Protein AF-A0A212DC08-F1 (afdb_monomer_lite)

Organism: Cervus elaphus hippelaphus (NCBI:txid46360)

pLDDT: mean 89.35, std 14.81, range [30.42, 98.88]

Structure (mmCIF, N/CA/C/O backbone):
data_AF-A0A212DC08-F1
#
_entry.id   AF-A0A212DC08-F1
#
loop_
_atom_site.group_PDB
_atom_site.id
_atom_site.type_symbol
_atom_site.label_atom_id
_atom_site.label_alt_id
_atom_site.label_comp_id
_atom_site.label_asym_id
_atom_site.label_entity_id
_atom_site.label_seq_id
_atom_site.pdbx_PDB_ins_code
_atom_site.Cartn_x
_atom_site.Cartn_y
_atom_site.Cartn_z
_atom_site.occupancy
_atom_site.B_iso_or_equiv
_atom_site.auth_seq_id
_atom_site.auth_comp_id
_atom_site.auth_asym_id
_atom_site.auth_atom_id
_atom_site.pdbx_PDB_model_num
ATOM 1 N N . THR A 1 1 ? 4.428 18.375 -21.853 1.00 58.41 1 THR A N 1
ATOM 2 C CA . THR A 1 1 ? 5.318 17.301 -21.360 1.00 58.41 1 THR A CA 1
ATOM 3 C C . THR A 1 1 ? 5.395 16.128 -22.325 1.00 58.41 1 THR A C 1
ATOM 5 O O . THR A 1 1 ? 6.503 15.810 -22.716 1.00 58.41 1 THR A O 1
ATOM 8 N N . SER A 1 2 ? 4.284 15.541 -22.799 1.00 58.53 2 SER A N 1
ATOM 9 C CA . SER A 1 2 ? 4.324 14.361 -23.699 1.00 58.53 2 SER A CA 1
ATOM 10 C C . SER A 1 2 ? 5.105 14.572 -25.007 1.00 58.53 2 SER A C 1
ATOM 12 O O . SER A 1 2 ? 5.965 13.763 -25.341 1.00 58.53 2 SER A O 1
ATOM 14 N N . TYR A 1 3 ? 4.903 15.709 -25.685 1.00 62.78 3 TYR A N 1
ATOM 15 C CA . TYR A 1 3 ? 5.686 16.077 -26.877 1.00 62.78 3 TYR A CA 1
ATOM 16 C C . TYR A 1 3 ? 7.192 16.219 -26.596 1.00 62.78 3 TYR A C 1
ATOM 18 O O . TYR A 1 3 ? 8.012 15.891 -27.440 1.00 62.78 3 TYR A O 1
ATOM 26 N N . SER A 1 4 ? 7.560 16.659 -25.388 1.00 79.31 4 SER A N 1
ATOM 27 C CA . SER A 1 4 ? 8.962 16.824 -24.987 1.00 79.31 4 SER A CA 1
ATOM 28 C C . SER A 1 4 ? 9.638 15.494 -24.647 1.00 79.31 4 SER A C 1
ATOM 30 O O . SER A 1 4 ? 10.835 15.373 -24.876 1.00 79.31 4 SER A O 1
ATOM 32 N N . ILE A 1 5 ? 8.898 14.506 -24.127 1.00 87.38 5 ILE A N 1
ATOM 33 C CA . ILE A 1 5 ? 9.441 13.165 -23.861 1.00 87.38 5 ILE A CA 1
ATOM 34 C C . ILE A 1 5 ? 9.648 12.413 -25.176 1.00 87.38 5 ILE A C 1
ATOM 36 O O . ILE A 1 5 ? 10.705 11.833 -25.373 1.00 87.38 5 ILE A O 1
ATOM 40 N N . SER A 1 6 ? 8.668 12.461 -26.083 1.00 90.44 6 SER A N 1
ATOM 41 C CA . SER A 1 6 ? 8.739 11.744 -27.366 1.00 90.44 6 SER A CA 1
ATOM 42 C C . SER A 1 6 ? 9.933 12.210 -28.203 1.00 90.44 6 SER A C 1
ATOM 44 O O . SER A 1 6 ? 10.743 11.389 -28.618 1.00 90.44 6 SER A O 1
ATOM 46 N N . PHE A 1 7 ? 10.099 13.530 -28.351 1.00 89.75 7 PHE A N 1
ATOM 47 C CA . PHE A 1 7 ? 11.230 14.120 -29.073 1.00 89.75 7 PHE A CA 1
ATOM 48 C C . PHE A 1 7 ? 12.578 13.752 -28.439 1.00 89.75 7 PHE A C 1
ATOM 50 O O . PHE A 1 7 ? 13.496 13.330 -29.129 1.00 89.75 7 PHE A O 1
ATOM 57 N N . PHE A 1 8 ? 12.672 13.817 -27.107 1.00 91.56 8 PHE A N 1
ATOM 58 C CA . PHE A 1 8 ? 13.875 13.392 -26.397 1.00 91.56 8 PHE A CA 1
ATOM 59 C C . PHE A 1 8 ? 14.239 11.926 -26.675 1.00 91.56 8 PHE A C 1
ATOM 61 O O . PHE A 1 8 ? 15.410 11.616 -26.881 1.00 91.56 8 PHE A O 1
ATOM 68 N N . LEU A 1 9 ? 13.257 11.019 -26.655 1.00 94.12 9 LEU A N 1
ATOM 69 C CA . LEU A 1 9 ? 13.509 9.603 -26.917 1.00 94.12 9 LEU A CA 1
ATOM 70 C C . LEU A 1 9 ? 13.992 9.396 -28.355 1.00 94.12 9 LEU A C 1
ATOM 72 O O . LEU A 1 9 ? 14.954 8.661 -28.554 1.00 94.12 9 LEU A O 1
ATOM 76 N N . GLN A 1 10 ? 13.384 10.079 -29.328 1.00 94.44 10 GLN A N 1
ATOM 77 C CA . GLN A 1 10 ? 13.811 10.026 -30.728 1.00 94.44 10 GLN A CA 1
ATOM 78 C C . GLN A 1 10 ? 15.253 10.518 -30.906 1.00 94.44 10 GLN A C 1
ATOM 80 O O . GLN A 1 10 ? 16.068 9.811 -31.499 1.00 94.44 10 GLN A O 1
ATOM 85 N N . ASP A 1 11 ? 15.590 11.677 -30.335 1.00 93.19 11 ASP A N 1
ATOM 86 C CA . ASP A 1 11 ? 16.947 12.226 -30.379 1.00 93.19 11 ASP A CA 1
ATOM 87 C C . ASP A 1 11 ? 17.952 11.281 -29.715 1.00 93.19 11 ASP A C 1
ATOM 89 O O . ASP A 1 11 ? 19.025 11.029 -30.256 1.00 93.19 11 ASP A O 1
ATOM 93 N N . PHE A 1 12 ? 17.608 10.708 -28.558 1.00 93.75 12 PHE A N 1
ATOM 94 C CA . PHE A 1 12 ? 18.501 9.794 -27.853 1.00 93.75 12 PHE A CA 1
ATOM 95 C C . PHE A 1 12 ? 18.703 8.478 -28.619 1.00 93.75 12 PHE A C 1
ATOM 97 O O . PHE A 1 12 ? 19.816 7.951 -28.628 1.00 93.75 12 PHE A O 1
ATOM 104 N N . ILE A 1 13 ? 17.664 7.947 -29.277 1.00 95.62 13 ILE A N 1
ATOM 105 C CA . ILE A 1 13 ? 17.777 6.768 -30.154 1.00 95.62 13 ILE A CA 1
ATOM 106 C C . ILE A 1 13 ? 18.799 7.036 -31.261 1.00 95.62 13 ILE A C 1
ATOM 108 O O . ILE A 1 13 ? 19.732 6.249 -31.445 1.00 95.62 13 ILE A O 1
ATOM 112 N N . LEU A 1 14 ? 18.689 8.188 -31.919 1.00 94.12 14 LEU A N 1
ATOM 113 C CA . LEU A 1 14 ? 19.603 8.569 -32.987 1.00 94.12 14 LEU A CA 1
ATOM 114 C C . LEU A 1 14 ? 21.028 8.826 -32.468 1.00 94.12 14 LEU A C 1
ATOM 116 O O . LEU A 1 14 ? 21.988 8.262 -32.987 1.00 94.12 14 LEU A O 1
ATOM 120 N N . GLU A 1 15 ? 21.184 9.648 -31.427 1.00 91.75 15 GLU A N 1
ATOM 121 C CA . GLU A 1 15 ? 22.494 10.066 -30.910 1.00 91.75 15 GLU A CA 1
ATOM 122 C C . GLU A 1 15 ? 23.274 8.921 -30.250 1.00 91.75 15 GLU A C 1
ATOM 124 O O . GLU A 1 15 ? 24.485 8.800 -30.440 1.00 91.75 15 GLU A O 1
ATOM 129 N N . HIS A 1 16 ? 22.606 8.111 -29.424 1.00 91.81 16 HIS A N 1
ATOM 130 C CA . HIS A 1 16 ? 23.270 7.121 -28.569 1.00 91.81 16 HIS A CA 1
ATOM 131 C C . HIS A 1 16 ? 23.320 5.736 -29.199 1.00 91.81 16 HIS A C 1
ATOM 133 O O . HIS A 1 16 ? 24.336 5.049 -29.083 1.00 91.81 16 HIS A O 1
ATOM 139 N N . TYR A 1 17 ? 22.232 5.320 -29.850 1.00 93.06 17 TYR A N 1
ATOM 140 C CA . TYR A 1 17 ? 22.131 3.994 -30.457 1.00 93.06 17 TYR A CA 1
ATOM 141 C C . TYR A 1 17 ? 22.467 4.005 -31.953 1.00 93.06 17 TYR A C 1
ATOM 143 O O . TYR A 1 17 ? 22.724 2.941 -32.509 1.00 93.06 17 TYR A O 1
ATOM 151 N N . SER A 1 18 ? 22.552 5.186 -32.588 1.00 92.94 18 SER A N 1
ATOM 152 C CA . SER A 1 18 ? 22.766 5.318 -34.040 1.00 92.94 18 SER A CA 1
ATOM 153 C C . SER A 1 18 ? 21.716 4.560 -34.860 1.00 92.94 18 SER A C 1
ATOM 155 O O . SER A 1 18 ? 22.017 4.050 -35.939 1.00 92.94 18 SER A O 1
ATOM 157 N N . GLU A 1 19 ? 20.495 4.464 -34.332 1.00 93.00 19 GLU A N 1
ATOM 158 C CA . GLU A 1 19 ? 19.359 3.838 -35.003 1.00 93.00 19 GLU A CA 1
ATOM 159 C C . GLU A 1 19 ? 18.374 4.904 -35.491 1.00 93.00 19 GLU A C 1
ATOM 161 O O . GLU A 1 19 ? 18.299 6.003 -34.938 1.00 93.00 19 GLU A O 1
ATOM 166 N N . ASP A 1 20 ? 17.621 4.581 -36.543 1.00 93.31 20 ASP A N 1
ATOM 167 C CA . ASP A 1 20 ? 16.572 5.459 -37.052 1.00 93.31 20 ASP A CA 1
ATOM 168 C C . ASP A 1 20 ? 15.400 5.499 -36.063 1.00 93.31 20 ASP A C 1
ATOM 170 O O . ASP A 1 20 ? 14.741 4.487 -35.809 1.00 93.31 20 ASP A O 1
ATOM 174 N N . SER A 1 21 ? 15.138 6.677 -35.498 1.00 93.94 21 SER A N 1
ATOM 175 C CA . SER A 1 21 ? 14.096 6.873 -34.496 1.00 93.94 21 SER A CA 1
ATOM 176 C C . SER A 1 21 ? 12.678 6.693 -35.044 1.00 93.94 21 SER A C 1
ATOM 178 O O . SER A 1 21 ? 11.781 6.388 -34.255 1.00 93.94 21 SER A O 1
ATOM 180 N N . TYR A 1 22 ? 12.469 6.784 -36.366 1.00 94.31 22 TYR A N 1
ATOM 181 C CA . TYR A 1 22 ? 11.173 6.497 -36.995 1.00 94.31 22 TYR A CA 1
ATOM 182 C C . TYR A 1 22 ? 10.746 5.030 -36.827 1.00 94.31 22 TYR A C 1
ATOM 184 O O . TYR A 1 22 ? 9.557 4.727 -36.804 1.00 94.31 22 TYR A O 1
ATOM 192 N N . LEU A 1 23 ? 11.700 4.109 -36.642 1.00 95.06 23 LEU A N 1
ATOM 193 C CA . LEU A 1 23 ? 11.418 2.684 -36.420 1.00 95.06 23 LEU A CA 1
ATOM 194 C C . LEU A 1 23 ? 10.866 2.376 -35.019 1.00 95.06 23 LEU A C 1
ATOM 196 O O . LEU A 1 23 ? 10.524 1.225 -34.745 1.00 95.06 23 LEU A O 1
ATOM 200 N N . TYR A 1 24 ? 10.814 3.391 -34.151 1.00 97.00 24 TYR A N 1
ATOM 201 C CA . TYR A 1 24 ? 10.422 3.296 -32.747 1.00 97.00 24 TYR A CA 1
ATOM 202 C C . TYR A 1 24 ? 9.203 4.167 -32.402 1.00 97.00 24 TYR A C 1
ATOM 204 O O . TYR A 1 24 ? 8.906 4.374 -31.223 1.00 97.00 24 TYR A O 1
ATOM 212 N N . GLU A 1 25 ? 8.514 4.737 -33.399 1.00 96.00 25 GLU A N 1
ATOM 213 C CA . GLU A 1 25 ? 7.355 5.608 -33.158 1.00 96.00 25 GLU A CA 1
ATOM 214 C C . GLU A 1 25 ? 6.220 4.878 -32.436 1.00 96.00 25 GLU A C 1
ATOM 216 O O . GLU A 1 25 ? 5.631 5.451 -31.517 1.00 96.00 25 GLU A O 1
ATOM 221 N N . ASP A 1 26 ? 5.973 3.614 -32.788 1.00 97.00 26 ASP A N 1
ATOM 222 C CA . ASP A 1 26 ? 4.956 2.778 -32.145 1.00 97.00 26 ASP A CA 1
ATOM 223 C C . ASP A 1 26 ? 5.304 2.529 -30.666 1.00 97.00 26 ASP A C 1
ATOM 225 O O . ASP A 1 26 ? 4.478 2.755 -29.787 1.00 97.00 26 ASP A O 1
ATOM 229 N N . GLU A 1 27 ? 6.552 2.166 -30.352 1.00 97.75 27 GLU A N 1
ATOM 230 C CA . GLU A 1 27 ? 7.017 1.953 -28.974 1.00 97.75 27 GLU A CA 1
ATOM 231 C C . GLU A 1 27 ? 6.948 3.230 -28.120 1.00 97.75 27 GLU A C 1
ATOM 233 O O . GLU A 1 27 ? 6.648 3.188 -26.920 1.00 97.75 27 GLU A O 1
ATOM 238 N N . ILE A 1 28 ? 7.248 4.384 -28.723 1.00 97.06 28 ILE A N 1
ATOM 239 C CA . ILE A 1 28 ? 7.126 5.686 -28.061 1.00 97.06 28 ILE A CA 1
ATOM 240 C C . ILE A 1 28 ? 5.650 6.011 -27.818 1.00 97.06 28 ILE A C 1
ATOM 242 O O . ILE A 1 28 ? 5.310 6.467 -26.720 1.00 97.06 28 ILE A O 1
ATOM 246 N N . ALA A 1 29 ? 4.780 5.766 -28.800 1.00 96.94 29 ALA A N 1
ATOM 247 C CA . ALA A 1 29 ? 3.340 5.948 -28.664 1.00 96.94 29 ALA A CA 1
ATOM 248 C C . ALA A 1 29 ? 2.774 5.054 -27.551 1.00 96.94 29 ALA A C 1
ATOM 250 O O . ALA A 1 29 ? 2.117 5.573 -26.649 1.00 96.94 29 ALA A O 1
ATOM 251 N N . ASP A 1 30 ? 3.140 3.770 -27.517 1.00 97.81 30 ASP A N 1
ATOM 252 C CA . ASP A 1 30 ? 2.743 2.815 -26.477 1.00 97.81 30 ASP A CA 1
ATOM 253 C C . ASP A 1 30 ? 3.162 3.285 -25.072 1.00 97.81 30 ASP A C 1
ATOM 255 O O . ASP A 1 30 ? 2.374 3.233 -24.120 1.00 97.81 30 ASP A O 1
ATOM 259 N N . LEU A 1 31 ? 4.385 3.814 -24.916 1.00 97.69 31 LEU A N 1
ATOM 260 C CA . LEU A 1 31 ? 4.832 4.402 -23.648 1.00 97.69 31 LEU A CA 1
ATOM 261 C C . LEU A 1 31 ? 3.990 5.625 -23.253 1.00 97.69 31 LEU A C 1
ATOM 263 O O . LEU A 1 31 ? 3.653 5.791 -22.074 1.00 97.69 31 LEU A O 1
ATOM 267 N N . MET A 1 32 ? 3.685 6.506 -24.209 1.00 96.06 32 MET A N 1
ATOM 268 C CA . MET A 1 32 ? 2.898 7.716 -23.955 1.00 96.06 32 MET A CA 1
ATOM 269 C C . MET A 1 32 ? 1.444 7.386 -23.610 1.00 96.06 32 MET A C 1
ATOM 271 O O . MET A 1 32 ? 0.892 7.999 -22.690 1.00 96.06 32 MET A O 1
ATOM 275 N N . ASP A 1 33 ? 0.859 6.390 -24.268 1.00 97.38 33 ASP A N 1
ATOM 276 C CA . ASP A 1 33 ? -0.489 5.898 -24.002 1.00 97.38 33 ASP A CA 1
ATOM 277 C C . ASP A 1 33 ? -0.571 5.222 -22.634 1.00 97.38 33 ASP A C 1
ATOM 279 O O . ASP A 1 33 ? -1.460 5.546 -21.840 1.00 97.38 33 ASP A O 1
ATOM 283 N N . LEU A 1 34 ? 0.409 4.380 -22.285 1.00 98.06 34 LEU A N 1
ATOM 284 C CA . LEU A 1 34 ? 0.516 3.782 -20.953 1.00 98.06 34 LEU A CA 1
ATOM 285 C C . LEU A 1 34 ? 0.613 4.861 -19.866 1.00 98.06 34 LEU A C 1
ATOM 287 O O . LEU A 1 34 ? -0.113 4.827 -18.867 1.00 98.06 34 LEU A O 1
ATOM 291 N N . ARG A 1 35 ? 1.461 5.875 -20.077 1.00 96.88 35 ARG A N 1
ATOM 292 C CA . ARG A 1 35 ? 1.579 7.023 -19.170 1.00 96.88 35 ARG A CA 1
ATOM 293 C C . ARG A 1 35 ? 0.262 7.792 -19.044 1.00 96.88 35 ARG A C 1
ATOM 295 O O . ARG A 1 35 ? -0.095 8.227 -17.946 1.00 96.88 35 ARG A O 1
ATOM 302 N N . GLN A 1 36 ? -0.457 7.993 -20.145 1.00 96.56 36 GLN A N 1
ATOM 303 C CA . GLN A 1 36 ? -1.728 8.711 -20.152 1.00 96.56 36 GLN A CA 1
ATOM 304 C C . GLN A 1 36 ? -2.829 7.916 -19.434 1.00 96.56 36 GLN A C 1
ATOM 306 O O . GLN A 1 36 ? -3.576 8.500 -18.646 1.00 96.56 36 GLN A O 1
ATOM 311 N N . ALA A 1 37 ? -2.886 6.597 -19.626 1.00 97.56 37 ALA A N 1
ATOM 312 C CA . ALA A 1 37 ? -3.821 5.705 -18.945 1.00 97.56 37 ALA A CA 1
ATOM 313 C C . ALA A 1 37 ? -3.628 5.715 -17.415 1.00 97.56 37 ALA A C 1
ATOM 315 O O . ALA A 1 37 ? -4.606 5.741 -16.663 1.00 97.56 37 ALA A O 1
ATOM 316 N N . CYS A 1 38 ? -2.379 5.809 -16.941 1.00 97.50 38 CYS A N 1
ATOM 317 C CA . CYS A 1 38 ? -2.039 5.926 -15.516 1.00 97.50 38 CYS A CA 1
ATOM 318 C C . CYS A 1 38 ? -2.615 7.172 -14.821 1.00 97.50 38 CYS A C 1
ATOM 320 O O . CYS A 1 38 ? -2.620 7.238 -13.592 1.00 97.50 38 CYS A O 1
ATOM 322 N N . ARG A 1 39 ? -3.120 8.165 -15.566 1.00 95.06 39 ARG A N 1
ATOM 323 C CA . ARG A 1 39 ? -3.773 9.350 -14.984 1.00 95.06 39 ARG A CA 1
ATOM 324 C C . ARG A 1 39 ? -5.191 9.068 -14.495 1.00 95.06 39 ARG A C 1
ATOM 326 O O . ARG A 1 39 ? -5.690 9.794 -13.639 1.00 95.06 39 ARG A O 1
ATOM 333 N N . THR A 1 40 ? -5.841 8.043 -15.042 1.00 95.44 40 THR A N 1
ATOM 334 C CA . THR A 1 40 ? -7.214 7.650 -14.698 1.00 95.44 40 THR A CA 1
ATOM 335 C C . THR A 1 40 ? -7.335 6.124 -14.610 1.00 95.44 40 THR A C 1
ATOM 337 O O . THR A 1 40 ? -8.104 5.530 -15.371 1.00 95.44 40 THR A O 1
ATOM 340 N N . PRO A 1 41 ? -6.586 5.463 -13.705 1.00 97.12 41 PRO A N 1
ATOM 341 C CA . PRO A 1 41 ? -6.649 4.016 -13.561 1.00 97.12 41 PRO A CA 1
ATOM 342 C C . PRO A 1 41 ? -8.025 3.593 -13.036 1.00 97.12 41 PRO A C 1
ATOM 344 O O . PRO A 1 41 ? -8.671 4.301 -12.254 1.00 97.12 41 PRO A O 1
ATOM 347 N N . SER A 1 42 ? -8.475 2.403 -13.428 1.00 97.06 42 SER A N 1
ATOM 348 C CA . SER A 1 42 ? -9.679 1.814 -12.852 1.00 97.06 42 SER A CA 1
ATOM 349 C C . SER A 1 42 ? -9.470 1.512 -11.365 1.00 97.06 42 SER A C 1
ATOM 351 O O . SER A 1 42 ? -8.418 1.055 -10.932 1.00 97.06 42 SER A O 1
ATOM 353 N N . ARG A 1 43 ? -10.500 1.741 -10.547 1.00 96.25 43 ARG A N 1
ATOM 354 C CA . ARG A 1 43 ? -10.467 1.512 -9.090 1.00 96.25 43 ARG A CA 1
ATOM 355 C C . ARG A 1 43 ? -10.646 0.032 -8.730 1.00 96.25 43 ARG A C 1
ATOM 357 O O . ARG A 1 43 ? -11.617 -0.317 -8.058 1.00 96.25 43 ARG A O 1
ATOM 364 N N . ASN A 1 44 ? -9.779 -0.825 -9.264 1.00 96.31 44 ASN A N 1
ATOM 365 C CA . ASN A 1 44 ? -9.766 -2.282 -9.112 1.00 96.31 44 ASN A CA 1
ATOM 366 C C . ASN A 1 44 ? -8.349 -2.843 -9.381 1.00 96.31 44 ASN A C 1
ATOM 368 O O . ASN A 1 44 ? -7.421 -2.083 -9.654 1.00 96.31 44 ASN A O 1
ATOM 372 N N . GLY A 1 45 ? -8.191 -4.172 -9.330 1.00 96.12 45 GLY A N 1
ATOM 373 C CA . GLY A 1 45 ? -6.906 -4.843 -9.574 1.00 96.12 45 GLY A CA 1
ATOM 374 C C . GLY A 1 45 ? -6.266 -4.510 -10.928 1.00 96.12 45 GLY A C 1
ATOM 375 O O . GLY A 1 45 ? -5.068 -4.263 -10.977 1.00 96.12 45 GLY A O 1
ATOM 376 N N . ALA A 1 46 ? -7.057 -4.372 -11.998 1.00 97.12 46 ALA A N 1
ATOM 377 C CA . ALA A 1 46 ? -6.534 -4.004 -13.318 1.00 97.12 46 ALA A CA 1
ATOM 378 C C . ALA A 1 46 ? -5.872 -2.612 -13.328 1.00 97.12 46 ALA A C 1
ATOM 380 O O . ALA A 1 46 ? -4.864 -2.406 -13.996 1.00 97.12 46 ALA A O 1
ATOM 381 N N . GLY A 1 47 ? -6.390 -1.656 -12.548 1.00 98.00 47 GLY A N 1
ATOM 382 C CA . GLY A 1 47 ? -5.752 -0.345 -12.415 1.00 98.00 47 GLY A CA 1
ATOM 383 C C . GLY A 1 47 ? -4.450 -0.397 -11.618 1.00 98.00 47 GLY A C 1
ATOM 384 O O . GLY A 1 47 ? -3.525 0.358 -11.906 1.00 98.00 47 GLY A O 1
ATOM 385 N N . VAL A 1 48 ? -4.348 -1.308 -10.646 1.00 98.19 48 VAL A N 1
ATOM 386 C CA . VAL A 1 48 ? -3.094 -1.562 -9.923 1.00 98.19 48 VAL A CA 1
ATOM 387 C C . VAL A 1 48 ? -2.055 -2.164 -10.867 1.00 98.19 48 VAL A C 1
ATOM 389 O O . VAL A 1 48 ? -0.923 -1.687 -10.899 1.00 98.19 48 VAL A O 1
ATOM 392 N N . GLU A 1 49 ? -2.438 -3.168 -11.658 1.00 97.69 49 GLU A N 1
ATOM 393 C CA . GLU A 1 49 ? -1.566 -3.789 -12.660 1.00 97.69 49 GLU A CA 1
ATOM 394 C C . GLU A 1 49 ? -1.106 -2.784 -13.719 1.00 97.69 49 GLU A C 1
ATOM 396 O O . GLU A 1 49 ? 0.074 -2.771 -14.059 1.00 97.69 49 GLU A O 1
ATOM 401 N N . LEU A 1 50 ? -1.986 -1.887 -14.178 1.00 98.31 50 LEU A N 1
ATOM 402 C CA . LEU A 1 50 ? -1.641 -0.791 -15.089 1.00 98.31 50 LEU A CA 1
ATOM 403 C C . LEU A 1 50 ? -0.537 0.108 -14.506 1.00 98.31 50 LEU A C 1
ATOM 405 O O . LEU A 1 50 ? 0.484 0.345 -15.153 1.00 98.31 50 LEU A O 1
ATOM 409 N N . LEU A 1 51 ? -0.713 0.575 -13.265 1.00 98.56 51 LEU A N 1
ATOM 410 C CA . LEU A 1 51 ? 0.271 1.429 -12.594 1.00 98.56 51 LEU A CA 1
ATOM 411 C C . LEU A 1 51 ? 1.595 0.692 -12.336 1.00 98.56 51 LEU A C 1
ATOM 413 O O . LEU A 1 51 ? 2.665 1.268 -12.533 1.00 98.56 51 LEU A O 1
ATOM 417 N N . MET A 1 52 ? 1.545 -0.581 -11.924 1.00 98.38 52 MET A N 1
ATOM 418 C CA . MET A 1 52 ? 2.747 -1.406 -11.758 1.00 98.38 52 MET A CA 1
ATOM 419 C C . MET A 1 52 ? 3.463 -1.636 -13.089 1.00 98.38 52 MET A C 1
ATOM 421 O O . MET A 1 52 ? 4.690 -1.569 -13.131 1.00 98.38 52 MET A O 1
ATOM 425 N N . SER A 1 53 ? 2.712 -1.845 -14.172 1.00 98.31 53 SER A N 1
ATOM 426 C CA . SER A 1 53 ? 3.270 -2.028 -15.512 1.00 98.31 53 SER A CA 1
ATOM 427 C C . SER A 1 53 ? 4.045 -0.794 -15.950 1.00 98.31 53 SER A C 1
ATOM 429 O O . SER A 1 53 ? 5.191 -0.897 -16.384 1.00 98.31 53 SER A O 1
ATOM 431 N N . TYR A 1 54 ? 3.468 0.391 -15.739 1.00 98.50 54 TYR A N 1
ATOM 432 C CA . TYR A 1 54 ? 4.153 1.646 -16.016 1.00 98.50 54 TYR A CA 1
ATOM 433 C C . TYR A 1 54 ? 5.380 1.855 -15.121 1.00 98.50 54 TYR A C 1
ATOM 435 O O . TYR A 1 54 ? 6.437 2.216 -15.626 1.00 98.50 54 TYR A O 1
ATOM 443 N N . PHE A 1 55 ? 5.297 1.564 -13.817 1.00 98.31 55 PHE A N 1
ATOM 444 C CA . PHE A 1 55 ? 6.453 1.648 -12.915 1.00 98.31 55 PHE A CA 1
ATOM 445 C C . PHE A 1 55 ? 7.627 0.765 -13.376 1.00 98.31 55 PHE A C 1
ATOM 447 O O . PHE A 1 55 ? 8.775 1.214 -13.373 1.00 98.31 55 PHE A O 1
ATOM 454 N N . ILE A 1 56 ? 7.347 -0.469 -13.808 1.00 97.88 56 ILE A N 1
ATOM 455 C CA . ILE A 1 56 ? 8.362 -1.384 -14.350 1.00 97.88 56 ILE A CA 1
ATOM 456 C C . ILE A 1 56 ? 8.911 -0.845 -15.678 1.00 97.88 56 ILE A C 1
ATOM 458 O O . ILE A 1 56 ? 10.129 -0.810 -15.858 1.00 97.88 56 ILE A O 1
ATOM 462 N N . GLN A 1 57 ? 8.047 -0.338 -16.564 1.00 97.88 57 GLN A N 1
ATOM 463 C CA . GLN A 1 57 ? 8.474 0.261 -17.830 1.00 97.88 57 GLN A CA 1
ATOM 464 C C . GLN A 1 57 ? 9.382 1.481 -17.616 1.00 97.88 57 GLN A C 1
ATOM 466 O O . GLN A 1 57 ? 10.382 1.632 -18.314 1.00 97.88 57 GLN A O 1
ATOM 471 N N . LEU A 1 58 ? 9.125 2.303 -16.592 1.00 96.75 58 LEU A N 1
ATOM 472 C CA . LEU A 1 58 ? 10.030 3.384 -16.187 1.00 96.75 58 LEU A CA 1
ATOM 473 C C . LEU A 1 58 ? 11.413 2.868 -15.750 1.00 96.75 58 LEU A C 1
ATOM 475 O O . LEU A 1 58 ? 12.399 3.593 -15.866 1.00 96.75 58 LEU A O 1
ATOM 479 N N . GLY A 1 59 ? 11.512 1.637 -15.242 1.00 95.56 59 GLY A N 1
ATOM 480 C CA . GLY A 1 59 ? 12.782 0.955 -14.968 1.00 95.56 59 GLY A CA 1
ATOM 481 C C . GLY A 1 59 ? 13.601 0.697 -16.233 1.00 95.56 59 GLY A C 1
ATOM 482 O O . GLY A 1 59 ? 14.796 1.010 -16.271 1.00 95.56 59 GLY A O 1
ATOM 483 N N . PHE A 1 60 ? 12.948 0.196 -17.283 1.00 97.06 60 PHE A N 1
ATOM 484 C CA . PHE A 1 60 ? 13.575 0.010 -18.592 1.00 97.06 60 PHE A CA 1
ATOM 485 C C . PHE A 1 60 ? 13.957 1.348 -19.227 1.00 97.06 60 PHE A C 1
ATOM 487 O O . PHE A 1 60 ? 15.101 1.519 -19.645 1.00 97.06 60 PHE A O 1
ATOM 494 N N . VAL A 1 61 ? 13.045 2.325 -19.218 1.00 95.75 61 VAL A N 1
ATOM 495 C CA . VAL A 1 61 ? 13.287 3.664 -19.775 1.00 95.75 61 VAL A CA 1
ATOM 496 C C . VAL A 1 61 ? 14.462 4.352 -19.076 1.00 95.75 61 VAL A C 1
ATOM 498 O O . VAL A 1 61 ? 15.336 4.893 -19.748 1.00 95.75 61 VAL A O 1
ATOM 501 N N . GLU A 1 62 ? 14.545 4.293 -17.744 1.00 94.19 62 GLU A N 1
ATOM 502 C CA . GLU A 1 62 ? 15.691 4.838 -17.004 1.00 94.19 62 GLU A CA 1
ATOM 503 C C . GLU A 1 62 ? 17.006 4.204 -17.467 1.00 94.19 62 GLU A C 1
ATOM 505 O O . GLU A 1 62 ? 17.942 4.904 -17.844 1.00 94.19 62 GLU A O 1
ATOM 510 N N . SER A 1 63 ? 17.048 2.874 -17.529 1.00 94.81 63 SER A N 1
ATOM 511 C CA . SER A 1 63 ? 18.251 2.140 -17.921 1.00 94.81 63 SER A CA 1
ATOM 512 C C . SER A 1 63 ? 18.660 2.402 -19.378 1.00 94.81 63 SER A C 1
ATOM 514 O O . SER A 1 63 ? 19.849 2.372 -19.698 1.00 94.81 63 SER A O 1
ATOM 516 N N . ARG A 1 64 ? 17.699 2.669 -20.271 1.00 95.06 64 ARG A N 1
ATOM 517 C CA . ARG A 1 64 ? 17.946 2.886 -21.705 1.00 95.06 64 ARG A CA 1
ATOM 518 C C . ARG A 1 64 ? 18.245 4.323 -22.089 1.00 95.06 64 ARG A C 1
ATOM 520 O O . ARG A 1 64 ? 19.011 4.521 -23.026 1.00 95.06 64 ARG A O 1
ATOM 527 N N . PHE A 1 65 ? 17.676 5.302 -21.396 1.00 93.81 65 PHE A N 1
ATOM 528 C CA . PHE A 1 65 ? 17.696 6.693 -21.856 1.00 93.81 65 PHE A CA 1
ATOM 529 C C . PHE A 1 65 ? 18.282 7.680 -20.838 1.00 93.81 65 PHE A C 1
ATOM 531 O O . PHE A 1 65 ? 18.566 8.819 -21.195 1.00 93.81 65 PHE A O 1
ATOM 538 N N . PHE A 1 66 ? 18.501 7.276 -19.580 1.00 91.62 66 PHE A N 1
ATOM 539 C CA . PHE A 1 66 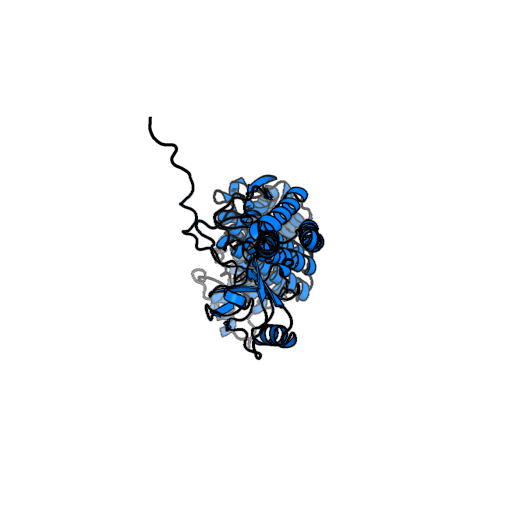? 18.950 8.177 -18.511 1.00 91.62 66 PHE A CA 1
ATOM 540 C C . PHE A 1 66 ? 20.342 7.779 -17.977 1.00 91.62 66 PHE A C 1
ATOM 542 O O . PHE A 1 66 ? 20.450 7.118 -16.945 1.00 91.62 66 PHE A O 1
ATOM 549 N N . PRO A 1 67 ? 21.435 8.188 -18.649 1.00 88.12 67 PRO A N 1
ATOM 550 C CA . PRO A 1 67 ? 22.789 8.011 -18.153 1.00 88.12 67 PRO A CA 1
ATOM 551 C C . PRO A 1 67 ? 23.041 8.909 -16.929 1.00 88.12 67 PRO A C 1
ATOM 553 O O . PRO A 1 67 ? 22.612 10.064 -16.905 1.00 88.12 67 PRO A O 1
ATOM 556 N N . PRO A 1 68 ? 23.841 8.460 -15.949 1.00 80.19 68 PRO A N 1
ATOM 557 C CA . PRO A 1 68 ? 24.120 9.217 -14.727 1.00 80.19 68 PRO A CA 1
ATOM 558 C C . PRO A 1 68 ? 24.927 10.502 -14.968 1.00 80.19 68 PRO A C 1
ATOM 560 O O . PRO A 1 68 ? 24.999 11.361 -14.095 1.00 80.19 68 PRO A O 1
ATOM 563 N N . THR A 1 69 ? 25.554 10.640 -16.139 1.00 80.06 69 THR A N 1
ATOM 564 C CA . THR A 1 69 ? 26.491 11.727 -16.459 1.00 80.06 69 THR A CA 1
ATOM 565 C C . THR A 1 69 ? 25.881 12.870 -17.271 1.00 80.06 69 THR A C 1
ATOM 567 O O . THR A 1 69 ? 26.561 13.875 -17.478 1.00 80.06 69 THR A O 1
ATOM 570 N N . ARG A 1 70 ? 24.629 12.756 -17.742 1.00 80.12 70 ARG A N 1
ATOM 571 C CA . ARG A 1 70 ? 23.972 13.781 -18.575 1.00 80.12 70 ARG A CA 1
ATOM 572 C C . ARG A 1 70 ? 22.561 14.059 -18.064 1.00 80.12 70 ARG A C 1
ATOM 574 O O . ARG A 1 70 ? 21.758 13.148 -17.902 1.00 80.12 70 ARG A O 1
ATOM 581 N N . GLN A 1 71 ? 22.259 15.336 -17.845 1.00 75.06 71 GLN A N 1
ATOM 582 C CA . GLN A 1 71 ? 20.896 15.796 -17.592 1.00 75.06 71 GLN A CA 1
ATOM 583 C C . GLN A 1 71 ? 20.168 15.969 -18.925 1.00 75.06 71 GLN A C 1
ATOM 585 O O . GLN A 1 71 ? 20.698 16.583 -19.849 1.00 75.06 71 GLN A O 1
ATOM 590 N N . MET A 1 72 ? 18.958 15.423 -19.015 1.00 75.56 72 MET A N 1
ATOM 591 C CA . MET A 1 72 ? 18.232 15.273 -20.282 1.00 75.56 72 MET A CA 1
ATOM 592 C C . MET A 1 72 ? 17.210 16.371 -20.570 1.00 75.56 72 MET A C 1
ATOM 594 O O . MET A 1 72 ? 16.576 16.366 -21.616 1.00 75.56 72 MET A O 1
ATOM 598 N N . GLY A 1 73 ? 17.032 17.324 -19.652 1.00 76.50 73 GLY A N 1
ATOM 599 C CA . GLY A 1 73 ? 16.164 18.486 -19.867 1.00 76.50 73 GLY A CA 1
ATOM 600 C C . GLY A 1 73 ? 14.655 18.200 -19.870 1.00 76.50 73 GLY A C 1
ATOM 601 O O . GLY A 1 73 ? 13.876 19.147 -19.949 1.00 76.50 73 GLY A O 1
ATOM 602 N N . ILE A 1 74 ? 14.212 16.945 -19.725 1.00 86.19 74 ILE A N 1
ATOM 603 C CA . ILE A 1 74 ? 12.797 16.617 -19.490 1.00 86.19 74 ILE A CA 1
ATOM 604 C C . ILE A 1 74 ? 12.431 17.003 -18.067 1.00 86.19 74 ILE A C 1
ATOM 606 O O . ILE A 1 74 ? 13.137 16.632 -17.142 1.00 86.19 74 ILE A O 1
ATOM 610 N N . LEU A 1 75 ? 11.297 17.678 -17.880 1.00 89.31 75 LEU A N 1
ATOM 611 C CA . LEU A 1 75 ? 10.752 17.987 -16.563 1.00 89.31 75 LEU A CA 1
ATOM 612 C C . LEU A 1 75 ? 9.506 17.140 -16.275 1.00 89.31 75 LEU A C 1
ATOM 614 O O . LEU A 1 75 ? 8.498 17.251 -16.976 1.00 89.31 75 LEU A O 1
ATOM 618 N N . PHE A 1 76 ? 9.555 16.328 -15.221 1.00 91.69 76 PHE A N 1
ATOM 619 C CA . PHE A 1 76 ? 8.397 15.617 -14.683 1.00 91.69 76 PHE A CA 1
ATOM 620 C C . PHE A 1 76 ? 7.773 16.460 -13.581 1.00 91.69 76 PHE A C 1
ATOM 622 O O . PHE A 1 76 ? 8.455 16.781 -12.612 1.00 91.69 76 PHE A O 1
ATOM 629 N N . THR A 1 77 ? 6.496 16.818 -13.727 1.00 93.50 77 THR A N 1
ATOM 630 C CA . THR A 1 77 ? 5.761 17.652 -12.766 1.00 93.50 77 THR A CA 1
ATOM 631 C C . THR A 1 77 ? 4.621 16.861 -12.139 1.00 93.50 77 THR A C 1
ATOM 633 O O . THR A 1 77 ? 3.756 16.352 -12.854 1.00 93.50 77 THR A O 1
ATOM 636 N N . TRP A 1 78 ? 4.608 16.815 -10.811 1.00 95.81 78 TRP A N 1
ATOM 637 C CA . TRP A 1 78 ? 3.563 16.217 -9.982 1.00 95.81 78 TRP A CA 1
ATOM 638 C C . TRP A 1 78 ? 3.055 17.235 -8.966 1.00 95.81 78 TRP A C 1
ATOM 640 O O . TRP A 1 78 ? 3.709 18.244 -8.716 1.00 95.81 78 TRP A O 1
ATOM 650 N N . TYR A 1 79 ? 1.873 16.995 -8.413 1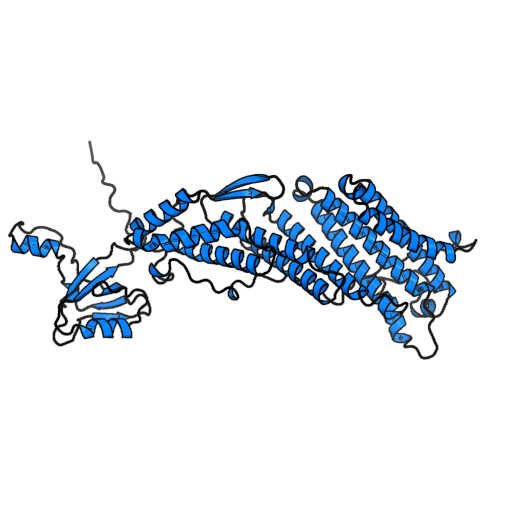.00 95.75 79 TYR A N 1
ATOM 651 C CA . TYR A 1 79 ? 1.257 17.878 -7.428 1.00 95.75 79 TYR A CA 1
ATOM 652 C C . TYR A 1 79 ? 1.156 17.134 -6.111 1.00 95.75 79 TYR A C 1
ATOM 654 O O . TYR A 1 79 ? 0.640 16.017 -6.083 1.00 95.75 79 TYR A O 1
ATOM 662 N N . ASP A 1 80 ? 1.628 17.770 -5.047 1.00 94.88 80 ASP A N 1
ATOM 663 C CA . ASP A 1 80 ? 1.490 17.254 -3.695 1.00 94.88 80 ASP A CA 1
ATOM 664 C C . ASP A 1 80 ? -0.000 17.080 -3.353 1.00 94.88 80 ASP A C 1
ATOM 666 O O . ASP A 1 80 ? -0.806 18.005 -3.486 1.00 94.88 80 ASP A O 1
ATOM 670 N N . SER A 1 81 ? -0.377 15.874 -2.939 1.00 93.94 81 SER A N 1
ATOM 671 C CA . SER A 1 81 ? -1.772 15.477 -2.719 1.00 93.94 81 SER A CA 1
ATOM 672 C C . SER A 1 81 ? -2.439 16.147 -1.512 1.00 93.94 81 SER A C 1
ATOM 674 O O . SER A 1 81 ? -3.669 16.120 -1.407 1.00 93.94 81 SER A O 1
ATOM 676 N N . LEU A 1 82 ? -1.661 16.756 -0.611 1.00 91.19 82 LEU A N 1
ATOM 677 C CA . LEU A 1 82 ? -2.152 17.400 0.610 1.00 91.19 82 LEU A CA 1
ATOM 678 C C . LEU A 1 82 ? -2.193 18.925 0.478 1.00 91.19 82 LEU A C 1
ATOM 680 O O . LEU A 1 82 ? -3.158 19.561 0.900 1.00 91.19 82 LEU A O 1
ATOM 684 N N . THR A 1 83 ? -1.158 19.506 -0.123 1.00 90.06 83 THR A N 1
ATOM 685 C CA . THR A 1 83 ? -0.941 20.956 -0.222 1.00 90.06 83 THR A CA 1
ATOM 686 C C . THR A 1 83 ? -1.279 21.520 -1.602 1.00 90.06 83 THR A C 1
ATOM 688 O O . THR A 1 83 ? -1.509 22.721 -1.736 1.00 90.06 83 THR A O 1
ATOM 691 N N . GLY A 1 84 ? -1.317 20.679 -2.641 1.00 92.06 84 GLY A N 1
ATOM 692 C CA . GLY A 1 84 ? -1.519 21.088 -4.033 1.00 92.06 84 GLY A CA 1
ATOM 693 C C . GLY A 1 84 ? -0.307 21.773 -4.673 1.00 92.06 84 GLY A C 1
ATOM 694 O O . GLY A 1 84 ? -0.405 22.244 -5.807 1.00 92.06 84 GLY A O 1
ATOM 695 N N . VAL A 1 85 ? 0.830 21.849 -3.973 1.00 93.44 85 VAL A N 1
ATOM 696 C CA . VAL A 1 85 ? 2.047 22.495 -4.478 1.00 93.44 85 VAL A CA 1
ATOM 697 C C . VAL A 1 85 ? 2.649 21.659 -5.616 1.00 93.44 85 VAL A C 1
ATOM 699 O O . VAL A 1 85 ? 2.826 20.449 -5.456 1.00 93.44 85 VAL A O 1
ATOM 702 N N . PRO A 1 86 ? 2.976 22.267 -6.773 1.00 95.25 86 PRO A N 1
ATOM 703 C CA . PRO A 1 86 ? 3.638 21.558 -7.855 1.00 95.25 86 PRO A CA 1
ATOM 704 C C . PRO A 1 86 ? 5.113 21.320 -7.529 1.00 95.25 86 PRO A C 1
ATOM 706 O O . PRO A 1 86 ? 5.843 22.221 -7.117 1.00 95.25 86 PRO A O 1
ATOM 709 N N . VAL A 1 87 ? 5.566 20.109 -7.809 1.00 93.75 87 VAL A N 1
ATOM 710 C CA . VAL A 1 87 ? 6.937 19.651 -7.629 1.00 93.75 87 VAL A CA 1
ATOM 711 C C . VAL A 1 87 ? 7.435 19.146 -8.969 1.00 93.75 87 VAL A C 1
ATOM 713 O O . VAL A 1 87 ? 6.734 18.410 -9.661 1.00 93.75 87 VAL A O 1
ATOM 716 N N . SER A 1 88 ? 8.634 19.571 -9.366 1.00 92.56 88 SER A N 1
ATOM 717 C CA . SER A 1 88 ? 9.196 19.204 -10.662 1.00 92.56 88 SER A CA 1
ATOM 718 C C . SER A 1 88 ? 10.643 18.739 -10.558 1.00 92.56 88 SER A C 1
ATOM 720 O O . SER A 1 88 ? 11.454 19.390 -9.903 1.00 92.56 88 SER A O 1
ATOM 722 N N . GLN A 1 89 ? 10.974 17.629 -11.218 1.00 89.69 89 GLN A N 1
ATOM 723 C CA . GLN A 1 89 ? 12.336 17.091 -11.286 1.00 89.69 89 GLN A CA 1
ATOM 724 C C . GLN A 1 89 ? 12.705 16.693 -12.713 1.00 89.69 89 GLN A C 1
ATOM 726 O O . GLN A 1 89 ? 11.843 16.335 -13.512 1.00 89.69 89 GLN A O 1
ATOM 731 N N . GLN A 1 90 ? 14.004 16.754 -13.020 1.00 86.19 90 GLN A N 1
ATOM 732 C CA . GLN A 1 90 ? 14.522 16.387 -14.340 1.00 86.19 90 GLN A CA 1
ATOM 733 C C . GLN A 1 90 ? 14.867 14.899 -14.500 1.00 86.19 90 GLN A C 1
ATOM 735 O O . GLN A 1 90 ? 15.216 14.444 -15.587 1.00 86.19 90 GLN A O 1
ATOM 740 N N . ASN A 1 91 ? 14.806 14.139 -13.407 1.00 84.38 91 ASN A N 1
ATOM 741 C CA . ASN A 1 91 ? 15.051 12.703 -13.397 1.00 84.38 91 ASN A CA 1
ATOM 742 C C . ASN A 1 91 ? 13.732 11.933 -13.229 1.00 84.38 91 ASN A C 1
ATOM 744 O O . ASN A 1 91 ? 12.702 12.494 -12.853 1.00 84.38 91 ASN A O 1
ATOM 748 N N . LEU A 1 92 ? 13.784 10.628 -13.486 1.00 90.81 92 LEU A N 1
ATOM 749 C CA . LEU A 1 92 ? 12.630 9.738 -13.368 1.00 90.81 92 LEU A CA 1
ATOM 750 C C . LEU A 1 92 ? 12.250 9.391 -11.924 1.00 90.81 92 LEU A C 1
ATOM 752 O O . LEU A 1 92 ? 11.222 8.746 -11.720 1.00 90.81 92 LEU A O 1
ATOM 756 N N . LEU A 1 93 ? 13.031 9.806 -10.921 1.00 91.62 93 LEU A N 1
ATOM 757 C CA . LEU A 1 93 ? 12.780 9.423 -9.531 1.00 91.62 93 LEU A CA 1
ATOM 758 C C . LEU A 1 93 ? 11.435 9.967 -9.046 1.00 91.62 93 LEU A C 1
ATOM 760 O O . LEU A 1 93 ? 10.672 9.213 -8.449 1.00 91.62 93 LEU A O 1
ATOM 764 N N . LEU A 1 94 ? 11.103 11.226 -9.361 1.00 93.25 94 LEU A N 1
ATOM 765 C CA . LEU A 1 94 ? 9.800 11.800 -9.008 1.00 93.25 94 LEU A CA 1
ATOM 766 C C . LEU A 1 94 ? 8.638 11.080 -9.699 1.00 93.25 94 LEU A C 1
ATOM 768 O O . LEU A 1 94 ? 7.610 10.848 -9.068 1.00 93.25 94 LEU A O 1
ATOM 772 N N . GLU A 1 95 ? 8.793 10.718 -10.975 1.00 95.25 95 GLU A N 1
ATOM 773 C CA . GLU A 1 95 ? 7.760 9.991 -11.721 1.00 95.25 95 GLU A CA 1
ATOM 774 C C . GLU A 1 95 ? 7.528 8.609 -11.092 1.00 95.25 95 GLU A C 1
ATOM 776 O O . GLU A 1 95 ? 6.396 8.261 -10.763 1.00 95.25 95 GLU A O 1
ATOM 781 N N . LYS A 1 96 ? 8.601 7.851 -10.831 1.00 96.62 96 LYS A N 1
ATOM 782 C CA . LYS A 1 96 ? 8.537 6.533 -10.181 1.00 96.62 96 LYS A CA 1
ATOM 783 C C . LYS A 1 96 ? 7.926 6.604 -8.781 1.00 96.62 96 LYS A C 1
ATOM 785 O O . LYS A 1 96 ? 7.033 5.816 -8.465 1.00 96.62 96 LYS A O 1
ATOM 790 N N . ALA A 1 97 ? 8.376 7.556 -7.965 1.00 97.38 97 ALA A N 1
ATOM 791 C CA . ALA A 1 97 ? 7.876 7.773 -6.612 1.00 97.38 97 ALA A CA 1
ATOM 792 C C . ALA A 1 97 ? 6.372 8.092 -6.606 1.00 97.38 97 ALA A C 1
ATOM 794 O O . ALA A 1 97 ? 5.603 7.466 -5.876 1.00 97.38 97 ALA A O 1
ATOM 795 N N . SER A 1 98 ? 5.936 8.991 -7.491 1.00 97.25 98 SER A N 1
ATOM 796 C CA . SER A 1 98 ? 4.527 9.383 -7.618 1.00 97.25 98 SER A CA 1
ATOM 797 C C . SER A 1 98 ? 3.632 8.230 -8.076 1.00 97.25 98 SER A C 1
ATOM 799 O O . SER A 1 98 ? 2.508 8.086 -7.595 1.00 97.25 98 SER A O 1
ATOM 801 N N . ILE A 1 99 ? 4.120 7.358 -8.966 1.00 98.12 99 ILE A N 1
ATOM 802 C CA . ILE A 1 99 ? 3.376 6.159 -9.373 1.00 98.12 99 ILE A CA 1
ATOM 803 C C . ILE A 1 99 ? 3.219 5.178 -8.207 1.00 98.12 99 ILE A C 1
ATOM 805 O O . ILE A 1 99 ? 2.118 4.671 -8.003 1.00 98.12 99 ILE A O 1
ATOM 809 N N . LEU A 1 100 ? 4.256 4.956 -7.391 1.00 98.25 100 LEU A N 1
ATOM 810 C CA . LEU A 1 100 ? 4.130 4.139 -6.175 1.00 98.25 100 LEU A CA 1
ATOM 811 C C . LEU A 1 100 ? 3.138 4.742 -5.179 1.00 98.25 100 LEU A C 1
ATOM 813 O O . LEU A 1 100 ? 2.294 4.019 -4.646 1.00 98.25 100 LEU A O 1
ATOM 817 N N . PHE A 1 101 ? 3.191 6.058 -4.963 1.00 98.31 101 PHE A N 1
ATOM 818 C CA . PHE A 1 101 ? 2.223 6.749 -4.113 1.00 98.31 101 PHE A CA 1
ATOM 819 C C . PHE A 1 101 ? 0.788 6.516 -4.612 1.00 98.31 101 PHE A C 1
ATOM 821 O O . PHE A 1 101 ? -0.091 6.138 -3.836 1.00 98.31 101 PHE A O 1
ATOM 828 N N . ASN A 1 102 ? 0.567 6.630 -5.925 1.00 98.44 102 ASN A N 1
ATOM 829 C CA . ASN A 1 102 ? -0.734 6.386 -6.548 1.00 98.44 102 ASN A CA 1
ATOM 830 C C . ASN A 1 102 ? -1.179 4.919 -6.481 1.00 98.44 102 ASN A C 1
ATOM 832 O O . ASN A 1 102 ? -2.371 4.670 -6.317 1.00 98.44 102 ASN A O 1
ATOM 836 N N . ILE A 1 103 ? -0.263 3.947 -6.549 1.00 98.75 103 ILE A N 1
ATOM 837 C CA . ILE A 1 103 ? -0.584 2.531 -6.299 1.00 98.75 103 ILE A CA 1
ATOM 838 C C . ILE A 1 103 ? -1.095 2.365 -4.862 1.00 98.75 103 ILE A C 1
ATOM 840 O O . ILE A 1 103 ? -2.141 1.750 -4.649 1.00 98.75 103 ILE A O 1
ATOM 844 N N . GLY A 1 104 ? -0.400 2.952 -3.881 1.00 98.56 104 GLY A N 1
ATOM 845 C CA . GLY A 1 104 ? -0.842 2.972 -2.486 1.00 98.56 104 GLY A CA 1
ATOM 846 C C . GLY A 1 104 ? -2.237 3.585 -2.339 1.00 98.56 104 GLY A C 1
ATOM 847 O O . GLY A 1 104 ? -3.131 2.960 -1.769 1.00 98.56 104 GLY A O 1
ATOM 848 N N . ALA A 1 105 ? -2.458 4.761 -2.934 1.00 98.25 105 ALA A N 1
ATOM 849 C CA . ALA A 1 105 ? -3.748 5.452 -2.943 1.00 98.25 105 ALA A CA 1
ATOM 850 C C . ALA A 1 105 ? -4.863 4.673 -3.668 1.00 98.25 105 ALA A C 1
ATOM 852 O O . ALA A 1 105 ? -6.039 4.802 -3.326 1.00 98.25 105 ALA A O 1
ATOM 853 N N . LEU A 1 106 ? -4.534 3.865 -4.676 1.00 98.56 106 LEU A N 1
ATOM 854 C CA . LEU A 1 106 ? -5.507 3.028 -5.371 1.00 98.56 106 LEU A CA 1
ATOM 855 C C . LEU A 1 106 ? -5.951 1.851 -4.499 1.00 98.56 106 LEU A C 1
ATOM 857 O O . LEU A 1 106 ? -7.144 1.556 -4.435 1.00 98.56 106 LEU A O 1
ATOM 861 N N . TYR A 1 107 ? -5.023 1.229 -3.769 1.00 98.75 107 TYR A N 1
ATOM 862 C CA . TYR A 1 107 ? -5.364 0.191 -2.798 1.00 98.75 107 TYR A CA 1
ATOM 863 C C . TYR A 1 107 ? -6.283 0.713 -1.684 1.00 98.75 107 TYR A C 1
ATOM 865 O O . TYR A 1 107 ? -7.233 0.019 -1.319 1.00 98.75 107 TYR A O 1
ATOM 873 N N . THR A 1 108 ? -6.098 1.949 -1.200 1.00 98.31 108 THR A N 1
ATOM 874 C CA . THR A 1 108 ? -7.031 2.535 -0.212 1.00 98.31 108 THR A CA 1
ATOM 875 C C . THR A 1 108 ? -8.444 2.698 -0.786 1.00 98.31 108 THR A C 1
ATOM 877 O O . THR A 1 108 ? -9.439 2.404 -0.119 1.00 98.31 108 THR A O 1
ATOM 880 N N . GLN A 1 109 ? -8.557 3.096 -2.057 1.00 98.19 109 GLN A N 1
ATOM 881 C CA . GLN A 1 109 ? -9.839 3.200 -2.763 1.00 98.19 109 GLN A CA 1
ATOM 882 C C . GLN A 1 109 ? -10.501 1.838 -2.996 1.00 98.19 109 GLN A C 1
ATOM 884 O O . GLN A 1 109 ? -11.726 1.750 -2.999 1.00 98.19 109 GLN A O 1
ATOM 889 N N . ILE A 1 110 ? -9.719 0.777 -3.204 1.00 98.31 110 ILE A N 1
ATOM 890 C CA . ILE A 1 110 ? -10.240 -0.592 -3.304 1.00 98.31 110 ILE A CA 1
ATOM 891 C C . ILE A 1 110 ? -10.790 -1.030 -1.941 1.00 98.31 110 ILE A C 1
ATOM 893 O O . ILE A 1 110 ? -11.963 -1.392 -1.858 1.00 98.31 110 ILE A O 1
ATOM 897 N N . GLY A 1 111 ? -9.997 -0.911 -0.870 1.00 97.88 111 GLY A N 1
ATOM 898 C CA . GLY A 1 111 ? -10.395 -1.351 0.473 1.00 97.88 111 GLY A CA 1
ATOM 899 C C . GLY A 1 111 ? -11.631 -0.630 1.018 1.00 97.88 111 GLY A C 1
ATOM 900 O O . GLY A 1 111 ? -12.500 -1.259 1.621 1.00 97.88 111 GLY A O 1
ATOM 901 N N . THR A 1 112 ? -11.768 0.670 0.738 1.00 96.75 112 THR A N 1
ATOM 902 C CA . THR A 1 112 ? -12.939 1.476 1.142 1.00 96.75 112 THR A CA 1
ATOM 903 C C . THR A 1 112 ? -14.225 1.155 0.375 1.00 96.75 112 THR A C 1
ATOM 905 O O . THR A 1 112 ? -15.305 1.525 0.832 1.00 96.75 112 THR A O 1
ATOM 908 N N . ARG A 1 113 ? -14.149 0.472 -0.775 1.00 96.44 113 ARG A N 1
ATOM 909 C CA . ARG A 1 113 ? -15.322 0.086 -1.583 1.00 96.44 113 ARG A CA 1
ATOM 910 C C . ARG A 1 113 ? -15.829 -1.326 -1.297 1.00 96.44 113 ARG A C 1
ATOM 912 O O . ARG A 1 113 ? -16.894 -1.690 -1.793 1.00 96.44 113 ARG A O 1
ATOM 919 N N . CYS A 1 114 ? -15.072 -2.127 -0.555 1.00 96.38 114 CYS A N 1
ATOM 920 C CA . CYS A 1 114 ? -15.451 -3.491 -0.209 1.00 96.38 114 CYS A CA 1
ATOM 921 C C . CYS A 1 114 ? -16.698 -3.524 0.693 1.00 96.38 114 CYS A C 1
ATOM 923 O O . CYS A 1 114 ? -16.913 -2.643 1.527 1.00 96.38 114 CYS A O 1
ATOM 925 N N . ASN A 1 115 ? -17.517 -4.572 0.551 1.00 96.31 115 ASN A N 1
ATOM 926 C CA . ASN A 1 115 ? -18.683 -4.770 1.410 1.00 96.31 115 ASN A CA 1
ATOM 927 C C . ASN A 1 115 ? -18.280 -5.381 2.762 1.00 96.31 115 ASN A C 1
ATOM 929 O O . ASN A 1 115 ? -18.185 -6.602 2.900 1.00 96.31 115 ASN A O 1
ATOM 933 N N . ARG A 1 116 ? -18.113 -4.528 3.775 1.00 96.25 116 ARG A N 1
ATOM 934 C CA . ARG A 1 116 ? -17.708 -4.914 5.138 1.00 96.25 116 ARG A CA 1
ATOM 935 C C . ARG A 1 116 ? -18.772 -5.709 5.917 1.00 96.25 116 ARG A C 1
ATOM 937 O O . ARG A 1 116 ? -18.491 -6.189 7.004 1.00 96.25 116 ARG A O 1
ATOM 944 N N . GLN A 1 117 ? -19.968 -5.911 5.355 1.00 96.00 117 GLN A N 1
ATOM 945 C CA . GLN A 1 117 ? -21.005 -6.800 5.910 1.00 96.00 117 GLN A CA 1
ATOM 946 C C . GLN A 1 117 ? -20.816 -8.273 5.506 1.00 96.00 117 GLN A C 1
ATOM 948 O O . GLN A 1 117 ? -21.682 -9.106 5.759 1.00 96.00 117 GLN A O 1
ATOM 953 N N . THR A 1 118 ? -19.719 -8.603 4.825 1.00 97.56 118 THR A N 1
ATOM 954 C CA . THR A 1 118 ? -19.412 -9.964 4.376 1.00 97.56 118 THR A CA 1
ATOM 955 C C . THR A 1 118 ? -17.986 -10.327 4.752 1.00 97.56 118 THR A C 1
ATOM 957 O O . THR A 1 118 ? -17.105 -9.467 4.740 1.00 97.56 118 THR A O 1
ATOM 960 N N . GLU A 1 119 ? -17.738 -11.607 5.031 1.00 97.00 119 GLU A N 1
ATOM 961 C CA . GLU A 1 119 ? -16.398 -12.085 5.383 1.00 97.00 119 GLU A CA 1
ATOM 962 C C . GLU A 1 119 ? -15.396 -11.828 4.249 1.00 97.00 119 GLU A C 1
ATOM 964 O O . GLU A 1 119 ? -14.351 -11.225 4.478 1.00 97.00 119 GLU A O 1
ATOM 969 N N . ALA A 1 120 ? -15.760 -12.177 3.011 1.00 97.88 120 ALA A N 1
ATOM 970 C CA . ALA A 1 120 ? -14.925 -11.943 1.832 1.00 97.88 120 ALA A CA 1
ATOM 971 C C . ALA A 1 120 ? -14.624 -10.451 1.602 1.00 97.88 120 ALA A C 1
ATOM 973 O O . ALA A 1 120 ? -13.522 -10.082 1.188 1.00 97.88 120 ALA A O 1
ATOM 974 N N . GLY A 1 121 ? -15.596 -9.574 1.878 1.00 98.12 121 GLY A N 1
ATOM 975 C CA . GLY A 1 121 ? -15.398 -8.134 1.781 1.00 98.12 121 GLY A CA 1
ATOM 976 C C . GLY A 1 121 ? -14.422 -7.612 2.832 1.00 98.12 121 GLY A C 1
ATOM 977 O O . GLY A 1 121 ? -13.529 -6.854 2.474 1.00 98.12 121 GLY A O 1
ATOM 978 N N . LEU A 1 122 ? -14.524 -8.066 4.085 1.00 97.69 122 LEU A N 1
ATOM 979 C CA . LEU A 1 122 ? -13.572 -7.712 5.144 1.00 97.69 122 LEU A CA 1
ATOM 980 C C . LEU A 1 122 ? -12.164 -8.239 4.863 1.00 97.69 122 LEU A C 1
ATOM 982 O O . LEU A 1 122 ? -11.192 -7.514 5.057 1.00 97.69 122 LEU A O 1
ATOM 986 N N . GLU A 1 123 ? -12.034 -9.464 4.355 1.00 97.62 123 GLU A N 1
ATOM 987 C CA . GLU A 1 123 ? -10.738 -10.010 3.937 1.00 97.62 123 GLU A CA 1
ATOM 988 C C . GLU A 1 123 ? -10.104 -9.183 2.822 1.00 97.62 123 GLU A C 1
ATOM 990 O O . GLU A 1 123 ? -8.918 -8.861 2.892 1.00 97.62 123 GLU A O 1
ATOM 995 N N . SER A 1 124 ? -10.911 -8.779 1.839 1.00 98.06 124 SER A N 1
ATOM 996 C CA . SER A 1 124 ? -10.470 -7.901 0.754 1.00 98.06 124 SER A CA 1
ATOM 997 C C . SER A 1 124 ? -10.082 -6.509 1.266 1.00 98.06 124 SER A C 1
ATOM 999 O O . SER A 1 124 ? -9.088 -5.948 0.808 1.00 98.06 124 SER A O 1
ATOM 1001 N N . THR A 1 125 ? -10.820 -5.951 2.236 1.00 98.38 125 THR A N 1
ATOM 1002 C CA . THR A 1 125 ? -10.483 -4.675 2.889 1.00 98.38 125 THR A CA 1
ATOM 1003 C C . THR A 1 125 ? -9.132 -4.756 3.597 1.00 98.38 125 THR A C 1
ATOM 1005 O O . THR A 1 125 ? -8.288 -3.879 3.407 1.00 98.38 125 THR A O 1
ATOM 1008 N N . VAL A 1 126 ? -8.915 -5.811 4.391 1.00 98.44 126 VAL A N 1
ATOM 1009 C CA . VAL A 1 126 ? -7.659 -6.034 5.121 1.00 98.44 126 VAL A CA 1
ATOM 1010 C C . VAL A 1 126 ? -6.493 -6.182 4.142 1.00 98.44 126 VAL A C 1
ATOM 1012 O O . VAL A 1 126 ? -5.523 -5.437 4.259 1.00 98.44 126 VAL A O 1
ATOM 1015 N N . ASP A 1 127 ? -6.606 -7.058 3.136 1.00 98.38 127 ASP A N 1
ATOM 1016 C CA . ASP A 1 127 ? -5.557 -7.265 2.126 1.00 98.38 127 ASP A CA 1
ATOM 1017 C C . ASP A 1 127 ? -5.215 -5.961 1.383 1.00 98.38 127 ASP A C 1
ATOM 1019 O O . ASP A 1 127 ? -4.041 -5.601 1.264 1.00 98.38 127 ASP A O 1
ATOM 1023 N N . ALA A 1 128 ? -6.224 -5.190 0.965 1.00 98.69 128 ALA A N 1
ATOM 1024 C CA . ALA A 1 128 ? -6.013 -3.924 0.273 1.00 98.69 128 ALA A CA 1
ATOM 1025 C C . ALA A 1 128 ? -5.261 -2.903 1.143 1.00 98.69 128 ALA A C 1
ATOM 1027 O O . ALA A 1 128 ? -4.287 -2.303 0.684 1.00 98.69 128 ALA A O 1
ATOM 1028 N N . PHE A 1 129 ? -5.646 -2.721 2.408 1.00 98.81 129 PHE A N 1
ATOM 1029 C CA . PHE A 1 129 ? -4.945 -1.796 3.303 1.00 98.81 129 PHE A CA 1
ATOM 1030 C C . PHE A 1 129 ? -3.528 -2.272 3.659 1.00 98.81 129 PHE A C 1
ATOM 1032 O O . PHE A 1 129 ? -2.609 -1.451 3.696 1.00 98.81 129 PHE A O 1
ATOM 1039 N N . GLN A 1 130 ? -3.303 -3.577 3.840 1.00 98.81 130 GLN A N 1
ATOM 1040 C CA . GLN A 1 130 ? -1.960 -4.127 4.062 1.00 98.81 130 GLN A CA 1
ATOM 1041 C C . GLN A 1 130 ? -1.037 -3.916 2.849 1.00 98.81 130 GLN A C 1
ATOM 1043 O O . GLN A 1 130 ? 0.140 -3.580 3.015 1.00 98.81 130 GLN A O 1
ATOM 1048 N N . ARG A 1 131 ? -1.566 -4.047 1.624 1.00 98.69 131 ARG A N 1
ATOM 1049 C CA . ARG A 1 131 ? -0.834 -3.741 0.381 1.00 98.69 131 ARG A CA 1
ATOM 1050 C C . ARG A 1 131 ? -0.585 -2.248 0.201 1.00 98.69 131 ARG A C 1
ATOM 1052 O O . ARG A 1 131 ? 0.518 -1.868 -0.189 1.00 98.69 131 ARG A O 1
ATOM 1059 N N . ALA A 1 132 ? -1.558 -1.394 0.528 1.00 98.81 132 ALA A N 1
ATOM 1060 C CA . ALA A 1 132 ? -1.365 0.056 0.540 1.00 98.81 132 ALA A CA 1
ATOM 1061 C C . ALA A 1 132 ? -0.211 0.441 1.478 1.00 98.81 132 ALA A C 1
ATOM 1063 O O . ALA A 1 132 ? 0.705 1.159 1.078 1.00 98.81 132 ALA A O 1
ATOM 1064 N N . ALA A 1 133 ? -0.215 -0.102 2.700 1.00 98.81 133 ALA A N 1
ATOM 1065 C CA . ALA A 1 133 ? 0.847 0.098 3.678 1.00 98.81 133 ALA A CA 1
ATOM 1066 C C . ALA A 1 133 ? 2.211 -0.379 3.150 1.00 98.81 133 ALA A C 1
ATOM 1068 O O . ALA A 1 133 ? 3.201 0.341 3.265 1.00 98.81 133 ALA A O 1
ATOM 1069 N N . GLY A 1 134 ? 2.275 -1.560 2.529 1.00 98.69 134 GLY A N 1
ATOM 1070 C CA . GLY A 1 134 ? 3.527 -2.097 1.997 1.00 98.69 134 GLY A CA 1
ATOM 1071 C C . GLY A 1 134 ? 4.100 -1.299 0.826 1.00 98.69 134 GLY A C 1
ATOM 1072 O O . GLY A 1 134 ? 5.306 -1.071 0.787 1.00 98.69 134 GLY A O 1
ATOM 1073 N N . VAL A 1 135 ? 3.262 -0.809 -0.093 1.00 98.62 135 VAL A N 1
ATOM 1074 C CA . VAL A 1 135 ? 3.711 0.044 -1.209 1.00 98.62 135 VAL A CA 1
ATOM 1075 C C . VAL A 1 135 ? 4.223 1.394 -0.703 1.00 98.62 135 VAL A C 1
ATOM 1077 O O . VAL A 1 135 ? 5.282 1.845 -1.134 1.00 98.62 135 VAL A O 1
ATOM 1080 N N . LEU A 1 136 ? 3.515 2.025 0.239 1.00 98.56 136 LEU A N 1
ATOM 1081 C CA . LEU A 1 136 ? 3.946 3.293 0.837 1.00 98.56 136 LEU A CA 1
ATOM 1082 C C . LEU A 1 136 ? 5.228 3.128 1.668 1.00 98.56 136 LEU A C 1
ATOM 1084 O O . LEU A 1 136 ? 6.085 4.011 1.659 1.00 98.56 136 LEU A O 1
ATOM 1088 N N . ASN A 1 137 ? 5.398 1.989 2.347 1.00 98.38 137 ASN A N 1
ATOM 1089 C CA . ASN A 1 137 ? 6.641 1.687 3.051 1.00 98.38 137 ASN A CA 1
ATOM 1090 C C . ASN A 1 137 ? 7.807 1.451 2.078 1.00 98.38 137 ASN A C 1
ATOM 1092 O O . ASN A 1 137 ? 8.889 1.987 2.293 1.00 98.38 137 ASN A O 1
ATOM 1096 N N . TYR A 1 138 ? 7.575 0.726 0.980 1.00 98.25 138 TYR A N 1
ATOM 1097 C CA . TYR A 1 138 ? 8.571 0.544 -0.079 1.00 98.25 138 TYR A CA 1
ATOM 1098 C C . TYR A 1 138 ? 8.996 1.884 -0.699 1.00 98.25 138 TYR A C 1
ATOM 1100 O O . TYR A 1 138 ? 10.188 2.128 -0.883 1.00 98.25 138 TYR A O 1
ATOM 1108 N N . LEU A 1 139 ? 8.039 2.783 -0.959 1.00 98.06 139 LEU A N 1
ATOM 1109 C CA . LEU A 1 139 ? 8.308 4.150 -1.412 1.00 98.06 139 LEU A CA 1
ATOM 1110 C C . LEU A 1 139 ? 9.216 4.899 -0.424 1.00 98.06 139 LEU A C 1
ATOM 1112 O O . LEU A 1 139 ? 10.236 5.449 -0.835 1.00 98.06 139 LEU A O 1
ATOM 1116 N N . LYS A 1 140 ? 8.880 4.859 0.871 1.00 96.81 140 LYS A N 1
ATOM 1117 C CA . LYS A 1 140 ? 9.639 5.506 1.954 1.00 96.81 140 LYS A CA 1
ATOM 1118 C C . LYS A 1 140 ? 11.094 5.034 2.022 1.00 96.81 140 LYS A C 1
ATOM 1120 O O . LYS A 1 140 ? 11.987 5.838 2.267 1.00 96.81 140 LYS A O 1
ATOM 1125 N N . GLU A 1 141 ? 11.323 3.735 1.847 1.00 96.50 141 GLU A N 1
ATOM 1126 C CA . GLU A 1 141 ? 12.655 3.123 1.940 1.00 96.50 141 GLU A CA 1
ATOM 1127 C C . GLU A 1 141 ? 13.482 3.307 0.663 1.00 96.50 141 GLU A C 1
ATOM 1129 O O . GLU A 1 141 ? 14.701 3.431 0.736 1.00 96.50 141 GLU A O 1
ATOM 1134 N N . THR A 1 142 ? 12.827 3.357 -0.500 1.00 95.50 142 THR A N 1
ATOM 1135 C CA . THR A 1 142 ? 13.508 3.410 -1.802 1.00 95.50 142 THR A CA 1
ATOM 1136 C C . THR A 1 142 ? 13.810 4.844 -2.249 1.00 95.50 142 THR A C 1
ATOM 1138 O O . THR A 1 142 ? 14.855 5.095 -2.846 1.00 95.50 142 THR A O 1
ATOM 1141 N N . PHE A 1 143 ? 12.922 5.803 -1.964 1.00 92.88 143 PHE A N 1
ATOM 1142 C CA . PHE A 1 143 ? 13.018 7.184 -2.452 1.00 92.88 143 PHE A CA 1
ATOM 1143 C C . PHE A 1 143 ? 13.164 8.171 -1.284 1.00 92.88 143 PHE A C 1
ATOM 1145 O O . PHE A 1 143 ? 12.243 8.901 -0.934 1.00 92.88 143 PHE A O 1
ATOM 1152 N N . THR A 1 144 ? 14.349 8.218 -0.675 1.00 87.06 144 THR A N 1
ATOM 1153 C CA . THR A 1 144 ? 14.604 8.966 0.575 1.00 87.06 144 THR A CA 1
ATOM 1154 C C . THR A 1 144 ? 14.673 10.491 0.427 1.00 87.06 144 THR A C 1
ATOM 1156 O O . THR A 1 144 ? 14.646 11.206 1.428 1.00 87.06 144 THR A O 1
ATOM 1159 N N . HIS A 1 145 ? 14.777 11.008 -0.799 1.00 84.19 145 HIS A N 1
ATOM 1160 C CA . HIS A 1 145 ? 14.982 12.434 -1.088 1.00 84.19 145 HIS A CA 1
ATOM 1161 C C . HIS A 1 145 ? 13.916 13.006 -2.032 1.00 84.19 145 HIS A C 1
ATOM 1163 O O . HIS A 1 145 ? 14.216 13.827 -2.902 1.00 84.19 145 HIS A O 1
ATOM 1169 N N . THR A 1 146 ? 12.663 12.566 -1.895 1.00 83.88 146 THR A N 1
ATOM 1170 C CA . THR A 1 146 ? 11.550 13.146 -2.655 1.00 83.88 146 THR A CA 1
ATOM 1171 C C . THR A 1 146 ? 11.278 14.583 -2.194 1.00 83.88 146 THR A C 1
ATOM 1173 O O . THR A 1 146 ? 11.068 14.801 -1.002 1.00 83.88 146 THR A O 1
ATOM 1176 N N . PRO A 1 147 ? 11.227 15.568 -3.106 1.00 84.31 147 PRO A N 1
ATOM 1177 C CA . PRO A 1 147 ? 10.995 16.971 -2.747 1.00 84.31 147 PRO A CA 1
ATOM 1178 C C . PRO A 1 147 ? 9.529 17.314 -2.426 1.00 84.31 147 PRO A C 1
ATOM 1180 O O . PRO A 1 147 ? 9.243 18.463 -2.104 1.00 84.31 147 PRO A O 1
ATOM 1183 N N . SER A 1 148 ? 8.609 16.348 -2.535 1.00 91.06 148 SER A N 1
ATOM 1184 C CA . SER A 1 148 ? 7.187 16.507 -2.197 1.00 91.06 148 SER A CA 1
ATOM 1185 C C . SER A 1 148 ? 6.920 16.114 -0.746 1.00 91.06 148 SER A C 1
ATOM 1187 O O . SER A 1 148 ? 7.519 15.162 -0.237 1.00 91.06 148 SER A O 1
ATOM 1189 N N . TYR A 1 149 ? 6.028 16.839 -0.078 1.00 91.62 149 TYR A N 1
ATOM 1190 C CA . TYR A 1 149 ? 5.789 16.686 1.352 1.00 91.62 149 TYR A CA 1
ATOM 1191 C C . TYR A 1 149 ? 4.934 15.449 1.669 1.00 91.62 149 TYR A C 1
ATOM 1193 O O . TYR A 1 149 ? 5.216 14.732 2.635 1.00 91.62 149 TYR A O 1
ATOM 1201 N N . ASP A 1 150 ? 3.940 15.151 0.836 1.00 94.56 150 ASP A N 1
ATOM 1202 C CA . ASP A 1 150 ? 3.115 13.942 0.905 1.00 94.56 150 ASP A CA 1
ATOM 1203 C C . ASP A 1 150 ? 3.930 12.638 0.841 1.00 94.56 150 ASP A C 1
ATOM 1205 O O . ASP A 1 150 ? 3.558 11.637 1.457 1.00 94.56 150 ASP A O 1
ATOM 1209 N N . MET A 1 151 ? 5.087 12.679 0.179 1.00 95.75 151 MET A N 1
ATOM 1210 C CA . MET A 1 151 ? 6.063 11.590 0.098 1.00 95.75 151 MET A CA 1
ATOM 1211 C C . MET A 1 151 ? 7.211 11.706 1.114 1.00 95.75 151 MET A C 1
ATOM 1213 O O . MET A 1 151 ? 8.138 10.899 1.095 1.00 95.75 151 MET A O 1
ATOM 1217 N N . SER A 1 152 ? 7.171 12.669 2.040 1.00 94.44 152 SER A N 1
ATOM 1218 C CA . SER A 1 152 ? 8.185 12.770 3.094 1.00 94.44 152 SER A CA 1
ATOM 1219 C C . SER A 1 152 ? 8.179 11.529 4.004 1.00 94.44 152 SER A C 1
ATOM 1221 O O . SER A 1 152 ? 7.113 10.959 4.269 1.00 94.44 152 SER A O 1
ATOM 1223 N N . PRO A 1 153 ? 9.329 11.114 4.575 1.00 95.38 153 PRO A N 1
ATOM 1224 C CA . PRO A 1 153 ? 9.380 9.936 5.444 1.00 95.38 153 PRO A CA 1
ATOM 1225 C C . PRO A 1 153 ? 8.437 10.005 6.654 1.00 95.38 153 PRO A C 1
ATOM 1227 O O . PRO A 1 153 ? 7.871 8.987 7.063 1.00 95.38 153 PRO A O 1
ATOM 1230 N N . ALA A 1 154 ? 8.242 11.206 7.208 1.00 95.19 154 ALA A N 1
ATOM 1231 C CA . ALA A 1 154 ? 7.321 11.448 8.314 1.00 95.19 154 ALA A CA 1
ATOM 1232 C C . ALA A 1 154 ? 5.860 11.238 7.883 1.00 95.19 154 ALA A C 1
ATOM 1234 O O . ALA A 1 154 ? 5.135 10.484 8.536 1.00 95.19 154 ALA A O 1
ATOM 1235 N N . MET A 1 155 ? 5.448 11.829 6.754 1.00 96.44 155 MET A N 1
ATOM 1236 C CA . MET A 1 155 ? 4.089 11.667 6.237 1.00 96.44 155 MET A CA 1
ATOM 1237 C C . MET A 1 155 ? 3.810 10.219 5.823 1.00 96.44 155 MET A C 1
ATOM 1239 O O . MET A 1 155 ? 2.815 9.639 6.257 1.00 96.44 155 MET A O 1
ATOM 1243 N N . LEU A 1 156 ? 4.716 9.583 5.074 1.00 97.44 156 LEU A N 1
ATOM 1244 C CA . LEU A 1 156 ? 4.571 8.179 4.675 1.00 97.44 156 LEU A CA 1
ATOM 1245 C C . LEU A 1 156 ? 4.461 7.248 5.887 1.00 97.44 156 LEU A C 1
ATOM 1247 O O . LEU A 1 156 ? 3.654 6.324 5.872 1.00 97.44 156 LEU A O 1
ATOM 1251 N N . THR A 1 157 ? 5.197 7.509 6.971 1.00 97.56 157 THR A N 1
ATOM 1252 C CA . THR A 1 157 ? 5.064 6.737 8.219 1.00 97.56 157 THR A CA 1
ATOM 1253 C C . THR A 1 157 ? 3.661 6.856 8.818 1.00 97.56 157 THR A C 1
ATOM 1255 O O . THR A 1 157 ? 3.101 5.859 9.279 1.00 97.56 157 THR A O 1
ATOM 1258 N N . VAL A 1 158 ? 3.065 8.050 8.790 1.00 98.31 158 VAL A N 1
ATOM 1259 C CA . VAL A 1 158 ? 1.695 8.271 9.269 1.00 98.31 158 VAL A CA 1
ATOM 1260 C C . VAL A 1 158 ? 0.665 7.615 8.354 1.00 98.31 158 VAL A C 1
ATOM 1262 O O . VAL A 1 158 ? -0.251 6.967 8.858 1.00 98.31 158 VAL A O 1
ATOM 1265 N N . LEU A 1 159 ? 0.832 7.697 7.033 1.00 98.31 159 LEU A N 1
ATOM 1266 C CA . LEU A 1 159 ? -0.051 7.021 6.079 1.00 98.31 159 LEU A CA 1
ATOM 1267 C C . LEU A 1 159 ? 0.023 5.493 6.222 1.00 98.31 159 LEU A C 1
ATOM 1269 O O . LEU A 1 159 ? -1.015 4.840 6.273 1.00 98.31 159 LEU A O 1
ATOM 1273 N N . VAL A 1 160 ? 1.220 4.919 6.390 1.00 98.75 160 VAL A N 1
ATOM 1274 C CA . VAL A 1 160 ? 1.407 3.483 6.671 1.00 98.75 160 VAL A CA 1
ATOM 1275 C C . VAL A 1 160 ? 0.689 3.084 7.962 1.00 98.75 160 VAL A C 1
ATOM 1277 O O . VAL A 1 160 ? -0.102 2.142 7.956 1.00 98.75 160 VAL A O 1
ATOM 1280 N N . LYS A 1 161 ? 0.890 3.828 9.060 1.00 98.56 161 LYS A N 1
ATOM 1281 C CA . LYS A 1 161 ? 0.182 3.583 10.330 1.00 98.56 161 LYS A CA 1
ATOM 1282 C C . LYS A 1 161 ? -1.336 3.698 10.171 1.00 98.56 161 LYS A C 1
ATOM 1284 O O . LYS A 1 161 ? -2.064 2.902 10.757 1.00 98.56 161 LYS A O 1
ATOM 1289 N N . MET A 1 162 ? -1.816 4.650 9.369 1.00 98.62 162 MET A N 1
ATOM 1290 C CA . MET A 1 162 ? -3.242 4.815 9.088 1.00 98.62 162 MET A CA 1
ATOM 1291 C C . MET A 1 162 ? -3.819 3.585 8.387 1.00 98.62 162 MET A C 1
ATOM 1293 O O . MET A 1 162 ? -4.883 3.113 8.784 1.00 98.62 162 MET A O 1
ATOM 1297 N N . MET A 1 163 ? -3.122 3.056 7.378 1.00 98.75 163 MET A N 1
ATOM 1298 C CA . MET A 1 163 ? -3.567 1.864 6.654 1.00 98.75 163 MET A CA 1
ATOM 1299 C C . MET A 1 163 ? -3.626 0.641 7.573 1.00 98.75 163 MET A C 1
ATOM 1301 O O . MET A 1 163 ? -4.631 -0.066 7.592 1.00 98.75 163 MET A O 1
ATOM 1305 N N . LEU A 1 164 ? -2.598 0.429 8.402 1.00 98.69 164 LEU A N 1
ATOM 1306 C CA . LEU A 1 164 ? -2.575 -0.684 9.356 1.00 98.69 164 LEU A CA 1
ATOM 1307 C C . LEU A 1 164 ? -3.666 -0.553 10.433 1.00 98.69 164 LEU A C 1
ATOM 1309 O O . LEU A 1 164 ? -4.295 -1.549 10.781 1.00 98.69 164 LEU A O 1
ATOM 1313 N N . ALA A 1 165 ? -3.960 0.662 10.910 1.00 98.62 165 ALA A N 1
ATOM 1314 C CA . ALA A 1 165 ? -5.058 0.893 11.851 1.00 98.62 165 ALA A CA 1
ATOM 1315 C C . ALA A 1 165 ? -6.433 0.556 11.239 1.00 98.62 165 ALA A C 1
ATOM 1317 O O . ALA A 1 165 ? -7.247 -0.094 11.889 1.00 98.62 165 ALA A O 1
ATOM 1318 N N . GLN A 1 166 ? -6.680 0.935 9.977 1.00 98.44 166 GLN A N 1
ATOM 1319 C CA . GLN A 1 166 ? -7.926 0.598 9.265 1.00 98.44 166 GLN A CA 1
ATOM 1320 C C . GLN A 1 166 ? -8.049 -0.905 8.959 1.00 98.44 166 GLN A C 1
ATOM 1322 O O . GLN A 1 166 ? -9.146 -1.471 8.992 1.00 98.44 166 GLN A O 1
ATOM 1327 N N . ALA A 1 167 ? -6.932 -1.582 8.693 1.00 98.56 167 ALA A N 1
ATOM 1328 C CA . ALA A 1 167 ? -6.917 -3.034 8.571 1.00 98.56 167 ALA A CA 1
ATOM 1329 C C . ALA A 1 167 ? -7.197 -3.724 9.919 1.00 98.56 167 ALA A C 1
ATOM 1331 O O . ALA A 1 167 ? -8.018 -4.636 9.954 1.00 98.56 167 ALA A O 1
ATOM 1332 N N . GLN A 1 168 ? -6.620 -3.257 11.034 1.00 98.62 168 GLN A N 1
ATOM 1333 C CA . GLN A 1 168 ? -6.921 -3.802 12.368 1.00 98.62 168 GLN A CA 1
ATOM 1334 C C . GLN A 1 168 ? -8.390 -3.587 12.757 1.00 98.62 168 GLN A C 1
ATOM 1336 O O . GLN A 1 168 ? -9.022 -4.489 13.300 1.00 98.62 168 GLN A O 1
ATOM 1341 N N . GLU A 1 169 ? -8.963 -2.427 12.427 1.00 98.38 169 GLU A N 1
ATOM 1342 C CA . GLU A 1 169 ? -10.399 -2.169 12.580 1.00 98.38 169 GLU A CA 1
ATOM 1343 C C . GLU A 1 169 ? -11.249 -3.189 11.806 1.00 98.38 169 GLU A C 1
ATOM 1345 O O . GLU A 1 169 ? -12.234 -3.714 12.318 1.00 98.38 169 GLU A O 1
ATOM 1350 N N . SER A 1 170 ? -10.842 -3.524 10.582 1.00 98.12 170 SER A N 1
ATOM 1351 C CA . SER A 1 170 ? -11.540 -4.512 9.751 1.00 98.12 170 SER A CA 1
ATOM 1352 C C . SER A 1 170 ? -11.380 -5.945 10.278 1.00 98.12 170 SER A C 1
ATOM 1354 O O . SER A 1 170 ? -12.300 -6.752 10.154 1.00 98.12 170 SER A O 1
ATOM 1356 N N . THR A 1 171 ? -10.254 -6.265 10.924 1.00 97.62 171 THR A N 1
ATOM 1357 C CA . THR A 1 171 ? -10.074 -7.525 11.665 1.00 97.62 171 THR A CA 1
ATOM 1358 C C . THR A 1 171 ? -11.046 -7.618 12.843 1.00 97.62 171 THR A C 1
ATOM 1360 O O . THR A 1 171 ? -11.709 -8.642 13.001 1.00 97.62 171 THR A O 1
ATOM 1363 N N . PHE A 1 172 ? -11.202 -6.544 13.623 1.00 97.88 172 PHE A N 1
ATOM 1364 C CA . PHE A 1 172 ? -12.190 -6.480 14.705 1.00 97.88 172 PHE A CA 1
ATOM 1365 C C . PHE A 1 172 ? -13.625 -6.669 14.186 1.00 97.88 172 PHE A C 1
ATOM 1367 O O . PHE A 1 172 ? -14.394 -7.459 14.738 1.00 97.88 172 PHE A O 1
ATOM 1374 N N . GLU A 1 173 ? -13.985 -6.004 13.087 1.00 97.19 173 GLU A N 1
ATOM 1375 C CA . GLU A 1 173 ? -15.300 -6.178 12.461 1.00 97.19 173 GLU A CA 1
ATOM 1376 C C . GLU A 1 173 ? -15.538 -7.622 12.012 1.00 97.19 173 GLU A C 1
ATOM 1378 O O . GLU A 1 173 ? -16.648 -8.131 12.169 1.00 97.19 173 GLU A O 1
ATOM 1383 N N . LYS A 1 174 ? -14.498 -8.318 11.531 1.00 95.94 174 LYS A N 1
ATOM 1384 C CA . LYS A 1 174 ? -14.590 -9.738 11.160 1.00 95.94 174 LYS A CA 1
ATOM 1385 C C . LYS A 1 174 ? -14.935 -10.613 12.363 1.00 95.94 174 LYS A C 1
ATOM 1387 O O . LYS A 1 174 ? -15.745 -11.525 12.225 1.00 95.94 174 LYS A O 1
ATOM 1392 N N . VAL A 1 175 ? -14.381 -10.315 13.540 1.00 95.31 175 VAL A N 1
ATOM 1393 C CA . VAL A 1 175 ? -14.736 -11.007 14.793 1.00 95.31 175 VAL A CA 1
ATOM 1394 C C . VAL A 1 175 ? -16.197 -10.751 15.176 1.00 95.31 175 VAL A C 1
ATOM 1396 O O . VAL A 1 175 ? -16.868 -11.653 15.670 1.00 95.31 175 VAL A O 1
ATOM 1399 N N . CYS A 1 176 ? -16.712 -9.549 14.912 1.00 95.69 176 CYS A N 1
ATOM 1400 C CA . CYS A 1 176 ? -18.091 -9.172 15.236 1.00 95.69 176 CYS A CA 1
ATOM 1401 C C . CYS A 1 176 ? -19.130 -9.661 14.213 1.00 95.69 176 CYS A C 1
ATOM 1403 O O . CYS A 1 176 ? -20.319 -9.708 14.531 1.00 95.69 176 CYS A O 1
ATOM 1405 N N . LEU A 1 177 ? -18.701 -10.012 12.996 1.00 95.62 177 LEU A N 1
ATOM 1406 C CA . LEU A 1 177 ? -19.575 -10.305 11.860 1.00 95.62 177 LEU A CA 1
ATOM 1407 C C . LEU A 1 177 ? -20.603 -11.428 12.110 1.00 95.62 177 LEU A C 1
ATOM 1409 O O . LEU A 1 177 ? -21.758 -11.237 11.725 1.00 95.62 177 LEU A O 1
ATOM 1413 N N . PRO A 1 178 ? -20.266 -12.562 12.762 1.00 93.62 178 PRO A N 1
ATOM 1414 C CA . PRO A 1 178 ? -21.236 -13.629 13.034 1.00 93.62 178 PRO A CA 1
ATOM 1415 C C . PRO A 1 178 ? -22.360 -13.232 14.009 1.00 93.62 178 PRO A C 1
ATOM 1417 O O . PRO A 1 178 ? -23.298 -14.004 14.207 1.00 93.62 178 PRO A O 1
ATOM 1420 N N . GLY A 1 179 ? -22.272 -12.047 14.619 1.00 91.81 179 GLY A N 1
ATOM 1421 C CA . GLY A 1 179 ? -23.117 -11.613 15.721 1.00 91.81 179 GLY A CA 1
ATOM 1422 C C . GLY A 1 179 ? -22.471 -11.928 17.069 1.00 91.81 179 GLY A C 1
ATOM 1423 O O . GLY A 1 179 ? -21.928 -13.009 17.290 1.00 91.81 179 GLY A O 1
ATOM 1424 N N . LEU A 1 180 ? -22.525 -10.962 17.985 1.00 89.88 180 LEU A N 1
ATOM 1425 C CA . LEU A 1 180 ? -21.939 -11.102 19.314 1.00 89.88 180 LEU A CA 1
ATOM 1426 C C . LEU A 1 180 ? -22.921 -11.809 20.246 1.00 89.88 180 LEU A C 1
ATOM 1428 O O . LEU A 1 180 ? -23.880 -11.206 20.730 1.00 89.88 180 LEU A O 1
ATOM 1432 N N . GLN A 1 181 ? -22.678 -13.096 20.484 1.00 89.56 181 GLN A N 1
ATOM 1433 C CA . GLN A 1 181 ? -23.376 -13.845 21.522 1.00 89.56 181 GLN A CA 1
ATOM 1434 C C . GLN A 1 181 ? -22.824 -13.481 22.903 1.00 89.56 181 GLN A C 1
ATOM 1436 O O . GLN A 1 181 ? -21.664 -13.087 23.041 1.00 89.56 181 GLN A O 1
ATOM 1441 N N . ASN A 1 182 ? -23.655 -13.617 23.936 1.00 87.88 182 ASN A N 1
ATOM 1442 C CA . ASN A 1 182 ? -23.271 -13.330 25.319 1.00 87.88 182 ASN A CA 1
ATOM 1443 C C . ASN A 1 182 ? -22.469 -14.495 25.926 1.00 87.88 182 ASN A C 1
ATOM 1445 O O . ASN A 1 182 ? -22.873 -15.115 26.907 1.00 87.88 182 ASN A O 1
ATOM 1449 N N . GLU A 1 183 ? -21.366 -14.845 25.268 1.00 91.88 183 GLU A N 1
ATOM 1450 C CA . GLU A 1 183 ? -20.486 -15.950 25.630 1.00 91.88 183 GLU A CA 1
ATOM 1451 C C . GLU A 1 183 ? -19.164 -15.418 26.184 1.00 91.88 183 GLU A C 1
ATOM 1453 O O . GLU A 1 183 ? -18.562 -14.502 25.620 1.00 91.88 183 GLU A O 1
ATOM 1458 N N . PHE A 1 184 ? -18.688 -16.025 27.276 1.00 93.06 184 PHE A N 1
ATOM 1459 C CA . PHE A 1 184 ? -17.533 -15.541 28.035 1.00 93.06 184 PHE A CA 1
ATOM 1460 C C . PHE A 1 184 ? -16.287 -15.340 27.154 1.00 93.06 184 PHE A C 1
ATOM 1462 O O . PHE A 1 184 ? -15.738 -14.242 27.082 1.00 93.06 184 PHE A O 1
ATOM 1469 N N . PHE A 1 185 ? -15.863 -16.377 26.426 1.00 94.12 185 PHE A N 1
ATOM 1470 C CA . PHE A 1 185 ? -14.636 -16.325 25.624 1.00 94.12 185 PHE A CA 1
ATOM 1471 C C . PHE A 1 185 ? -14.738 -15.376 24.429 1.00 94.12 185 PHE A C 1
ATOM 1473 O O . PHE A 1 185 ? -13.769 -14.686 24.110 1.00 94.12 185 PHE A O 1
ATOM 1480 N N . LEU A 1 186 ? -15.914 -15.292 23.798 1.00 94.56 186 LEU A N 1
ATOM 1481 C CA . LEU A 1 186 ? -16.152 -14.350 22.708 1.00 94.56 186 LEU A CA 1
ATOM 1482 C C . LEU A 1 186 ? -16.063 -12.903 23.205 1.00 94.56 186 LEU A C 1
ATOM 1484 O O . LEU A 1 186 ? -15.449 -12.069 22.543 1.00 94.56 186 LEU A O 1
ATOM 1488 N N . LEU A 1 187 ? -16.627 -12.614 24.381 1.00 96.38 187 LEU A N 1
ATOM 1489 C CA . LEU A 1 187 ? -16.590 -11.280 24.974 1.00 96.38 187 LEU A CA 1
ATOM 1490 C C . LEU A 1 187 ? -15.185 -10.873 25.434 1.00 96.38 187 LEU A C 1
ATOM 1492 O O . LEU A 1 187 ? -14.795 -9.726 25.226 1.00 96.38 187 LEU A O 1
ATOM 1496 N N . VAL A 1 188 ? -14.395 -11.806 25.981 1.00 96.31 188 VAL A N 1
ATOM 1497 C CA . VAL A 1 188 ? -12.962 -11.574 26.253 1.00 96.31 188 VAL A CA 1
ATOM 1498 C C . VAL A 1 188 ? -12.237 -11.214 24.956 1.00 96.31 188 VAL A C 1
ATOM 1500 O O . VAL A 1 188 ? -11.560 -10.190 24.887 1.00 96.31 188 VAL A O 1
ATOM 1503 N N . LYS A 1 189 ? -12.422 -12.020 23.904 1.00 96.38 189 LYS A N 1
ATOM 1504 C CA . LYS A 1 189 ? -11.780 -11.810 22.603 1.00 96.38 189 LYS A CA 1
ATOM 1505 C C . LYS A 1 189 ? -12.142 -10.457 21.992 1.00 96.38 189 LYS A C 1
ATOM 1507 O O . LYS A 1 189 ? -11.252 -9.690 21.639 1.00 96.38 189 LYS A O 1
ATOM 1512 N N . VAL A 1 190 ? -13.431 -10.134 21.885 1.00 97.50 190 VAL A N 1
ATOM 1513 C CA . VAL A 1 190 ? -13.880 -8.877 21.265 1.00 97.50 190 VAL A CA 1
ATOM 1514 C C . VAL A 1 190 ? -13.474 -7.652 22.094 1.00 97.50 190 VAL A C 1
ATOM 1516 O O . VAL A 1 190 ? -13.170 -6.611 21.514 1.00 97.50 190 VAL A O 1
ATOM 1519 N N . ALA A 1 191 ? -13.390 -7.765 23.427 1.00 98.12 191 ALA A N 1
ATOM 1520 C CA . ALA A 1 191 ? -12.876 -6.696 24.281 1.00 98.12 191 ALA A CA 1
ATOM 1521 C C . ALA A 1 191 ? -11.389 -6.418 24.015 1.00 98.12 191 ALA A C 1
ATOM 1523 O O . ALA A 1 191 ? -10.996 -5.260 23.870 1.00 98.12 191 ALA A O 1
ATOM 1524 N N . GLN A 1 192 ? -10.568 -7.466 23.902 1.00 98.12 192 GLN A N 1
ATOM 1525 C CA . GLN A 1 192 ? -9.139 -7.322 23.617 1.00 98.12 192 GLN A CA 1
ATOM 1526 C C . GLN A 1 192 ? -8.865 -6.820 22.190 1.00 98.12 192 GLN A C 1
ATOM 1528 O O . GLN A 1 192 ? -7.982 -5.979 21.999 1.00 98.12 192 GLN A O 1
ATOM 1533 N N . GLU A 1 193 ? -9.647 -7.273 21.207 1.00 98.12 193 GLU A N 1
ATOM 1534 C CA . GLU A 1 193 ? -9.579 -6.784 19.825 1.00 98.12 193 GLU A CA 1
ATOM 1535 C C . GLU A 1 193 ? -9.991 -5.305 19.745 1.00 98.12 193 GLU A C 1
ATOM 1537 O O . GLU A 1 193 ? -9.293 -4.500 19.128 1.00 98.12 193 GLU A O 1
ATOM 1542 N N . ALA A 1 194 ? -11.067 -4.902 20.435 1.00 98.56 194 ALA A N 1
ATOM 1543 C CA . ALA A 1 194 ? -11.464 -3.495 20.539 1.00 98.56 194 ALA A CA 1
ATOM 1544 C C . ALA A 1 194 ? -10.365 -2.649 21.202 1.00 98.56 194 ALA A C 1
ATOM 1546 O O . ALA A 1 194 ? -10.006 -1.589 20.686 1.00 98.56 194 ALA A O 1
ATOM 1547 N N . ALA A 1 195 ? -9.763 -3.142 22.292 1.00 98.50 195 ALA A N 1
ATOM 1548 C CA . ALA A 1 195 ? -8.632 -2.481 22.939 1.00 98.50 195 ALA A CA 1
ATOM 1549 C C . ALA A 1 195 ? -7.447 -2.332 21.972 1.00 98.50 195 ALA A C 1
ATOM 1551 O O . ALA A 1 195 ? -6.798 -1.283 21.947 1.00 98.50 195 ALA A O 1
ATOM 1552 N N . LYS A 1 196 ? -7.200 -3.334 21.114 1.00 98.44 196 LYS A N 1
ATOM 1553 C CA . LYS A 1 196 ? -6.162 -3.257 20.082 1.00 98.44 196 LYS A CA 1
ATOM 1554 C C . LYS A 1 196 ? -6.455 -2.189 19.034 1.00 98.44 196 LYS A C 1
ATOM 1556 O O . LYS A 1 196 ? -5.549 -1.429 18.692 1.00 98.44 196 LYS A O 1
ATOM 1561 N N . VAL A 1 197 ? -7.696 -2.086 18.558 1.00 98.75 197 VAL A N 1
ATOM 1562 C CA . VAL A 1 197 ? -8.106 -1.030 17.616 1.00 98.75 197 VAL A CA 1
ATOM 1563 C C . VAL A 1 197 ? -7.952 0.359 18.251 1.00 98.75 197 VAL A C 1
ATOM 1565 O O . VAL A 1 197 ? -7.387 1.263 17.632 1.00 98.75 197 VAL A O 1
ATOM 1568 N N . GLY A 1 198 ? -8.381 0.527 19.506 1.00 98.62 198 GLY A N 1
ATOM 1569 C CA . GLY A 1 198 ? -8.204 1.775 20.255 1.00 98.62 198 GLY A CA 1
ATOM 1570 C C . GLY A 1 198 ? -6.731 2.171 20.398 1.00 98.62 198 GLY A C 1
ATOM 1571 O O . GLY A 1 198 ? -6.359 3.316 20.131 1.00 98.62 198 GLY A O 1
ATOM 1572 N N . GLU A 1 199 ? -5.866 1.207 20.732 1.00 98.31 199 GLU A N 1
ATOM 1573 C CA . GLU A 1 199 ? -4.420 1.403 20.857 1.00 98.31 199 GLU A CA 1
ATOM 1574 C C . GLU A 1 199 ? -3.783 1.897 19.549 1.00 98.31 199 GLU A C 1
ATOM 1576 O O . GLU A 1 199 ? -3.067 2.904 19.557 1.00 98.31 199 GLU A O 1
ATOM 1581 N N . VAL A 1 200 ? -4.045 1.228 18.419 1.00 98.50 200 VAL A N 1
ATOM 1582 C CA . VAL A 1 200 ? -3.428 1.603 17.134 1.00 98.50 200 VAL A CA 1
ATOM 1583 C C . VAL A 1 200 ? -3.921 2.964 16.639 1.00 98.50 200 VAL A C 1
ATOM 1585 O O . VAL A 1 200 ? -3.127 3.734 16.094 1.00 98.50 200 VAL A O 1
ATOM 1588 N N . TYR A 1 201 ? -5.186 3.325 16.888 1.00 98.88 201 TYR A N 1
ATOM 1589 C CA . TYR A 1 201 ? -5.700 4.660 16.569 1.00 98.88 201 TYR A CA 1
ATOM 1590 C C . TYR A 1 201 ? -5.142 5.750 17.481 1.00 98.88 201 TYR A C 1
ATOM 1592 O O . TYR A 1 201 ? -4.839 6.844 17.002 1.00 98.88 201 TYR A O 1
ATOM 1600 N N . ARG A 1 202 ? -4.924 5.460 18.766 1.00 98.62 202 ARG A N 1
ATOM 1601 C CA . ARG A 1 202 ? -4.245 6.379 19.687 1.00 98.62 202 ARG A CA 1
ATOM 1602 C C . ARG A 1 202 ? -2.807 6.639 19.241 1.00 98.62 202 ARG A C 1
ATOM 1604 O O . ARG A 1 202 ? -2.390 7.791 19.163 1.00 98.62 202 ARG A O 1
ATOM 1611 N N . GLN A 1 203 ? -2.068 5.591 18.876 1.00 98.44 203 GLN A N 1
ATOM 1612 C CA . GLN A 1 203 ? -0.716 5.726 18.321 1.00 98.44 203 GLN A CA 1
ATOM 1613 C C . GLN A 1 203 ? -0.709 6.520 17.006 1.00 98.44 203 GLN A C 1
ATOM 1615 O O . GLN A 1 203 ? 0.179 7.349 16.793 1.00 98.44 203 GLN A O 1
ATOM 1620 N N . LEU A 1 204 ? -1.697 6.291 16.134 1.00 98.62 204 LEU A N 1
ATOM 1621 C CA . LEU A 1 204 ? -1.871 7.052 14.899 1.00 98.62 204 LEU A CA 1
ATOM 1622 C C . LEU A 1 204 ? -2.115 8.536 15.186 1.00 98.62 204 LEU A C 1
ATOM 1624 O O . LEU A 1 204 ? -1.427 9.382 14.622 1.00 98.62 204 LEU A O 1
ATOM 1628 N N . HIS A 1 205 ? -3.048 8.853 16.085 1.00 98.56 205 HIS A N 1
ATOM 1629 C CA . HIS A 1 205 ? -3.352 10.224 16.485 1.00 98.56 205 HIS A CA 1
ATOM 1630 C C . HIS A 1 205 ? -2.119 10.938 17.055 1.00 98.56 205 HIS A C 1
ATOM 1632 O O . HIS A 1 205 ? -1.837 12.075 16.676 1.00 98.56 205 HIS A O 1
ATOM 1638 N N . THR A 1 206 ? -1.335 10.266 17.904 1.00 98.19 206 THR A N 1
ATOM 1639 C CA . THR A 1 206 ? -0.069 10.812 18.413 1.00 98.19 206 THR A CA 1
ATOM 1640 C C . THR A 1 206 ? 0.894 11.139 17.277 1.00 98.19 206 THR A C 1
ATOM 1642 O O . THR A 1 206 ? 1.467 12.226 17.277 1.00 98.19 206 THR A O 1
ATOM 1645 N N . ALA A 1 207 ? 1.048 10.241 16.297 1.00 97.94 207 ALA A N 1
ATOM 1646 C CA . ALA A 1 207 ? 1.939 10.443 15.156 1.00 97.94 207 ALA A CA 1
ATOM 1647 C C . ALA A 1 207 ? 1.474 11.583 14.231 1.00 97.94 207 ALA A C 1
ATOM 1649 O O . ALA A 1 207 ? 2.298 12.353 13.748 1.00 97.94 207 ALA A O 1
ATOM 1650 N N . MET A 1 208 ? 0.162 11.737 14.031 1.00 97.94 208 MET A N 1
ATOM 1651 C CA . MET A 1 208 ? -0.423 12.840 13.256 1.00 97.94 208 MET A CA 1
ATOM 1652 C C . MET A 1 208 ? -0.209 14.213 13.900 1.00 97.94 208 MET A C 1
ATOM 1654 O O . MET A 1 208 ? -0.186 15.214 13.195 1.00 97.94 208 MET A O 1
ATOM 1658 N N . ASN A 1 209 ? -0.061 14.264 15.226 1.00 96.25 209 ASN A N 1
ATOM 1659 C CA . ASN A 1 209 ? 0.157 15.499 15.980 1.00 96.25 209 ASN A CA 1
ATOM 1660 C C . ASN A 1 209 ? 1.639 15.836 16.209 1.00 96.25 209 ASN A C 1
ATOM 1662 O O . ASN A 1 209 ? 1.930 16.781 16.941 1.00 96.25 209 ASN A O 1
ATOM 1666 N N . GLN A 1 210 ? 2.570 15.086 15.615 1.00 95.69 210 GLN A N 1
ATOM 1667 C CA . GLN A 1 210 ? 3.989 15.444 15.628 1.00 95.69 210 GLN A CA 1
ATOM 1668 C C . GLN A 1 210 ? 4.322 16.390 14.474 1.00 95.69 210 GLN A C 1
ATOM 1670 O O . GLN A 1 210 ? 3.780 16.259 13.376 1.00 95.69 210 GLN A O 1
ATOM 1675 N N . GLU A 1 211 ? 5.261 17.307 14.695 1.00 92.50 211 GLU A N 1
ATOM 1676 C CA . GLU A 1 211 ? 5.844 18.098 13.609 1.00 92.50 211 GLU A CA 1
ATOM 1677 C C . GLU A 1 211 ? 6.765 17.222 12.734 1.00 92.50 211 GLU A C 1
ATOM 1679 O O . GLU A 1 211 ? 7.451 16.342 13.262 1.00 92.50 211 GLU A O 1
ATOM 1684 N N . PRO A 1 212 ? 6.801 17.414 11.401 1.00 91.75 212 PRO A N 1
ATOM 1685 C CA . PRO A 1 212 ? 6.075 18.426 10.627 1.00 91.75 212 PRO A CA 1
ATOM 1686 C C . PRO A 1 212 ? 4.683 17.964 10.146 1.00 91.75 212 PRO A C 1
ATOM 1688 O O . PRO A 1 212 ? 4.069 18.645 9.326 1.00 91.75 212 PRO A O 1
ATOM 1691 N N . VAL A 1 213 ? 4.202 16.778 10.555 1.00 95.06 213 VAL A N 1
ATOM 1692 C CA . VAL A 1 213 ? 2.947 16.157 10.065 1.00 95.06 213 VAL A CA 1
ATOM 1693 C C . VAL A 1 213 ? 1.721 17.004 10.391 1.00 95.06 213 VAL A C 1
ATOM 1695 O O . VAL A 1 213 ? 0.857 17.209 9.535 1.00 95.06 213 VAL A O 1
ATOM 1698 N N . LYS A 1 214 ? 1.669 17.512 11.620 1.00 93.62 214 LYS A N 1
ATOM 1699 C CA . LYS A 1 214 ? 0.531 18.246 12.173 1.00 93.62 214 LYS A CA 1
ATOM 1700 C C . LYS A 1 214 ? 0.098 19.446 11.328 1.00 93.62 214 LYS A C 1
ATOM 1702 O O . LYS A 1 214 ? -1.099 19.696 11.216 1.00 93.62 214 LYS A O 1
ATOM 1707 N N . GLU A 1 215 ? 1.046 20.169 10.735 1.00 90.12 215 GLU A N 1
ATOM 1708 C CA . GLU A 1 215 ? 0.773 21.388 9.962 1.00 90.12 215 GLU A CA 1
ATOM 1709 C C . GLU A 1 215 ? 0.056 21.128 8.631 1.00 90.12 215 GLU A C 1
ATOM 1711 O O . GLU A 1 215 ? -0.690 21.982 8.156 1.00 90.12 215 GLU A O 1
ATOM 1716 N N . ASN A 1 216 ? 0.257 19.953 8.033 1.00 89.94 216 ASN A N 1
ATOM 1717 C CA . ASN A 1 216 ? -0.159 19.683 6.654 1.00 89.94 216 ASN A CA 1
ATOM 1718 C C . ASN A 1 216 ? -1.185 18.551 6.542 1.00 89.94 216 ASN A C 1
ATOM 1720 O O . ASN A 1 216 ? -1.876 18.439 5.528 1.00 89.94 216 ASN A O 1
ATOM 1724 N N . ILE A 1 217 ? -1.307 17.694 7.561 1.00 93.75 217 ILE A N 1
ATOM 1725 C CA . ILE A 1 217 ? -2.343 16.666 7.559 1.00 93.75 217 ILE A CA 1
ATOM 1726 C C . ILE A 1 217 ? -3.728 17.305 7.749 1.00 93.75 217 ILE A C 1
ATOM 1728 O O . ILE A 1 217 ? -3.897 18.187 8.595 1.00 93.75 217 ILE A O 1
ATOM 1732 N N . PRO A 1 218 ? -4.770 16.862 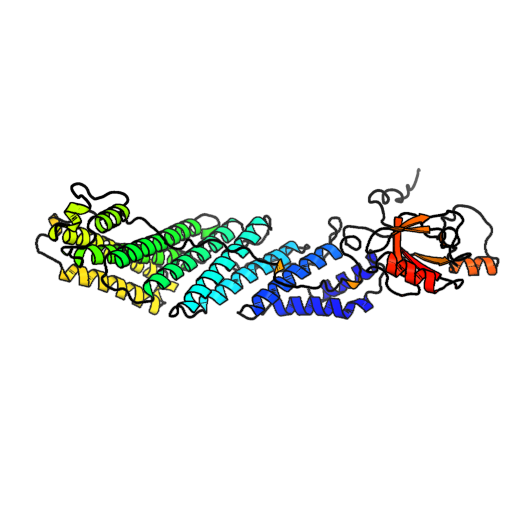7.019 1.00 94.69 218 PRO A N 1
ATOM 1733 C CA . PRO A 1 218 ? -6.116 17.362 7.248 1.00 94.69 218 PRO A CA 1
ATOM 1734 C C . PRO A 1 218 ? -6.538 17.163 8.708 1.00 94.69 218 PRO A C 1
ATOM 1736 O O . PRO A 1 218 ? -6.681 16.031 9.166 1.00 94.69 218 PRO A O 1
ATOM 1739 N N . TYR A 1 219 ? -6.819 18.257 9.423 1.00 93.81 219 TYR A N 1
ATOM 1740 C CA . TYR A 1 219 ? -7.201 18.219 10.844 1.00 93.81 219 TYR A CA 1
ATOM 1741 C C . TYR A 1 219 ? -8.338 17.222 11.142 1.00 93.81 219 TYR A C 1
ATOM 1743 O O . TYR A 1 219 ? -8.309 16.519 12.146 1.00 93.81 219 TYR A O 1
ATOM 1751 N N . SER A 1 220 ? -9.307 17.076 10.229 1.00 96.44 220 SER A N 1
ATOM 1752 C CA . SER A 1 220 ? -10.395 16.100 10.378 1.00 96.44 220 SER A CA 1
ATOM 1753 C C . SER A 1 220 ? -9.937 14.643 10.440 1.00 96.44 220 SER A C 1
ATOM 1755 O O . SER A 1 220 ? -10.638 13.828 11.030 1.00 96.44 220 SER A O 1
ATOM 1757 N N . TRP A 1 221 ? -8.799 14.295 9.833 1.00 97.19 221 TRP A N 1
ATOM 1758 C CA . TRP A 1 221 ? -8.237 12.945 9.915 1.00 97.19 221 TRP A CA 1
ATOM 1759 C C . TRP A 1 221 ? -7.658 12.678 11.302 1.00 97.19 221 TRP A C 1
ATOM 1761 O O . TRP A 1 221 ? -7.950 11.633 11.880 1.00 97.19 221 TRP A O 1
ATOM 1771 N N . ALA A 1 222 ? -6.920 13.642 11.863 1.00 97.62 222 ALA A N 1
ATOM 1772 C CA . ALA A 1 222 ? -6.421 13.563 13.233 1.00 97.62 222 ALA A CA 1
ATOM 1773 C C . ALA A 1 222 ? -7.579 13.486 14.239 1.00 97.62 222 ALA A C 1
ATOM 1775 O O . ALA A 1 222 ? -7.612 12.571 15.060 1.00 97.62 222 ALA A O 1
ATOM 1776 N N . SER A 1 223 ? -8.589 14.357 14.111 1.00 98.06 223 SER A N 1
ATOM 1777 C CA . SER A 1 223 ? -9.790 14.289 14.953 1.00 98.06 223 SER A CA 1
ATOM 1778 C C . SER A 1 223 ? -10.487 12.932 14.850 1.00 98.06 223 SER A C 1
ATOM 1780 O O . SER A 1 223 ? -10.865 12.370 15.870 1.00 98.06 223 SER A O 1
ATOM 1782 N N . LEU A 1 224 ? -10.636 12.367 13.645 1.00 98.44 224 LEU A N 1
ATOM 1783 C CA . LEU A 1 224 ? -11.297 11.071 13.477 1.00 98.44 224 LEU A CA 1
ATOM 1784 C C . LEU A 1 224 ? -10.485 9.926 14.094 1.00 98.44 224 LEU A C 1
ATOM 1786 O O . LEU A 1 224 ? -11.074 9.021 14.676 1.00 98.44 224 LEU A O 1
ATOM 1790 N N . ALA A 1 225 ? -9.152 9.966 14.004 1.00 98.62 225 ALA A N 1
ATOM 1791 C CA . ALA A 1 225 ? -8.296 8.999 14.687 1.00 98.62 225 ALA A CA 1
ATOM 1792 C C . ALA A 1 225 ? -8.472 9.073 16.214 1.00 98.62 225 ALA A C 1
ATOM 1794 O O . ALA A 1 225 ? -8.584 8.033 16.856 1.00 98.62 225 ALA A O 1
ATOM 1795 N N . CYS A 1 226 ? -8.577 10.281 16.782 1.00 98.56 226 CYS A N 1
ATOM 1796 C CA . CYS A 1 226 ? -8.858 10.484 18.207 1.00 98.56 226 CYS A CA 1
ATOM 1797 C C . CYS A 1 226 ? -10.244 9.948 18.611 1.00 98.56 226 CYS A C 1
ATOM 1799 O O . CYS A 1 226 ? -10.364 9.165 19.552 1.00 98.56 226 CYS A O 1
ATOM 1801 N N . VAL A 1 227 ? -11.284 10.292 17.840 1.00 98.81 227 VAL A N 1
ATOM 1802 C CA . VAL A 1 227 ? -12.657 9.786 18.020 1.00 98.81 227 VAL A CA 1
ATOM 1803 C C . VAL A 1 227 ? -12.670 8.258 18.012 1.00 98.81 227 VAL A C 1
ATOM 1805 O O . VAL A 1 227 ? -13.210 7.643 18.926 1.00 98.81 227 VAL A O 1
ATOM 1808 N N . LYS A 1 228 ? -12.035 7.626 17.017 1.00 98.75 228 LYS A N 1
ATOM 1809 C CA . LYS A 1 228 ? -11.955 6.163 16.941 1.00 98.75 228 LYS A CA 1
ATOM 1810 C C . LYS A 1 228 ? -11.185 5.566 18.116 1.00 98.75 228 LYS A C 1
ATOM 1812 O O . LYS A 1 228 ? -11.642 4.569 18.663 1.00 98.75 228 LYS A O 1
ATOM 1817 N N . ALA A 1 229 ? -10.074 6.171 18.535 1.00 98.81 229 ALA A N 1
ATOM 1818 C CA . ALA A 1 229 ? -9.316 5.700 19.692 1.00 98.81 229 ALA A CA 1
ATOM 1819 C C . ALA A 1 229 ? -10.209 5.601 20.941 1.00 98.81 229 ALA A C 1
ATOM 1821 O O . ALA A 1 229 ? -10.320 4.527 21.529 1.00 98.81 229 ALA A O 1
ATOM 1822 N N . HIS A 1 230 ? -10.917 6.684 21.276 1.00 98.75 230 HIS A N 1
ATOM 1823 C CA . HIS A 1 230 ? -11.837 6.709 22.413 1.00 98.75 230 HIS A CA 1
ATOM 1824 C C . HIS A 1 230 ? -13.046 5.788 22.229 1.00 98.75 230 HIS A C 1
ATOM 1826 O O . HIS A 1 230 ? -13.429 5.088 23.162 1.00 98.75 230 HIS A O 1
ATOM 1832 N N . HIS A 1 231 ? -13.633 5.733 21.033 1.00 98.81 231 HIS A N 1
ATOM 1833 C CA . HIS A 1 231 ? -14.773 4.860 20.764 1.00 98.81 231 HIS A CA 1
ATOM 1834 C C . HIS A 1 231 ? -14.434 3.377 20.966 1.00 98.81 231 HIS A C 1
ATOM 1836 O O . HIS A 1 231 ? -15.190 2.659 21.615 1.00 98.81 231 HIS A O 1
ATOM 1842 N N . TYR A 1 232 ? -13.299 2.910 20.441 1.00 98.81 232 TYR A N 1
ATOM 1843 C CA . TYR A 1 232 ? -12.897 1.510 20.574 1.00 98.81 232 TYR A CA 1
ATOM 1844 C C . TYR A 1 232 ? -12.402 1.167 21.987 1.00 98.81 232 TYR A C 1
ATOM 1846 O O . TYR A 1 232 ? -12.666 0.067 22.468 1.00 98.81 232 TYR A O 1
ATOM 1854 N N . GLU A 1 233 ? -11.782 2.114 22.697 1.00 98.56 233 GLU A N 1
ATOM 1855 C CA . GLU A 1 233 ? -11.469 1.970 24.127 1.00 98.56 233 GLU A CA 1
ATOM 1856 C C . GLU A 1 233 ? -12.747 1.851 24.977 1.00 98.56 233 GLU A C 1
ATOM 1858 O O . GLU A 1 233 ? -12.850 0.986 25.850 1.00 98.56 233 GLU A O 1
ATOM 1863 N N . ALA A 1 234 ? -13.778 2.634 24.651 1.00 98.75 234 ALA A N 1
ATOM 1864 C CA . ALA A 1 234 ? -15.092 2.508 25.267 1.00 98.75 234 ALA A CA 1
ATOM 1865 C C . ALA A 1 234 ? -15.752 1.152 24.972 1.00 98.75 234 ALA A C 1
ATOM 1867 O O . ALA A 1 234 ? -16.303 0.530 25.880 1.00 98.75 234 ALA A O 1
ATOM 1868 N N . LEU A 1 235 ? -15.674 0.664 23.727 1.00 98.62 235 LEU A N 1
ATOM 1869 C CA . LEU A 1 235 ? -16.192 -0.656 23.356 1.00 98.62 235 LEU A CA 1
ATOM 1870 C C . LEU A 1 235 ? -15.483 -1.783 24.108 1.00 98.62 235 LEU A C 1
ATOM 1872 O O . LEU A 1 235 ? -16.155 -2.698 24.580 1.00 98.62 235 LEU A O 1
ATOM 1876 N N . ALA A 1 236 ? -14.160 -1.705 24.269 1.00 98.56 236 ALA A N 1
ATOM 1877 C CA . ALA A 1 236 ? -13.405 -2.676 25.054 1.00 98.56 236 ALA A CA 1
ATOM 1878 C C . ALA A 1 236 ? -13.958 -2.770 26.482 1.00 98.56 236 ALA A C 1
ATOM 1880 O O . ALA A 1 236 ? -14.314 -3.852 26.949 1.00 98.56 236 ALA A O 1
ATOM 1881 N N . HIS A 1 237 ? -14.125 -1.623 27.147 1.00 98.44 237 HIS A N 1
ATOM 1882 C CA . HIS A 1 237 ? -14.719 -1.569 28.480 1.00 98.44 237 HIS A CA 1
ATOM 1883 C C . HIS A 1 237 ? -16.181 -2.023 28.510 1.00 98.44 237 HIS A C 1
ATOM 1885 O O . HIS A 1 237 ? -16.571 -2.733 29.433 1.00 98.44 237 HIS A O 1
ATOM 1891 N N . TYR A 1 238 ? -16.982 -1.690 27.499 1.00 98.38 238 TYR A N 1
ATOM 1892 C CA . TYR A 1 238 ? -18.371 -2.137 27.398 1.00 98.38 238 TYR A CA 1
ATOM 1893 C C . TYR A 1 238 ? -18.492 -3.667 27.284 1.00 98.38 238 TYR A C 1
ATOM 1895 O O . TYR A 1 238 ? -19.344 -4.274 27.942 1.00 98.38 238 TYR A O 1
ATOM 1903 N N . PHE A 1 239 ? -17.645 -4.306 26.473 1.00 98.12 239 PHE A N 1
ATOM 1904 C CA . PHE A 1 239 ? -17.641 -5.762 26.327 1.00 98.12 239 PHE A CA 1
ATOM 1905 C C . PHE A 1 239 ? -17.132 -6.457 27.587 1.00 98.12 239 PHE A C 1
ATOM 1907 O O . PHE A 1 239 ? -17.763 -7.412 28.033 1.00 98.12 239 PHE A O 1
ATOM 1914 N N . THR A 1 240 ? -16.084 -5.930 28.223 1.00 97.75 240 THR A N 1
ATOM 1915 C CA . THR A 1 240 ? -15.611 -6.415 29.528 1.00 97.75 240 THR A CA 1
ATOM 1916 C C . THR A 1 240 ? -16.671 -6.257 30.618 1.00 97.75 240 THR A C 1
ATOM 1918 O O . THR A 1 240 ? -16.869 -7.156 31.431 1.00 97.75 240 THR A O 1
ATOM 1921 N N . ALA A 1 241 ? -17.411 -5.150 30.631 1.00 97.06 241 ALA A N 1
ATOM 1922 C CA . ALA A 1 241 ? -18.520 -4.989 31.557 1.00 97.06 241 ALA A CA 1
ATOM 1923 C C . ALA A 1 241 ? -19.628 -6.013 31.296 1.00 97.06 241 ALA A C 1
ATOM 1925 O O . ALA A 1 241 ? -20.113 -6.651 32.224 1.00 97.06 241 ALA A O 1
ATOM 1926 N N . THR A 1 242 ? -20.011 -6.194 30.032 1.00 96.25 242 THR A N 1
ATOM 1927 C CA . THR A 1 242 ? -21.034 -7.168 29.628 1.00 96.25 242 THR A CA 1
ATOM 1928 C C . THR A 1 242 ? -20.642 -8.586 30.020 1.00 96.25 242 THR A C 1
ATOM 1930 O O . THR A 1 242 ? -21.455 -9.287 30.613 1.00 96.25 242 THR A O 1
ATOM 1933 N N . LEU A 1 243 ? -19.380 -8.949 29.782 1.00 95.44 243 LEU A N 1
ATOM 1934 C CA . LEU A 1 243 ? -18.770 -10.185 30.252 1.00 95.44 243 LEU A CA 1
ATOM 1935 C C . LEU A 1 243 ? -18.969 -10.358 31.757 1.00 95.44 243 LEU A C 1
ATOM 1937 O O . LEU A 1 243 ? -19.510 -11.364 32.184 1.00 95.44 243 LEU A O 1
ATOM 1941 N N . LEU A 1 244 ? -18.550 -9.389 32.568 1.00 94.94 244 LEU A N 1
ATOM 1942 C CA . LEU A 1 244 ? -18.579 -9.520 34.025 1.00 94.94 244 LEU A CA 1
ATOM 1943 C C . LEU A 1 244 ? -20.004 -9.558 34.594 1.00 94.94 244 LEU A C 1
ATOM 1945 O O . LEU A 1 244 ? -20.293 -10.361 35.481 1.00 94.94 244 LEU A O 1
ATOM 1949 N N . ILE A 1 245 ? -20.888 -8.699 34.088 1.00 94.44 245 ILE A N 1
ATOM 1950 C CA . ILE A 1 245 ? -22.250 -8.528 34.606 1.00 94.44 245 ILE A CA 1
ATOM 1951 C C . ILE A 1 245 ? -23.124 -9.728 34.253 1.00 94.44 245 ILE A C 1
ATOM 1953 O O . ILE A 1 245 ? -23.848 -10.232 35.113 1.00 94.44 245 ILE A O 1
ATOM 1957 N N . ASP A 1 246 ? -23.077 -10.169 32.996 1.00 92.75 246 ASP A N 1
ATOM 1958 C CA . ASP A 1 246 ? -24.038 -11.144 32.486 1.00 92.75 246 ASP A CA 1
ATOM 1959 C C . ASP A 1 246 ? -23.545 -12.587 32.677 1.00 92.75 246 ASP A C 1
ATOM 1961 O O . ASP A 1 246 ? -24.350 -13.523 32.697 1.00 92.75 246 ASP A O 1
ATOM 1965 N N . HIS A 1 247 ? -22.232 -12.790 32.838 1.00 91.50 247 HIS A N 1
ATOM 1966 C CA . HIS A 1 247 ? -21.666 -14.121 33.008 1.00 91.50 247 HIS A CA 1
ATOM 1967 C C . HIS A 1 247 ? -22.005 -14.741 34.371 1.00 91.50 247 HIS A C 1
ATOM 1969 O O . HIS A 1 247 ? -21.918 -14.122 35.440 1.00 91.50 247 HIS A O 1
ATOM 1975 N N . GLN A 1 248 ? -22.320 -16.033 34.330 1.00 86.81 248 GLN A N 1
ATOM 1976 C CA . GLN A 1 248 ? -22.514 -16.886 35.493 1.00 86.81 248 GLN A CA 1
ATOM 1977 C C . GLN A 1 248 ? -21.705 -18.163 35.293 1.00 86.81 248 GLN A C 1
ATOM 1979 O O . GLN A 1 248 ? -21.980 -18.905 34.352 1.00 86.81 248 GLN A O 1
ATOM 1984 N N . LEU A 1 249 ? -20.751 -18.417 36.191 1.00 84.94 249 LEU A N 1
ATOM 1985 C CA . LEU A 1 249 ? -19.952 -19.637 36.179 1.00 84.94 249 LEU A CA 1
ATOM 1986 C C . LEU A 1 249 ? -20.849 -20.830 36.534 1.00 84.94 249 LEU A C 1
ATOM 1988 O O . LEU A 1 249 ? -21.349 -20.919 37.661 1.00 84.94 249 LEU A O 1
ATOM 1992 N N . LYS A 1 250 ? -21.092 -21.727 35.574 1.00 84.62 250 LYS A N 1
ATOM 1993 C CA . LYS A 1 250 ? -21.959 -22.895 35.792 1.00 84.62 250 LYS A CA 1
ATOM 1994 C C . LYS A 1 250 ? -21.152 -24.101 36.286 1.00 84.62 250 LYS A C 1
ATOM 1996 O O . LYS A 1 250 ? -19.992 -24.262 35.909 1.00 84.62 250 LYS A O 1
ATOM 2001 N N . PRO A 1 251 ? -21.758 -25.003 37.084 1.00 80.25 251 PRO A N 1
ATOM 2002 C CA . PRO A 1 251 ? -21.102 -26.247 37.478 1.00 80.25 251 PRO A CA 1
ATOM 2003 C C . PRO A 1 251 ? -20.687 -27.076 36.253 1.00 80.25 251 PRO A C 1
ATOM 2005 O O . PRO A 1 251 ? -21.526 -27.390 35.410 1.00 80.25 251 PRO A O 1
ATOM 2008 N N . GLY A 1 252 ? -19.408 -27.455 36.177 1.00 78.81 252 GLY A N 1
ATOM 2009 C CA . GLY A 1 252 ? -18.852 -28.262 35.083 1.00 78.81 252 GLY A CA 1
ATOM 2010 C C . GLY A 1 252 ? -18.263 -27.468 33.911 1.00 78.81 252 GLY A C 1
ATOM 2011 O O . GLY A 1 252 ? -17.776 -28.086 32.968 1.00 78.81 252 GLY A O 1
ATOM 2012 N N . GLU A 1 253 ? -18.284 -26.132 33.958 1.00 85.31 253 GLU A N 1
ATOM 2013 C CA . GLU A 1 253 ? -17.510 -25.297 33.032 1.00 85.31 253 GLU A CA 1
ATOM 2014 C C . GLU A 1 253 ? -16.018 -25.281 33.406 1.00 85.31 253 GLU A C 1
ATOM 2016 O O . GLU A 1 253 ? -15.644 -25.545 34.550 1.00 85.31 253 GLU A O 1
ATOM 2021 N N . ASP A 1 254 ? -15.165 -24.980 32.424 1.00 88.75 254 ASP A N 1
ATOM 2022 C CA . ASP A 1 254 ? -13.707 -24.919 32.580 1.00 88.75 254 ASP A CA 1
ATOM 2023 C C . ASP A 1 254 ? -13.290 -23.669 33.380 1.00 88.75 254 ASP A C 1
ATOM 2025 O O . ASP A 1 254 ? -12.933 -22.625 32.826 1.00 88.75 254 ASP A O 1
ATOM 2029 N N . GLU A 1 255 ? -13.420 -23.775 34.704 1.00 91.69 255 GLU A N 1
ATOM 2030 C CA . GLU A 1 255 ? -13.095 -22.735 35.685 1.00 91.69 255 GLU A CA 1
ATOM 2031 C C . GLU A 1 255 ? -11.651 -22.243 35.528 1.00 91.69 255 GLU A C 1
ATOM 2033 O O . GLU A 1 255 ? -11.424 -21.033 35.477 1.00 91.69 255 GLU A O 1
ATOM 2038 N N . ASP A 1 256 ? -10.701 -23.165 35.363 1.00 91.81 256 ASP A N 1
ATOM 2039 C CA . ASP A 1 256 ? -9.277 -22.855 35.223 1.00 91.81 256 ASP A CA 1
ATOM 2040 C C . ASP A 1 256 ? -9.015 -22.009 33.965 1.00 91.81 256 ASP A C 1
ATOM 2042 O O . ASP A 1 256 ? -8.239 -21.045 33.987 1.00 91.81 256 ASP A O 1
ATOM 2046 N N . HIS A 1 257 ? -9.678 -22.329 32.848 1.00 93.56 257 HIS A N 1
ATOM 2047 C CA . HIS A 1 257 ? -9.531 -21.563 31.613 1.00 93.56 257 HIS A CA 1
ATOM 2048 C C . HIS A 1 257 ? -10.176 -20.179 31.708 1.00 93.56 257 HIS A C 1
ATOM 2050 O O . HIS A 1 257 ? -9.585 -19.196 31.254 1.00 93.56 257 HIS A O 1
ATOM 2056 N N . GLN A 1 258 ? -11.360 -20.070 32.315 1.00 93.94 258 GLN A N 1
ATOM 2057 C CA . GLN A 1 258 ? -12.009 -18.773 32.519 1.00 93.94 258 GLN A CA 1
ATOM 2058 C C . GLN A 1 258 ? -11.204 -17.881 33.471 1.00 93.94 258 GLN A C 1
ATOM 2060 O O . GLN A 1 258 ? -11.015 -16.696 33.179 1.00 93.94 258 GLN A O 1
ATOM 2065 N N . GLU A 1 259 ? -10.665 -18.446 34.556 1.00 93.88 259 GLU A N 1
ATOM 2066 C CA . GLU A 1 259 ? -9.768 -17.755 35.487 1.00 93.88 259 GLU A CA 1
ATOM 2067 C C . GLU A 1 259 ? -8.547 -17.205 34.755 1.00 93.88 259 GLU A C 1
ATOM 2069 O O . GLU A 1 259 ? -8.218 -16.018 34.865 1.00 93.88 259 GLU A O 1
ATOM 2074 N N . LYS A 1 260 ? -7.910 -18.053 33.944 1.00 93.50 260 LYS A N 1
ATOM 2075 C CA . LYS A 1 260 ? -6.763 -17.662 33.133 1.00 93.50 260 LYS A CA 1
ATOM 2076 C C . LYS A 1 260 ? -7.121 -16.538 32.163 1.00 93.50 260 LYS A C 1
ATOM 2078 O O . LYS A 1 260 ? -6.391 -15.551 32.108 1.00 93.50 260 LYS A O 1
ATOM 2083 N N . CYS A 1 261 ? -8.232 -16.643 31.436 1.00 93.94 261 CYS A N 1
ATOM 2084 C CA . CYS A 1 261 ? -8.687 -15.601 30.515 1.00 93.94 261 CYS A CA 1
ATOM 2085 C C . CYS A 1 261 ? -8.938 -14.268 31.224 1.00 93.94 261 CYS A C 1
ATOM 2087 O O . CYS A 1 261 ? -8.479 -13.240 30.732 1.00 93.94 261 CYS A O 1
ATOM 2089 N N . LEU A 1 262 ? -9.603 -14.276 32.385 1.00 93.69 262 LEU A N 1
ATOM 2090 C CA . LEU A 1 262 ? -9.832 -13.054 33.157 1.00 93.69 262 LEU A CA 1
ATOM 2091 C C . LEU A 1 262 ? -8.512 -12.456 33.660 1.00 93.69 262 LEU A C 1
ATOM 2093 O O . LEU A 1 262 ? -8.312 -11.250 33.555 1.00 93.69 262 LEU A O 1
ATOM 2097 N N . SER A 1 263 ? -7.578 -13.286 34.137 1.00 91.94 263 SER A N 1
ATOM 2098 C CA . SER A 1 263 ? -6.257 -12.809 34.570 1.00 91.94 263 SER A CA 1
ATOM 2099 C C . SER A 1 263 ? -5.453 -12.170 33.431 1.00 91.94 263 SER A C 1
ATOM 2101 O O . SER A 1 263 ? -4.720 -11.216 33.659 1.00 91.94 263 SER A O 1
ATOM 2103 N N . GLN A 1 264 ? -5.613 -12.667 32.200 1.00 93.31 264 GLN A N 1
ATOM 2104 C CA . GLN A 1 264 ? -4.934 -12.165 31.002 1.00 93.31 264 GLN A CA 1
ATOM 2105 C C . GLN A 1 264 ? -5.668 -11.000 30.327 1.00 93.31 264 GLN A C 1
ATOM 2107 O O . GLN A 1 264 ? -5.150 -10.427 29.367 1.00 93.31 264 GLN A O 1
ATOM 2112 N N . LEU A 1 265 ? -6.873 -10.658 30.790 1.00 94.81 265 LEU A N 1
ATOM 2113 C CA . LEU A 1 265 ? -7.617 -9.507 30.292 1.00 94.81 265 LEU A CA 1
ATOM 2114 C C . LEU A 1 265 ? -7.002 -8.191 30.779 1.00 94.81 265 LEU A C 1
ATOM 2116 O O . LEU A 1 265 ? -7.085 -7.188 30.074 1.00 94.81 265 LEU A O 1
ATOM 2120 N N . TYR A 1 266 ? -6.361 -8.207 31.948 1.00 93.62 266 TYR A N 1
ATOM 2121 C CA . TYR A 1 266 ? -5.798 -7.031 32.606 1.00 93.62 266 TYR A CA 1
ATOM 2122 C C . TYR A 1 266 ? -4.295 -7.175 32.832 1.00 93.62 266 TYR A C 1
ATOM 2124 O O . TYR A 1 266 ? -3.777 -8.279 32.978 1.00 93.62 266 TYR A O 1
ATOM 2132 N N . SER A 1 267 ? -3.584 -6.047 32.911 1.00 85.25 267 SER A N 1
ATOM 2133 C CA . SER A 1 267 ? -2.165 -6.037 33.307 1.00 85.25 267 SER A CA 1
ATOM 2134 C C . SER A 1 267 ? -1.971 -6.425 34.773 1.00 85.25 267 SER A C 1
ATOM 2136 O O . SER A 1 267 ? -0.969 -7.041 35.128 1.00 85.25 267 SER A O 1
ATOM 2138 N N . HIS A 1 268 ? -2.943 -6.077 35.612 1.00 87.06 268 HIS A N 1
ATOM 2139 C CA . HIS A 1 268 ? -3.033 -6.449 37.014 1.00 87.06 268 HIS A CA 1
ATOM 2140 C C . HIS A 1 268 ? -4.507 -6.485 37.431 1.00 87.06 268 HIS A C 1
ATOM 2142 O O . HIS A 1 268 ? -5.326 -5.724 36.915 1.00 87.06 268 HIS A O 1
ATOM 2148 N N . MET A 1 269 ? -4.847 -7.375 38.365 1.00 88.75 269 MET A N 1
ATOM 2149 C CA . MET A 1 269 ? -6.165 -7.353 38.998 1.00 88.75 269 MET A CA 1
ATOM 2150 C C . MET A 1 269 ? -6.263 -6.162 39.961 1.00 88.75 269 MET A C 1
ATOM 2152 O O . MET A 1 269 ? -5.252 -5.814 40.579 1.00 88.75 269 MET A O 1
ATOM 2156 N N . PRO A 1 270 ? -7.454 -5.563 40.135 1.00 88.44 270 PRO A N 1
ATOM 2157 C CA . PRO A 1 270 ? -7.667 -4.535 41.148 1.00 88.44 270 PRO A CA 1
ATOM 2158 C C . PRO A 1 270 ? -7.303 -5.033 42.548 1.00 88.44 270 PRO A C 1
ATOM 2160 O O . PRO A 1 270 ? -7.455 -6.219 42.858 1.00 88.44 270 PRO A O 1
ATOM 2163 N N . GLU A 1 271 ? -6.842 -4.122 43.404 1.00 85.69 271 GLU A N 1
ATOM 2164 C CA . GLU A 1 271 ? -6.449 -4.459 44.772 1.00 85.69 271 GLU A CA 1
ATOM 2165 C C . GLU A 1 271 ? -7.579 -5.181 45.523 1.00 85.69 271 GLU A C 1
ATOM 2167 O O . GLU A 1 271 ? -8.745 -4.792 45.475 1.00 85.69 271 GLU A O 1
ATOM 2172 N N . GLY A 1 272 ? -7.229 -6.270 46.211 1.00 85.31 272 GLY A N 1
ATOM 2173 C CA . GLY A 1 272 ? -8.187 -7.084 46.962 1.00 85.31 272 GLY A CA 1
ATOM 2174 C C . GLY A 1 272 ? -9.038 -8.044 46.120 1.00 85.31 272 GLY A C 1
ATOM 2175 O O . GLY A 1 272 ? -9.797 -8.821 46.699 1.00 85.31 272 GLY A O 1
ATOM 2176 N N . LEU A 1 273 ? -8.896 -8.053 44.788 1.00 89.94 273 LEU A N 1
ATOM 2177 C CA . LEU A 1 273 ? -9.568 -9.006 43.905 1.00 89.94 273 LEU A CA 1
ATOM 2178 C C . LEU A 1 273 ? -8.594 -10.059 43.363 1.00 89.94 273 LEU A C 1
ATOM 2180 O O . LEU A 1 273 ? -7.491 -9.751 42.916 1.00 89.94 273 LEU A O 1
ATOM 2184 N N . THR A 1 274 ? -9.034 -11.319 43.340 1.00 92.44 274 THR A N 1
ATOM 2185 C CA . THR A 1 274 ? -8.383 -12.383 42.559 1.00 92.44 274 THR A CA 1
ATOM 2186 C C . THR A 1 274 ? -9.287 -12.790 41.396 1.00 92.44 274 THR A C 1
ATOM 2188 O O . THR A 1 274 ? -10.513 -12.652 41.517 1.00 92.44 274 THR A O 1
ATOM 2191 N N . PRO A 1 275 ? -8.739 -13.283 40.268 1.00 91.69 275 PRO A N 1
ATOM 2192 C CA . PRO A 1 275 ? -9.553 -13.648 39.112 1.00 91.69 275 PRO A CA 1
ATOM 2193 C C . PRO A 1 275 ? -10.615 -14.690 39.481 1.00 91.69 275 PRO A C 1
ATOM 2195 O O . PRO A 1 275 ? -11.796 -14.474 39.221 1.00 91.69 275 PRO A O 1
ATOM 2198 N N . LEU A 1 276 ? -10.233 -15.750 40.203 1.00 91.69 276 LEU A N 1
ATOM 2199 C CA . LEU A 1 276 ? -11.162 -16.803 40.610 1.00 91.69 276 LEU A CA 1
ATOM 2200 C C . LEU A 1 276 ? -12.242 -16.330 41.585 1.00 91.69 276 LEU A C 1
ATOM 2202 O O . LEU A 1 276 ? -13.416 -16.666 41.425 1.00 91.69 276 LEU A O 1
ATOM 2206 N N . ALA A 1 277 ? -11.859 -15.554 42.606 1.00 91.69 277 ALA A N 1
ATOM 2207 C CA . ALA A 1 277 ? -12.821 -15.039 43.579 1.00 91.69 277 ALA A CA 1
ATOM 2208 C C . ALA A 1 277 ? -13.836 -14.121 42.894 1.00 91.69 277 ALA A C 1
ATOM 2210 O O . ALA A 1 277 ? -15.037 -14.260 43.125 1.00 91.69 277 ALA A O 1
ATOM 2211 N N . THR A 1 278 ? -13.356 -13.273 41.978 1.00 92.38 278 THR A N 1
ATOM 2212 C CA . THR A 1 278 ? -14.203 -12.418 41.146 1.00 92.38 278 THR A CA 1
ATOM 2213 C C . THR A 1 278 ? -15.139 -13.282 40.306 1.00 92.38 278 THR A C 1
ATOM 2215 O O . THR A 1 278 ? -16.349 -13.126 40.404 1.00 92.38 278 THR A O 1
ATOM 2218 N N . LEU A 1 279 ? -14.633 -14.277 39.568 1.00 91.31 279 LEU A N 1
ATOM 2219 C CA . LEU A 1 279 ? -15.462 -15.170 38.747 1.00 91.31 279 LEU A CA 1
ATOM 2220 C C . LEU A 1 279 ? -16.538 -15.926 39.527 1.00 91.31 279 LEU A C 1
ATOM 2222 O O . LEU A 1 279 ? -17.607 -16.174 38.980 1.00 91.31 279 LEU A O 1
ATOM 2226 N N . LYS A 1 280 ? -16.305 -16.259 40.799 1.00 90.88 280 LYS A N 1
ATOM 2227 C CA . LYS A 1 280 ? -17.294 -16.943 41.647 1.00 90.88 280 LYS A CA 1
ATOM 2228 C C . LYS A 1 280 ? -18.291 -15.980 42.289 1.00 90.88 280 LYS A C 1
ATOM 2230 O O . LYS A 1 280 ? -19.470 -16.309 42.413 1.00 90.88 280 LYS A O 1
ATOM 2235 N N . ASN A 1 281 ? -17.858 -14.780 42.662 1.00 91.94 281 ASN A N 1
ATOM 2236 C CA . ASN A 1 281 ? -18.670 -13.829 43.411 1.00 91.94 281 ASN A CA 1
ATOM 2237 C C . ASN A 1 281 ? -19.444 -12.874 42.486 1.00 91.94 281 ASN A C 1
ATOM 2239 O O . ASN A 1 281 ? -18.884 -11.935 41.925 1.00 91.94 281 ASN A O 1
ATOM 2243 N N . VAL A 1 282 ? -20.762 -13.089 42.381 1.00 91.38 282 VAL A N 1
ATOM 2244 C CA . VAL A 1 282 ? -21.669 -12.285 41.538 1.00 91.38 282 VAL A CA 1
ATOM 2245 C C . VAL A 1 282 ? -21.568 -10.791 41.851 1.00 91.38 282 VAL A C 1
ATOM 2247 O O . VAL A 1 282 ? -21.451 -9.988 40.931 1.00 91.38 282 VAL A O 1
ATOM 2250 N N . HIS A 1 283 ? -21.547 -10.422 43.133 1.00 89.31 283 HIS A N 1
ATOM 2251 C CA . HIS A 1 283 ? -21.466 -9.024 43.550 1.00 89.31 283 HIS A CA 1
ATOM 2252 C C . HIS A 1 283 ? -20.130 -8.389 43.135 1.00 89.31 283 HIS A C 1
ATOM 2254 O O . HIS A 1 283 ? -20.116 -7.283 42.605 1.00 89.31 283 HIS A O 1
ATOM 2260 N N . GLN A 1 284 ? -19.004 -9.096 43.303 1.00 90.31 284 GLN A N 1
ATOM 2261 C CA . GLN A 1 284 ? -17.694 -8.592 42.861 1.00 90.31 284 GLN A CA 1
ATOM 2262 C C . GLN A 1 284 ? -17.625 -8.420 41.340 1.00 90.31 284 GLN A C 1
ATOM 2264 O O . GLN A 1 284 ? -17.114 -7.399 40.879 1.00 90.31 284 GLN A O 1
ATOM 2269 N N . ARG A 1 285 ? -18.165 -9.367 40.553 1.00 91.62 285 ARG A N 1
ATOM 2270 C CA . ARG A 1 285 ? -18.216 -9.203 39.089 1.00 91.62 285 ARG A CA 1
ATOM 2271 C C . ARG A 1 285 ? -19.069 -8.018 38.684 1.00 91.62 285 ARG A C 1
ATOM 2273 O O . ARG A 1 285 ? -18.642 -7.229 37.851 1.00 91.62 285 ARG A O 1
ATOM 2280 N N . GLN A 1 286 ? -20.262 -7.894 39.261 1.00 91.81 286 GLN A N 1
ATOM 2281 C CA . GLN A 1 286 ? -21.175 -6.808 38.930 1.00 91.81 286 GLN A CA 1
ATOM 2282 C C . GLN A 1 286 ? -20.576 -5.455 39.299 1.00 91.81 286 GLN A C 1
ATOM 2284 O O . GLN A 1 286 ? -20.626 -4.549 38.475 1.00 91.81 286 GLN A O 1
ATOM 2289 N N . LEU A 1 287 ? -19.942 -5.329 40.467 1.00 91.25 287 LEU A N 1
ATOM 2290 C CA . LEU A 1 287 ? -19.275 -4.096 40.880 1.00 91.25 287 LEU A CA 1
ATOM 2291 C C . LEU A 1 287 ? -18.139 -3.716 39.918 1.00 91.25 287 LEU A C 1
ATOM 2293 O O . LEU A 1 287 ? -18.125 -2.601 39.404 1.00 91.25 287 LEU A O 1
ATOM 2297 N N . LEU A 1 288 ? -17.253 -4.662 39.583 1.00 92.62 288 LEU A N 1
ATOM 2298 C CA . LEU A 1 288 ? -16.184 -4.432 38.603 1.00 92.62 288 LEU A CA 1
ATOM 2299 C C . LEU A 1 288 ? -16.743 -4.112 37.203 1.00 92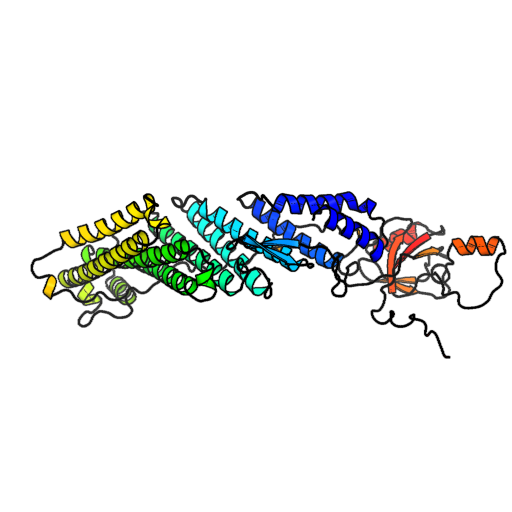.62 288 LEU A C 1
ATOM 2301 O O . LEU A 1 288 ? -16.220 -3.263 36.481 1.00 92.62 288 LEU A O 1
ATOM 2305 N N . GLY A 1 289 ? -17.841 -4.763 36.821 1.00 94.75 289 GLY A N 1
ATOM 2306 C CA . GLY A 1 289 ? -18.559 -4.497 35.582 1.00 94.75 289 GLY A CA 1
ATOM 2307 C C . GLY A 1 289 ? -19.174 -3.095 35.540 1.00 94.75 289 GLY A C 1
ATOM 2308 O O . GLY A 1 289 ? -19.061 -2.421 34.516 1.00 94.75 289 GLY A O 1
ATOM 2309 N N . LYS A 1 290 ? -19.754 -2.611 36.649 1.00 94.38 290 LYS A N 1
ATOM 2310 C CA . LYS A 1 290 ? -20.240 -1.228 36.785 1.00 94.38 290 LYS A CA 1
ATOM 2311 C C . LYS A 1 290 ? -19.085 -0.230 36.631 1.00 94.38 290 LYS A C 1
ATOM 2313 O O . LYS A 1 290 ? -19.233 0.729 35.875 1.00 94.38 290 LYS A O 1
ATOM 2318 N N . SER A 1 291 ? -17.921 -0.489 37.233 1.00 94.06 291 SER A N 1
ATOM 2319 C CA . SER A 1 291 ? -16.717 0.340 37.050 1.00 94.06 291 SER A CA 1
ATOM 2320 C C . SER A 1 291 ? -16.272 0.412 35.586 1.00 94.06 291 SER A C 1
ATOM 2322 O O . SER A 1 291 ? -15.945 1.485 35.072 1.00 94.06 291 SER A O 1
ATOM 2324 N N . HIS A 1 292 ? -16.313 -0.714 34.867 1.00 96.81 292 HIS A N 1
ATOM 2325 C CA . HIS A 1 292 ? -16.030 -0.729 33.433 1.00 96.81 292 HIS A CA 1
ATOM 2326 C C . HIS A 1 292 ? -17.087 0.019 32.609 1.00 96.81 292 HIS A C 1
ATOM 2328 O O . HIS A 1 292 ? -16.718 0.721 31.670 1.00 96.81 292 HIS A O 1
ATOM 2334 N N . LEU A 1 293 ? -18.378 -0.056 32.959 1.00 96.81 293 LEU A N 1
ATOM 2335 C CA . LEU A 1 293 ? -19.411 0.759 32.306 1.00 96.81 293 LEU A CA 1
ATOM 2336 C C . LEU A 1 293 ? -19.172 2.254 32.513 1.00 96.81 293 LEU A C 1
ATOM 2338 O O . LEU A 1 293 ? -19.320 3.005 31.553 1.00 96.81 293 LEU A O 1
ATOM 2342 N N . CYS A 1 294 ? -18.756 2.686 33.707 1.00 95.31 294 CYS A N 1
ATOM 2343 C CA . CYS A 1 294 ? -18.377 4.080 33.945 1.00 95.31 294 CYS A CA 1
ATOM 2344 C C . CYS A 1 294 ? -17.257 4.518 32.992 1.00 95.31 294 CYS A C 1
ATOM 2346 O O . CYS A 1 294 ? -17.421 5.510 32.284 1.00 95.31 294 CYS A O 1
ATOM 2348 N N . ARG A 1 295 ? -16.171 3.735 32.879 1.00 96.56 295 ARG A N 1
ATOM 2349 C CA . ARG A 1 295 ? -15.093 4.026 31.914 1.00 96.56 295 ARG A CA 1
ATOM 2350 C C . ARG A 1 295 ? -15.589 4.041 30.468 1.00 96.56 295 ARG A C 1
ATOM 2352 O O . ARG A 1 295 ? -15.214 4.929 29.707 1.00 96.56 295 ARG A O 1
ATOM 2359 N N . ALA A 1 296 ? -16.447 3.096 30.083 1.00 98.44 296 ALA A N 1
ATOM 2360 C CA . ALA A 1 296 ? -17.031 3.057 28.744 1.00 98.44 296 ALA A CA 1
ATOM 2361 C C . ALA A 1 296 ? -17.862 4.316 28.443 1.00 98.44 296 ALA A C 1
ATOM 2363 O O . ALA A 1 296 ? -17.756 4.881 27.356 1.00 98.44 296 ALA A O 1
ATOM 2364 N N . ILE A 1 297 ? -18.668 4.776 29.404 1.00 98.19 297 ILE A N 1
ATOM 2365 C CA . ILE A 1 297 ? -19.466 6.001 29.288 1.00 98.19 297 ILE A CA 1
ATOM 2366 C C . ILE A 1 297 ? -18.545 7.209 29.109 1.00 98.19 297 ILE A C 1
ATOM 2368 O O . ILE A 1 297 ? -18.709 7.922 28.122 1.00 98.19 297 ILE A O 1
ATOM 2372 N N . THR A 1 298 ? -17.537 7.379 29.971 1.00 98.00 298 THR A N 1
ATOM 2373 C CA . THR A 1 298 ? -16.572 8.488 29.884 1.00 98.00 298 THR A CA 1
ATOM 2374 C C . THR A 1 298 ? -15.843 8.511 28.541 1.00 98.00 298 THR A C 1
ATOM 2376 O O . THR A 1 298 ? -15.779 9.546 27.886 1.00 98.00 298 THR A O 1
ATOM 2379 N N . HIS A 1 299 ? -15.334 7.372 28.065 1.00 98.56 299 HIS A N 1
ATOM 2380 C CA . HIS A 1 299 ? -14.658 7.324 26.767 1.00 98.56 299 HIS A CA 1
ATOM 2381 C C . HIS A 1 299 ? -15.613 7.591 25.590 1.00 98.56 299 HIS A C 1
ATOM 2383 O O . HIS A 1 299 ? -15.223 8.236 24.615 1.00 98.56 299 HIS A O 1
ATOM 2389 N N . HIS A 1 300 ? -16.877 7.159 25.661 1.00 98.62 300 HIS A N 1
ATOM 2390 C CA . HIS A 1 300 ? -17.872 7.536 24.655 1.00 98.62 300 HIS A CA 1
ATOM 2391 C C . HIS A 1 300 ? -18.191 9.038 24.677 1.00 98.62 300 HIS A C 1
ATOM 2393 O O . HIS A 1 300 ? -18.305 9.636 23.607 1.00 98.62 300 HIS A O 1
ATOM 2399 N N . GLU A 1 301 ? -18.285 9.657 25.856 1.00 98.50 301 GLU A N 1
ATOM 2400 C CA . GLU A 1 301 ? -18.470 11.107 26.001 1.00 98.50 301 GLU A CA 1
ATOM 2401 C C . GLU A 1 301 ? -17.298 11.878 25.391 1.00 98.50 301 GLU A C 1
ATOM 2403 O O . GLU A 1 301 ? -17.518 12.791 24.597 1.00 98.50 301 GLU A O 1
ATOM 2408 N N . GLU A 1 302 ? -16.060 11.456 25.658 1.00 98.50 302 GLU A N 1
ATOM 2409 C CA . GLU A 1 302 ? -14.863 12.039 25.046 1.00 98.50 302 GLU A CA 1
ATOM 2410 C C . GLU A 1 302 ? -14.858 11.865 23.521 1.00 98.50 302 GLU A C 1
ATOM 2412 O O . GLU A 1 302 ? -14.600 12.815 22.779 1.00 98.50 302 GLU A O 1
ATOM 2417 N N . SER A 1 303 ? -15.238 10.685 23.022 1.00 98.38 303 SER A N 1
ATOM 2418 C CA . SER A 1 303 ? -15.392 10.436 21.586 1.00 98.38 303 SER A CA 1
ATOM 2419 C C . SER A 1 303 ? -16.430 11.368 20.942 1.00 98.38 303 SER A C 1
ATOM 2421 O O . SER A 1 303 ? -16.205 11.874 19.841 1.00 98.38 303 SER A O 1
ATOM 2423 N N . MET A 1 304 ? -17.573 11.594 21.593 1.00 98.38 304 MET A N 1
ATOM 2424 C CA . MET A 1 304 ? -18.610 12.514 21.113 1.00 98.38 304 MET A CA 1
ATOM 2425 C C . MET A 1 304 ? -18.145 13.973 21.192 1.00 98.38 304 MET A C 1
ATOM 2427 O O . MET A 1 304 ? -18.368 14.744 20.254 1.00 98.38 304 MET A O 1
ATOM 2431 N N . ARG A 1 305 ? -17.442 14.345 22.269 1.00 98.25 305 ARG A N 1
ATOM 2432 C CA . ARG A 1 305 ? -16.848 15.673 22.461 1.00 98.25 305 ARG A CA 1
ATOM 2433 C C . ARG A 1 305 ? -15.878 15.993 21.327 1.00 98.25 305 ARG A C 1
ATOM 2435 O O . ARG A 1 305 ? -16.061 17.010 20.657 1.00 98.25 305 ARG A O 1
ATOM 2442 N N . GLU A 1 306 ? -14.917 15.117 21.044 1.00 97.44 306 GLU A N 1
ATOM 2443 C CA . GLU A 1 306 ? -13.945 15.290 19.954 1.00 97.44 306 GLU A CA 1
ATOM 2444 C C . GLU A 1 306 ? -14.619 15.397 18.576 1.00 97.44 306 GLU A C 1
ATOM 2446 O O . GLU A 1 306 ? -14.286 16.276 17.772 1.00 97.44 306 GLU A O 1
ATOM 2451 N N . ALA A 1 307 ? -15.642 14.575 18.314 1.00 97.56 307 ALA A N 1
ATOM 2452 C CA . ALA A 1 307 ? -16.420 14.671 17.081 1.00 97.56 307 ALA A CA 1
ATOM 2453 C C . ALA A 1 307 ? -17.158 16.020 16.961 1.00 97.56 307 ALA A C 1
ATOM 2455 O O . ALA A 1 307 ? -17.220 16.592 15.871 1.00 97.56 307 ALA A O 1
ATOM 2456 N N . SER A 1 308 ? -17.681 16.559 18.069 1.00 97.06 308 SER A N 1
ATOM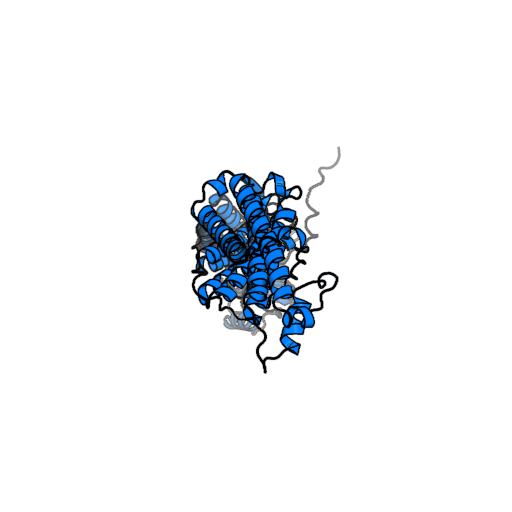 2457 C CA . SER A 1 308 ? -18.410 17.836 18.099 1.00 97.06 308 SER A CA 1
ATOM 2458 C C . SER A 1 308 ? -17.515 19.070 17.887 1.00 97.06 308 SER A C 1
ATOM 2460 O O . SER A 1 308 ? -17.968 20.076 17.323 1.00 97.06 308 SER A O 1
ATOM 2462 N N . LEU A 1 309 ? -16.241 18.989 18.299 1.00 97.00 309 LEU A N 1
ATOM 2463 C CA . LEU A 1 309 ? -15.246 20.055 18.138 1.00 97.00 309 LEU A CA 1
ATOM 2464 C C . LEU A 1 309 ? -14.765 20.178 16.687 1.00 97.00 309 LEU A C 1
ATOM 2466 O O . LEU A 1 309 ? -14.479 21.278 16.209 1.00 97.00 309 LEU A O 1
ATOM 2470 N N . CYS A 1 310 ? -14.733 19.071 15.944 1.00 97.31 310 CYS A N 1
ATOM 2471 C CA . CYS A 1 310 ? -14.354 19.083 14.539 1.00 97.31 310 CYS A CA 1
ATOM 2472 C C . CYS A 1 310 ? -15.552 19.397 13.631 1.00 97.31 310 CYS A C 1
ATOM 2474 O O . CYS A 1 310 ? -16.427 18.559 13.418 1.00 97.31 310 CYS A O 1
ATOM 2476 N N . LYS A 1 311 ? -15.563 20.583 12.999 1.00 96.06 311 LYS A N 1
ATOM 2477 C CA . LYS A 1 311 ? -16.668 21.040 12.125 1.00 96.06 311 LYS A CA 1
ATOM 2478 C C . LYS A 1 311 ? -17.082 20.009 11.064 1.00 96.06 311 LYS A C 1
ATOM 2480 O O . LYS A 1 311 ? -18.274 19.862 10.822 1.00 96.06 311 LYS A O 1
ATOM 2485 N N . LYS A 1 312 ? -16.115 19.315 10.444 1.00 96.25 312 LYS A N 1
ATOM 2486 C CA . LYS A 1 312 ? -16.379 18.291 9.417 1.00 96.25 312 LYS A CA 1
ATOM 2487 C C . LYS A 1 312 ? -17.028 17.033 10.005 1.00 96.25 312 LYS A C 1
ATOM 2489 O O . LYS A 1 312 ? -17.947 16.503 9.397 1.00 96.25 312 LYS A O 1
ATOM 2494 N N . LEU A 1 313 ? -16.575 16.574 11.174 1.00 97.44 313 LEU A N 1
ATOM 2495 C CA . LEU A 1 313 ? -17.112 15.370 11.822 1.00 97.44 313 LEU A CA 1
ATOM 2496 C C . LEU A 1 313 ? -18.485 15.624 12.447 1.00 97.44 313 LEU A C 1
ATOM 2498 O O . LEU A 1 313 ? -19.370 14.777 12.352 1.00 97.44 313 LEU A O 1
ATOM 2502 N N . ARG A 1 314 ? -18.702 16.817 13.010 1.00 96.75 314 ARG A N 1
ATOM 2503 C CA . ARG A 1 314 ? -20.005 17.236 13.541 1.00 96.75 314 ARG A CA 1
ATOM 2504 C C . ARG A 1 314 ? -21.111 17.212 12.484 1.00 96.75 314 ARG A C 1
ATOM 2506 O O . ARG A 1 314 ? -22.254 16.941 12.819 1.00 96.75 314 ARG A O 1
ATOM 2513 N N . SER A 1 315 ? -20.785 17.489 11.220 1.00 96.25 315 SER A N 1
ATOM 2514 C CA . SER A 1 315 ? -21.749 17.425 10.111 1.00 96.25 315 SER A CA 1
ATOM 2515 C C . SER A 1 315 ? -21.999 16.016 9.560 1.00 96.25 315 SER A C 1
ATOM 2517 O O . SER A 1 315 ? -22.805 15.869 8.649 1.00 96.25 315 SER A O 1
ATOM 2519 N N . MET A 1 316 ? -21.306 14.982 10.050 1.00 96.81 316 MET A N 1
ATOM 2520 C CA . MET A 1 316 ? -21.505 13.604 9.589 1.00 96.81 316 MET A CA 1
ATOM 2521 C C . MET A 1 316 ? -22.577 12.915 10.437 1.00 96.81 316 MET A C 1
ATOM 2523 O O . MET A 1 316 ? -22.260 12.353 11.482 1.00 96.81 316 MET A O 1
ATOM 2527 N N . GLU A 1 317 ? -23.828 12.935 9.976 1.00 96.94 317 GLU A N 1
ATOM 2528 C CA . GLU A 1 317 ? -24.988 12.378 10.700 1.00 96.94 317 GLU A CA 1
ATOM 2529 C C . GLU A 1 317 ? -24.769 10.920 11.126 1.00 96.94 317 GLU A C 1
ATOM 2531 O O . GLU A 1 317 ? -24.869 10.607 12.308 1.00 96.94 317 GLU A O 1
ATOM 2536 N N . VAL A 1 318 ? -24.321 10.065 10.200 1.00 96.94 318 VAL A N 1
ATOM 2537 C CA . VAL A 1 318 ? -24.038 8.643 10.474 1.00 96.94 318 VAL A CA 1
ATOM 2538 C C . VAL A 1 318 ? -23.014 8.463 11.601 1.00 96.94 318 VAL A C 1
ATOM 2540 O O . VAL A 1 318 ? -23.149 7.566 12.429 1.00 96.94 318 VAL A O 1
ATOM 2543 N N . LEU A 1 319 ? -21.990 9.322 11.675 1.00 97.50 319 LEU A N 1
ATOM 2544 C CA . LEU A 1 319 ? -21.012 9.262 12.764 1.00 97.50 319 LEU A CA 1
ATOM 2545 C C . LEU A 1 319 ? -21.670 9.627 14.101 1.00 97.50 319 LEU A C 1
ATOM 2547 O O . LEU A 1 319 ? -21.447 8.941 15.094 1.00 97.50 319 LEU A O 1
ATOM 2551 N N . GLN A 1 320 ? -22.486 10.684 14.128 1.00 97.62 320 GLN A N 1
ATOM 2552 C CA . GLN A 1 320 ? -23.182 11.112 15.344 1.00 97.62 320 GLN A CA 1
ATOM 2553 C C . GLN A 1 320 ? -24.157 10.039 15.845 1.00 97.62 320 GLN A C 1
ATOM 2555 O O . GLN A 1 320 ? -24.209 9.782 17.048 1.00 97.62 320 GLN A O 1
ATOM 2560 N N . GLU A 1 321 ? -24.879 9.377 14.939 1.00 98.06 321 GLU A N 1
ATOM 2561 C CA . GLU A 1 321 ? -25.790 8.274 15.262 1.00 98.06 321 GLU A CA 1
ATOM 2562 C C . GLU A 1 321 ? -25.048 7.088 15.883 1.00 98.06 321 GLU A C 1
ATOM 2564 O O . GLU A 1 321 ? -25.443 6.611 16.946 1.00 98.06 321 GLU A O 1
ATOM 2569 N N . VAL A 1 322 ? -23.938 6.650 15.276 1.00 97.56 322 VAL A N 1
ATOM 2570 C CA . VAL A 1 322 ? -23.133 5.528 15.789 1.00 97.56 322 VAL A CA 1
ATOM 2571 C C . VAL A 1 322 ? -22.573 5.834 17.179 1.00 97.56 322 VAL A C 1
ATOM 2573 O O . VAL A 1 322 ? -22.673 4.999 18.082 1.00 97.56 322 VAL A O 1
ATOM 2576 N N . LEU A 1 323 ? -22.007 7.029 17.378 1.00 98.31 323 LEU A N 1
ATOM 2577 C CA . LEU A 1 323 ? -21.450 7.423 18.674 1.00 98.31 323 LEU A CA 1
ATOM 2578 C C . LEU A 1 323 ? -22.541 7.532 19.748 1.00 98.31 323 LEU A C 1
ATOM 2580 O O . LEU A 1 323 ? -22.367 7.009 20.849 1.00 98.31 323 LEU A O 1
ATOM 2584 N N . SER A 1 324 ? -23.681 8.140 19.409 1.00 98.12 324 SER A N 1
ATOM 2585 C CA . SER A 1 324 ? -24.812 8.296 20.329 1.00 98.12 324 SER A CA 1
ATOM 2586 C C . SER A 1 324 ? -25.425 6.949 20.705 1.00 98.12 324 SER A C 1
ATOM 2588 O O . SER A 1 324 ? -25.676 6.704 21.882 1.00 98.12 324 SER A O 1
ATOM 2590 N N . ALA A 1 325 ? -25.618 6.047 19.739 1.00 98.31 325 ALA A N 1
ATOM 2591 C CA . ALA A 1 325 ? -26.158 4.714 19.991 1.00 98.31 325 ALA A CA 1
ATOM 2592 C C . ALA A 1 325 ? -25.235 3.887 20.900 1.00 98.31 325 ALA A C 1
ATOM 2594 O O . ALA A 1 325 ? -25.704 3.219 21.824 1.00 98.31 325 ALA A O 1
ATOM 2595 N N . ALA A 1 326 ? -23.916 3.954 20.684 1.00 97.94 326 ALA A N 1
ATOM 2596 C CA . ALA A 1 326 ? -22.948 3.262 21.530 1.00 97.94 326 ALA A CA 1
ATOM 2597 C C . ALA A 1 326 ? -22.937 3.815 22.966 1.00 97.94 326 ALA A C 1
ATOM 2599 O O . ALA A 1 326 ? -22.985 3.037 23.921 1.00 97.94 326 ALA A O 1
ATOM 2600 N N . HIS A 1 327 ? -22.967 5.142 23.117 1.00 98.44 327 HIS A N 1
ATOM 2601 C CA . HIS A 1 327 ? -23.061 5.807 24.416 1.00 98.44 327 HIS A CA 1
ATOM 2602 C C . HIS A 1 327 ? -24.356 5.444 25.164 1.00 98.44 327 HIS A C 1
ATOM 2604 O O . HIS A 1 327 ? -24.303 4.991 26.309 1.00 98.44 327 HIS A O 1
ATOM 2610 N N . GLN A 1 328 ? -25.512 5.554 24.498 1.00 98.31 328 GLN A N 1
ATOM 2611 C CA . GLN A 1 328 ? -26.822 5.214 25.064 1.00 98.31 328 GLN A CA 1
ATOM 2612 C C . GLN A 1 328 ? -26.892 3.755 25.514 1.00 98.31 328 GLN A C 1
ATOM 2614 O O . GLN A 1 328 ? -27.447 3.458 26.570 1.00 98.31 328 GLN A O 1
ATOM 2619 N N . ARG A 1 329 ? -26.297 2.834 24.749 1.00 97.12 329 ARG A N 1
ATOM 2620 C CA . ARG A 1 329 ? -26.234 1.415 25.111 1.00 97.12 329 ARG A CA 1
ATOM 2621 C C . ARG A 1 329 ? -25.468 1.188 26.418 1.00 97.12 329 ARG A C 1
ATOM 2623 O O . ARG A 1 329 ? -25.924 0.407 27.254 1.00 97.12 329 ARG A O 1
ATOM 2630 N N . SER A 1 330 ? -24.343 1.875 26.615 1.00 97.38 330 SER A N 1
ATOM 2631 C CA . SER A 1 330 ? -23.569 1.806 27.862 1.00 97.38 330 SER A CA 1
ATOM 2632 C C . SER A 1 330 ? -24.328 2.431 29.040 1.00 97.38 330 SER A C 1
ATOM 2634 O O . SER A 1 330 ? -24.407 1.823 30.107 1.00 97.38 330 SER A O 1
ATOM 2636 N N . GLN A 1 331 ? -24.966 3.590 28.837 1.00 96.75 331 GLN A N 1
ATOM 2637 C CA . GLN A 1 331 ? -25.783 4.257 29.861 1.00 96.75 331 GLN A CA 1
ATOM 2638 C C . GLN A 1 331 ? -27.000 3.434 30.286 1.00 96.75 331 GLN A C 1
ATOM 2640 O O . GLN A 1 331 ? -27.291 3.332 31.479 1.00 96.75 331 GLN A O 1
ATOM 2645 N N . LEU A 1 332 ? -27.710 2.835 29.327 1.00 96.62 332 LEU A N 1
ATOM 2646 C CA . LEU A 1 332 ? -28.875 2.003 29.602 1.00 96.62 332 LEU A CA 1
ATOM 2647 C C . LEU A 1 332 ? -28.481 0.800 30.460 1.00 96.62 332 LEU A C 1
ATOM 2649 O O . LEU A 1 332 ? -29.129 0.540 31.472 1.00 96.62 332 LEU A O 1
ATOM 2653 N N . LYS A 1 333 ? -27.388 0.113 30.098 1.00 94.94 333 LYS A N 1
ATOM 2654 C CA . LYS A 1 333 ? -26.895 -1.037 30.864 1.00 94.94 333 LYS A CA 1
ATOM 2655 C C . LYS A 1 333 ? -26.460 -0.640 32.276 1.00 94.94 333 LYS A C 1
ATOM 2657 O O . LYS A 1 333 ? -26.767 -1.354 33.221 1.00 94.94 333 LYS A O 1
ATOM 2662 N N . TYR A 1 334 ? -25.819 0.519 32.437 1.00 93.69 334 TYR A N 1
ATOM 2663 C CA . TYR A 1 334 ? -25.445 1.034 33.759 1.00 93.69 334 TYR A CA 1
ATOM 2664 C C . TYR A 1 334 ? -26.675 1.371 34.609 1.00 93.69 334 TYR A C 1
ATOM 2666 O O . TYR A 1 334 ? -26.770 0.967 35.763 1.00 93.69 334 TYR A O 1
ATOM 2674 N N . THR A 1 335 ? -27.658 2.055 34.021 1.00 91.88 335 THR A N 1
ATOM 2675 C CA . THR A 1 335 ? -28.883 2.475 34.718 1.00 91.88 335 THR A CA 1
ATOM 2676 C C . THR A 1 335 ? -29.712 1.283 35.195 1.00 91.88 335 THR A C 1
ATOM 2678 O O . THR A 1 335 ? -30.278 1.336 36.281 1.00 91.88 335 THR A O 1
ATOM 2681 N N . GLN A 1 336 ? -29.754 0.193 34.423 1.00 90.81 336 GLN A N 1
ATOM 2682 C CA . GLN A 1 336 ? -30.443 -1.049 34.801 1.00 90.81 336 GLN A CA 1
ATOM 2683 C C . GLN A 1 336 ? -29.848 -1.735 36.039 1.00 90.81 336 GLN A C 1
ATOM 2685 O O . GLN A 1 336 ? -30.522 -2.556 36.653 1.00 90.81 336 GLN A O 1
ATOM 2690 N N . LEU A 1 337 ? -28.603 -1.414 36.392 1.00 85.88 337 LEU A N 1
ATOM 2691 C CA . LEU A 1 337 ? -27.859 -2.032 37.490 1.00 85.88 337 LEU A CA 1
ATOM 2692 C C . LEU A 1 337 ? -27.669 -1.084 38.676 1.00 85.88 337 LEU A C 1
ATOM 2694 O O . LEU A 1 337 ? -26.987 -1.449 39.630 1.00 85.88 337 LEU A O 1
ATOM 2698 N N . ARG A 1 338 ? -28.198 0.141 38.596 1.00 77.56 338 ARG A N 1
ATOM 2699 C CA . ARG A 1 338 ? -27.964 1.179 39.596 1.00 77.56 338 ARG A CA 1
ATOM 2700 C C . ARG A 1 338 ? -28.665 0.834 40.909 1.00 77.56 338 ARG A C 1
ATOM 2702 O O . ARG A 1 338 ? -29.879 0.656 40.933 1.00 77.56 338 ARG A O 1
ATOM 2709 N N . GLU A 1 339 ? -27.895 0.829 41.987 1.00 77.56 339 GLU A N 1
ATOM 2710 C CA . GLU A 1 339 ? -28.352 0.693 43.370 1.00 77.56 339 GLU A CA 1
ATOM 2711 C C . GLU A 1 339 ? -27.962 1.949 44.173 1.00 77.56 339 GLU A C 1
ATOM 2713 O O . GLU A 1 339 ? -27.038 2.678 43.797 1.00 77.56 339 GLU A O 1
ATOM 2718 N N . ASP A 1 340 ? -28.676 2.239 45.266 1.00 61.62 340 ASP A N 1
ATOM 2719 C CA . ASP A 1 340 ? -28.527 3.501 46.015 1.00 61.62 340 ASP A CA 1
ATOM 2720 C C . ASP A 1 340 ? -27.133 3.678 46.667 1.00 61.62 340 ASP A C 1
ATOM 2722 O O . ASP A 1 340 ? -26.679 4.811 46.832 1.00 61.62 340 ASP A O 1
ATOM 2726 N N . ASP A 1 341 ? -26.415 2.583 46.951 1.00 63.62 341 ASP A N 1
ATOM 2727 C CA . ASP A 1 341 ? -25.085 2.576 47.595 1.00 63.62 341 ASP A CA 1
ATOM 2728 C C . ASP A 1 341 ? -23.893 2.540 46.607 1.00 63.62 341 ASP A C 1
ATOM 2730 O O . ASP A 1 341 ? -22.730 2.513 47.022 1.00 63.62 341 ASP A O 1
ATOM 2734 N N . ASP A 1 342 ? -24.135 2.565 45.290 1.00 66.06 342 ASP A N 1
ATOM 2735 C CA . ASP A 1 342 ? -23.080 2.379 44.274 1.00 66.06 342 ASP A CA 1
ATOM 2736 C C . ASP A 1 342 ? -22.000 3.477 44.288 1.00 66.06 342 ASP A C 1
ATOM 2738 O O . ASP A 1 342 ? -20.839 3.219 43.970 1.00 66.06 342 ASP A O 1
ATOM 2742 N N . LEU A 1 343 ? -22.351 4.706 44.683 1.00 61.75 343 LEU A N 1
ATOM 2743 C CA . LEU A 1 343 ? -21.453 5.866 44.595 1.00 61.75 343 LEU A CA 1
ATOM 2744 C C . LEU A 1 343 ? -20.243 5.793 45.541 1.00 61.75 343 LEU A C 1
ATOM 2746 O O . LEU A 1 343 ? -19.241 6.459 45.294 1.00 61.75 343 LEU A O 1
ATOM 2750 N N . LEU A 1 344 ? -20.343 5.017 46.624 1.00 65.00 344 LEU A N 1
ATOM 2751 C CA . LEU A 1 344 ? -19.292 4.872 47.638 1.00 65.00 344 LEU A CA 1
ATOM 2752 C C . LEU A 1 344 ? -18.452 3.600 47.447 1.00 65.00 344 LEU A C 1
ATOM 2754 O O . LEU A 1 344 ? -17.370 3.502 48.020 1.00 65.00 344 LEU A O 1
ATOM 2758 N N . ASN A 1 345 ? -18.942 2.643 46.653 1.00 71.94 345 ASN A N 1
ATOM 2759 C CA . ASN A 1 345 ? -18.381 1.292 46.560 1.00 71.94 345 ASN A CA 1
ATOM 2760 C C . ASN A 1 345 ? -17.655 1.003 45.235 1.00 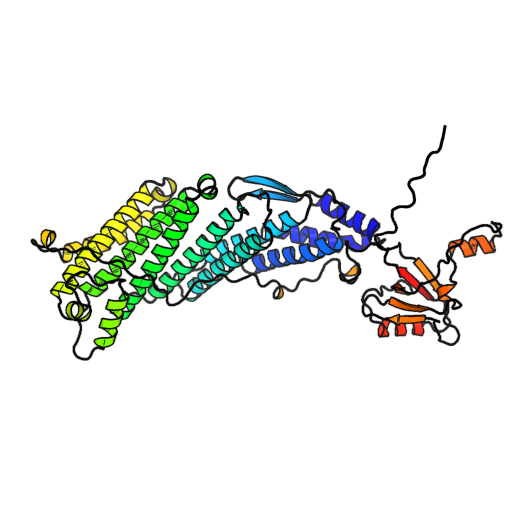71.94 345 ASN A C 1
ATOM 2762 O O . ASN A 1 345 ? -16.964 -0.010 45.136 1.00 71.94 345 ASN A O 1
ATOM 2766 N N . LEU A 1 346 ? -17.801 1.852 44.213 1.00 78.69 346 LEU A N 1
ATOM 2767 C CA . LEU A 1 346 ? -17.149 1.659 42.914 1.00 78.69 346 LEU A CA 1
ATOM 2768 C C . LEU A 1 346 ? -15.629 1.835 43.018 1.00 78.69 346 LEU A C 1
ATOM 2770 O O . LEU A 1 346 ? -15.134 2.887 43.416 1.00 78.69 346 LEU A O 1
ATOM 2774 N N . THR A 1 347 ? -14.889 0.804 42.613 1.00 80.25 347 THR A N 1
ATOM 2775 C CA . THR A 1 347 ? -13.434 0.860 42.429 1.00 80.25 347 THR A CA 1
ATOM 2776 C C . THR A 1 347 ? -13.082 1.323 41.017 1.00 80.25 347 THR A C 1
ATOM 2778 O O . THR A 1 347 ? -13.904 1.222 40.103 1.00 80.25 347 THR A O 1
ATOM 2781 N N . ASP A 1 348 ? -11.854 1.795 40.801 1.00 85.69 348 ASP A N 1
ATOM 2782 C CA . ASP A 1 348 ? -11.382 2.094 39.448 1.00 85.69 348 ASP A CA 1
ATOM 2783 C C . ASP A 1 348 ? -11.275 0.812 38.614 1.00 85.69 348 ASP A C 1
ATOM 2785 O O . ASP A 1 348 ? -10.718 -0.204 39.041 1.00 85.69 348 ASP A O 1
ATOM 2789 N N . ALA A 1 349 ? -11.817 0.860 37.398 1.00 91.81 349 ALA A N 1
ATOM 2790 C CA . ALA A 1 349 ? -11.724 -0.257 36.470 1.00 91.81 349 ALA A CA 1
ATOM 2791 C C . ALA A 1 349 ? -10.305 -0.352 35.871 1.00 91.81 349 ALA A C 1
ATOM 2793 O O . ALA A 1 349 ? -9.802 0.652 35.356 1.00 91.81 349 ALA A O 1
ATOM 2794 N N . PRO A 1 350 ? -9.685 -1.546 35.852 1.00 93.31 350 PRO A N 1
ATOM 2795 C CA . PRO A 1 350 ? -8.340 -1.748 35.320 1.00 93.31 350 PRO A CA 1
ATOM 2796 C C . PRO A 1 350 ? -8.294 -1.575 33.794 1.00 93.31 350 PRO A C 1
ATOM 2798 O O . PRO A 1 350 ? -9.309 -1.687 33.098 1.00 93.31 350 PRO A O 1
ATOM 2801 N N . ASP A 1 351 ? -7.102 -1.318 33.258 1.00 93.94 351 ASP A N 1
ATOM 2802 C CA . ASP A 1 351 ? -6.887 -1.260 31.811 1.00 93.94 351 ASP A CA 1
ATOM 2803 C C . ASP A 1 351 ? -6.962 -2.650 31.174 1.00 93.94 351 ASP A C 1
ATOM 2805 O O . ASP A 1 351 ? -6.432 -3.631 31.701 1.00 93.94 351 ASP A O 1
ATOM 2809 N N . ILE A 1 352 ? -7.593 -2.712 30.002 1.00 97.12 352 ILE A N 1
ATOM 2810 C CA . ILE A 1 352 ? -7.723 -3.937 29.212 1.00 97.12 352 ILE A CA 1
ATOM 2811 C C . ILE A 1 352 ? -6.477 -4.095 28.340 1.00 97.12 352 ILE A C 1
ATOM 2813 O O . ILE A 1 352 ? -6.115 -3.186 27.591 1.00 97.12 352 ILE A O 1
ATOM 2817 N N . ILE A 1 353 ? -5.833 -5.260 28.410 1.00 96.94 353 ILE A N 1
ATOM 2818 C CA . ILE A 1 353 ? -4.697 -5.596 27.551 1.00 96.94 353 ILE A CA 1
ATOM 2819 C C . ILE A 1 353 ? -5.183 -5.714 26.107 1.00 96.94 353 ILE A C 1
ATOM 2821 O O . ILE A 1 353 ? -6.074 -6.508 25.797 1.00 96.94 353 ILE A O 1
ATOM 2825 N N . SER A 1 354 ? -4.553 -4.962 25.206 1.00 96.44 354 SER A N 1
ATOM 2826 C CA . SER A 1 354 ? -4.769 -5.116 23.773 1.00 96.44 354 SER A CA 1
ATOM 2827 C C . SER A 1 354 ? -4.190 -6.443 23.280 1.00 96.44 354 SER A C 1
ATOM 2829 O O . SER A 1 354 ? -3.013 -6.751 23.478 1.00 96.44 354 SER A O 1
ATOM 2831 N N . LYS A 1 355 ? -5.016 -7.240 22.601 1.00 95.88 355 LYS A N 1
ATOM 2832 C CA . LYS A 1 355 ? -4.601 -8.506 21.989 1.00 95.88 355 LYS A CA 1
ATOM 2833 C C . LYS A 1 355 ? -5.392 -8.723 20.709 1.00 95.88 355 LYS A C 1
ATOM 2835 O O . LYS A 1 355 ? -6.594 -8.489 20.687 1.00 95.88 355 LYS A O 1
ATOM 2840 N N . THR A 1 356 ? -4.701 -9.171 19.667 1.00 94.75 356 THR A N 1
ATOM 2841 C CA . THR A 1 356 ? -5.306 -9.587 18.399 1.00 94.75 356 THR A CA 1
ATOM 2842 C C . THR A 1 356 ? -4.922 -11.029 18.108 1.00 94.75 356 THR A C 1
ATOM 2844 O O . THR A 1 356 ? -3.795 -11.436 18.393 1.00 94.75 356 THR A O 1
ATOM 2847 N N . GLU A 1 357 ? -5.843 -11.818 17.562 1.00 91.06 357 GLU A N 1
ATOM 2848 C CA . GLU A 1 357 ? -5.509 -13.152 17.042 1.00 91.06 357 GLU A CA 1
ATOM 2849 C C . GLU A 1 357 ? -4.861 -13.090 15.656 1.00 91.06 357 GLU A C 1
ATOM 2851 O O . GLU A 1 357 ? -4.150 -14.014 15.260 1.00 91.06 357 GLU A O 1
ATOM 2856 N N . ARG A 1 358 ? -5.107 -12.007 14.913 1.00 91.38 358 ARG A N 1
ATOM 2857 C CA . ARG A 1 358 ? -4.554 -11.790 13.578 1.00 91.38 358 ARG A CA 1
ATOM 2858 C C . ARG A 1 358 ? -3.794 -10.476 13.556 1.00 91.38 358 ARG A C 1
ATOM 2860 O O . ARG A 1 358 ? -4.389 -9.402 13.465 1.00 91.38 358 ARG A O 1
ATOM 2867 N N . GLU A 1 359 ? -2.473 -10.568 13.626 1.00 91.00 359 GLU A N 1
ATOM 2868 C CA . GLU A 1 359 ? -1.619 -9.398 13.465 1.00 91.00 359 GLU A CA 1
ATOM 2869 C C . GLU A 1 359 ? -1.708 -8.858 12.036 1.00 91.00 359 GLU A C 1
ATOM 2871 O O . GLU A 1 359 ? -1.706 -9.593 11.044 1.00 91.00 359 GLU A O 1
ATOM 2876 N N . VAL A 1 360 ? -1.835 -7.539 11.948 1.00 94.88 360 VAL A N 1
ATOM 2877 C CA . VAL A 1 360 ? -1.911 -6.819 10.685 1.00 94.88 360 VAL A CA 1
ATOM 2878 C C . VAL A 1 360 ? -0.526 -6.287 10.352 1.00 94.88 360 VAL A C 1
ATOM 2880 O O . VAL A 1 360 ? -0.055 -5.316 10.940 1.00 94.88 360 VAL A O 1
ATOM 2883 N N . GLU A 1 361 ? 0.102 -6.916 9.367 1.00 95.94 361 GLU A N 1
ATOM 2884 C CA . GLU A 1 361 ? 1.431 -6.552 8.877 1.00 95.94 361 GLU A CA 1
ATOM 2885 C C . GLU A 1 361 ? 1.387 -5.925 7.480 1.00 95.94 361 GLU A C 1
ATOM 2887 O O . GLU A 1 361 ? 0.384 -5.997 6.768 1.00 95.94 361 GLU A O 1
ATOM 2892 N N . ILE A 1 362 ? 2.490 -5.305 7.070 1.00 98.00 362 ILE A N 1
ATOM 2893 C CA . ILE A 1 362 ? 2.648 -4.783 5.711 1.00 98.00 362 ILE A CA 1
ATOM 2894 C C . ILE A 1 362 ? 2.781 -5.925 4.690 1.00 98.00 362 ILE A C 1
ATOM 2896 O O . ILE A 1 362 ? 3.476 -6.907 4.933 1.00 98.00 362 ILE A O 1
ATOM 2900 N N . ILE A 1 363 ? 2.180 -5.770 3.506 1.00 98.38 363 ILE A N 1
ATOM 2901 C CA . ILE A 1 363 ? 2.395 -6.675 2.365 1.00 98.38 363 ILE A CA 1
ATOM 2902 C C . ILE A 1 363 ? 3.145 -5.908 1.277 1.00 98.38 363 ILE A C 1
ATOM 2904 O O . ILE A 1 363 ? 2.575 -5.040 0.616 1.00 98.38 363 ILE A O 1
ATOM 2908 N N . LEU A 1 364 ? 4.430 -6.223 1.092 1.00 97.75 364 LEU A N 1
ATOM 2909 C CA . LEU A 1 364 ? 5.286 -5.554 0.107 1.00 97.75 364 LEU A CA 1
ATOM 2910 C C . LEU A 1 364 ? 4.782 -5.750 -1.339 1.00 97.75 364 LEU A C 1
ATOM 2912 O O . LEU A 1 364 ? 4.201 -6.796 -1.658 1.00 97.75 364 LEU A O 1
ATOM 2916 N N . PRO A 1 365 ? 5.020 -4.772 -2.236 1.00 95.44 365 PRO A N 1
ATOM 2917 C CA . PRO A 1 365 ? 4.656 -4.895 -3.643 1.00 95.44 365 PRO A CA 1
ATOM 2918 C C . PRO A 1 365 ? 5.367 -6.074 -4.317 1.00 95.44 365 PRO A C 1
ATOM 2920 O O . PRO A 1 365 ? 6.568 -6.279 -4.158 1.00 95.44 365 PRO A O 1
ATOM 2923 N N . GLN A 1 366 ? 4.620 -6.832 -5.119 1.00 92.50 366 GLN A N 1
ATOM 2924 C CA . GLN A 1 366 ? 5.111 -8.019 -5.824 1.00 92.50 366 GLN A CA 1
ATOM 2925 C C . GLN A 1 366 ? 5.266 -7.727 -7.320 1.00 92.50 366 GLN A C 1
ATOM 2927 O O . GLN A 1 366 ? 4.511 -8.246 -8.138 1.00 92.50 366 GLN A O 1
ATOM 2932 N N . PHE A 1 367 ? 6.248 -6.895 -7.682 1.00 92.19 367 PHE A N 1
ATOM 2933 C CA . PHE A 1 367 ? 6.475 -6.479 -9.076 1.00 92.19 367 PHE A CA 1
ATOM 2934 C C . PHE A 1 367 ? 6.717 -7.658 -10.030 1.00 92.19 367 PHE A C 1
ATOM 2936 O O . PHE A 1 367 ? 6.302 -7.606 -11.180 1.00 92.19 367 PHE A O 1
ATOM 2943 N N . SER A 1 368 ? 7.311 -8.754 -9.547 1.00 90.19 368 SER A N 1
ATOM 2944 C CA . SER A 1 368 ? 7.577 -9.961 -10.345 1.00 90.19 368 SER A CA 1
ATOM 2945 C C . SER A 1 368 ? 6.323 -10.694 -10.831 1.00 90.19 368 SER A C 1
ATOM 2947 O O . SER A 1 368 ? 6.424 -11.528 -11.726 1.00 90.19 368 SER A O 1
ATOM 2949 N N . LYS A 1 369 ? 5.146 -10.411 -10.257 1.00 90.94 369 LYS A N 1
ATOM 2950 C CA . LYS A 1 369 ? 3.871 -10.977 -10.722 1.00 90.94 369 LYS A CA 1
ATOM 2951 C C . LYS A 1 369 ? 3.307 -10.259 -11.946 1.00 90.94 369 LYS A C 1
ATOM 2953 O O . LYS A 1 369 ? 2.420 -10.803 -12.592 1.00 90.94 369 LYS A O 1
ATOM 2958 N N . VAL A 1 370 ? 3.802 -9.060 -12.252 1.00 92.38 370 VAL A N 1
ATOM 2959 C CA . VAL A 1 370 ? 3.366 -8.271 -13.403 1.00 92.38 370 VAL A CA 1
ATOM 2960 C C . VAL A 1 370 ? 4.365 -8.495 -14.531 1.00 92.38 370 VAL A C 1
ATOM 2962 O O . VAL A 1 370 ? 5.504 -8.034 -14.478 1.00 92.38 370 VAL A O 1
ATOM 2965 N N . THR A 1 371 ? 3.953 -9.242 -15.551 1.00 93.00 371 THR A N 1
ATOM 2966 C CA . THR A 1 371 ? 4.767 -9.475 -16.746 1.00 93.00 371 THR A CA 1
ATOM 2967 C C . THR A 1 371 ? 4.736 -8.246 -17.642 1.00 93.00 371 THR A C 1
ATOM 2969 O O . THR A 1 371 ? 3.714 -7.958 -18.261 1.00 93.00 371 THR A O 1
ATOM 2972 N N . VAL A 1 372 ? 5.865 -7.545 -17.728 1.00 95.38 372 VAL A N 1
ATOM 2973 C CA . VAL A 1 372 ? 6.050 -6.378 -18.598 1.00 95.38 372 VAL A CA 1
ATOM 2974 C C . VAL A 1 372 ? 7.172 -6.678 -19.574 1.00 95.38 372 VAL A C 1
ATOM 2976 O O . VAL A 1 372 ? 8.269 -7.059 -19.164 1.00 95.38 372 VAL A O 1
ATOM 2979 N N . THR A 1 373 ? 6.886 -6.507 -20.860 1.00 95.06 373 THR A N 1
ATOM 2980 C CA . THR A 1 373 ? 7.912 -6.545 -21.902 1.00 95.06 373 THR A CA 1
ATOM 2981 C C . THR A 1 373 ? 8.425 -5.134 -22.103 1.00 95.06 373 THR A C 1
ATOM 2983 O O . THR A 1 373 ? 7.636 -4.204 -22.241 1.00 95.06 373 THR A O 1
ATOM 2986 N N . ASP A 1 374 ? 9.741 -4.979 -22.117 1.00 97.12 374 ASP A N 1
ATOM 2987 C CA . ASP A 1 374 ? 10.373 -3.706 -22.419 1.00 97.12 374 ASP A CA 1
ATOM 2988 C C . ASP A 1 374 ? 10.028 -3.264 -23.846 1.00 97.12 374 ASP A C 1
ATOM 2990 O O . ASP A 1 374 ? 10.477 -3.893 -24.806 1.00 97.12 374 ASP A O 1
ATOM 2994 N N . PHE A 1 375 ? 9.264 -2.175 -23.984 1.00 97.94 375 PHE A N 1
ATOM 2995 C CA . PHE A 1 375 ? 8.904 -1.622 -25.295 1.00 97.94 375 PHE A CA 1
ATOM 2996 C C . PHE A 1 375 ? 10.124 -1.429 -26.199 1.00 97.94 375 PHE A C 1
ATOM 2998 O O . PHE A 1 375 ? 10.095 -1.795 -27.367 1.00 97.94 375 PHE A O 1
ATOM 3005 N N . PHE A 1 376 ? 11.253 -0.988 -25.647 1.00 97.50 376 PHE A N 1
ATOM 3006 C CA . PHE A 1 376 ? 12.450 -0.686 -26.426 1.00 97.50 376 PHE A CA 1
ATOM 3007 C C . PHE A 1 376 ? 13.428 -1.866 -26.511 1.00 97.50 376 PHE A C 1
ATOM 3009 O O . PHE A 1 376 ? 14.616 -1.672 -26.774 1.00 97.50 376 PHE A O 1
ATOM 3016 N N . GLN A 1 377 ? 12.961 -3.105 -26.316 1.00 95.88 377 GLN A N 1
ATOM 3017 C CA . GLN A 1 377 ? 13.799 -4.306 -26.431 1.00 95.88 377 GLN A CA 1
ATOM 3018 C C . GLN A 1 377 ? 14.489 -4.445 -27.798 1.00 95.88 377 GLN A C 1
ATOM 3020 O O . GLN A 1 377 ? 15.565 -5.040 -27.874 1.00 95.88 377 GLN A O 1
ATOM 3025 N N . LYS A 1 378 ? 13.923 -3.859 -28.864 1.00 94.88 378 LYS A N 1
ATOM 3026 C CA . LYS A 1 378 ? 14.526 -3.821 -30.208 1.00 94.88 378 LYS A CA 1
ATOM 3027 C C . LYS A 1 378 ? 15.884 -3.103 -30.245 1.00 94.88 378 LYS A C 1
ATOM 3029 O O . LYS A 1 378 ? 16.727 -3.492 -31.042 1.00 94.88 378 LYS A O 1
ATOM 3034 N N . LEU A 1 379 ? 16.166 -2.179 -29.315 1.00 95.38 379 LEU A N 1
ATOM 3035 C CA . LEU A 1 379 ? 17.499 -1.563 -29.162 1.00 95.38 379 LEU A CA 1
ATOM 3036 C C . LEU A 1 379 ? 18.566 -2.566 -28.685 1.00 95.38 379 LEU A C 1
ATOM 3038 O O . LEU A 1 379 ? 19.758 -2.278 -28.694 1.00 95.38 379 LEU A O 1
ATOM 3042 N N . GLY A 1 380 ? 18.147 -3.757 -28.256 1.00 94.00 380 GLY A N 1
ATOM 3043 C CA . GLY A 1 380 ? 19.010 -4.861 -27.863 1.00 94.00 380 GLY A CA 1
ATOM 3044 C C . GLY A 1 380 ? 18.993 -5.156 -26.357 1.00 94.00 380 GLY A C 1
ATOM 3045 O O . GLY A 1 380 ? 18.327 -4.461 -25.572 1.00 94.00 380 GLY A O 1
ATOM 3046 N N . PRO A 1 381 ? 19.733 -6.200 -25.934 1.00 93.62 381 PRO A N 1
ATOM 3047 C CA . PRO A 1 381 ? 19.814 -6.632 -24.541 1.00 93.62 381 PRO A CA 1
ATOM 3048 C C . PRO A 1 381 ? 20.281 -5.524 -23.600 1.00 93.62 381 PRO A C 1
ATOM 3050 O O . PRO A 1 381 ? 21.364 -4.972 -23.778 1.00 93.62 381 PRO A O 1
ATOM 3053 N N . LEU A 1 382 ? 19.501 -5.246 -22.550 1.00 92.44 382 LEU A N 1
ATOM 3054 C CA . LEU A 1 382 ? 19.747 -4.136 -21.617 1.00 92.44 382 LEU A CA 1
ATOM 3055 C C . LEU A 1 382 ? 21.097 -4.232 -20.887 1.00 92.44 382 LEU A C 1
ATOM 3057 O O . LEU A 1 382 ? 21.707 -3.222 -20.542 1.00 92.44 382 LEU A O 1
ATOM 3061 N N . SER A 1 383 ? 21.594 -5.454 -20.677 1.00 90.12 383 SER A N 1
ATOM 3062 C CA . SER A 1 383 ? 22.916 -5.705 -20.094 1.00 90.12 383 SER A CA 1
ATOM 3063 C C . SER A 1 383 ? 24.051 -5.117 -20.935 1.00 90.12 383 SER A C 1
ATOM 3065 O O . SER A 1 383 ? 25.134 -4.866 -20.404 1.00 90.12 383 SER A O 1
ATOM 3067 N N . VAL A 1 384 ? 23.817 -4.876 -22.226 1.00 90.31 384 VAL A N 1
ATOM 3068 C CA . VAL A 1 384 ? 24.762 -4.290 -23.174 1.00 90.31 384 VAL A CA 1
ATOM 3069 C C . VAL A 1 384 ? 24.237 -2.931 -23.635 1.00 90.31 384 VAL A C 1
ATOM 3071 O O . VAL A 1 384 ? 24.806 -1.909 -23.272 1.00 90.31 384 VAL A O 1
ATOM 3074 N N . PHE A 1 385 ? 23.104 -2.874 -24.318 1.00 93.38 385 PHE A N 1
ATOM 3075 C CA . PHE A 1 385 ? 22.541 -1.644 -24.870 1.00 93.38 385 PHE A CA 1
ATOM 3076 C C . PHE A 1 385 ? 21.741 -0.868 -23.814 1.00 93.38 385 PHE A C 1
ATOM 3078 O O . PHE A 1 385 ? 20.524 -0.993 -23.697 1.00 93.38 385 PHE A O 1
ATOM 3085 N N . SER A 1 386 ? 22.463 -0.078 -23.019 1.00 94.00 386 SER A N 1
ATOM 3086 C CA . SER A 1 386 ? 21.928 0.823 -21.992 1.00 94.00 386 SER A CA 1
ATOM 3087 C C . SER A 1 386 ? 22.561 2.208 -22.101 1.00 94.00 386 SER A C 1
ATOM 3089 O O . SER A 1 386 ? 23.643 2.367 -22.674 1.00 94.00 386 SER A O 1
ATOM 3091 N N . ALA A 1 387 ? 21.929 3.205 -21.483 1.00 92.00 387 ALA A N 1
ATOM 3092 C CA . ALA A 1 387 ? 22.454 4.566 -21.419 1.00 92.00 387 ALA A CA 1
ATOM 3093 C C . ALA A 1 387 ? 23.797 4.652 -20.674 1.00 92.00 387 ALA A C 1
ATOM 3095 O O . ALA A 1 387 ? 24.620 5.522 -20.951 1.00 92.00 387 ALA A O 1
ATOM 3096 N N . ASN A 1 388 ? 24.052 3.726 -19.746 1.00 90.00 388 ASN A N 1
ATOM 3097 C CA . ASN A 1 388 ? 25.276 3.701 -18.941 1.00 90.00 388 ASN A CA 1
ATOM 3098 C C . ASN A 1 388 ? 26.530 3.327 -19.742 1.00 90.00 388 ASN A C 1
ATOM 3100 O O . ASN A 1 388 ? 27.643 3.470 -19.238 1.00 90.00 388 ASN A O 1
ATOM 3104 N N . LYS A 1 389 ? 26.363 2.829 -20.969 1.00 90.50 389 LYS A N 1
ATOM 3105 C CA . LYS A 1 389 ? 27.447 2.377 -21.839 1.00 90.50 389 LYS A CA 1
ATOM 3106 C C . LYS A 1 389 ? 27.453 3.204 -23.113 1.00 90.50 389 LYS A C 1
ATOM 3108 O O . LYS A 1 389 ? 26.403 3.417 -23.702 1.00 90.50 389 LYS A O 1
ATOM 3113 N N . ARG A 1 390 ? 28.631 3.661 -23.538 1.00 89.00 390 ARG A N 1
ATOM 3114 C CA . ARG A 1 390 ? 28.808 4.410 -24.788 1.00 89.00 390 ARG A CA 1
ATOM 3115 C C . ARG A 1 390 ? 29.353 3.499 -25.872 1.00 89.00 390 ARG A C 1
ATOM 3117 O O . ARG A 1 390 ? 30.233 2.683 -25.604 1.00 89.00 390 ARG A O 1
ATOM 3124 N N . TRP A 1 391 ? 28.865 3.688 -27.086 1.00 90.25 391 TRP A N 1
ATOM 3125 C CA . TRP A 1 391 ? 29.167 2.830 -28.223 1.00 90.25 391 TRP A CA 1
ATOM 3126 C C . TRP A 1 391 ? 29.745 3.655 -29.363 1.00 90.25 391 TRP A C 1
ATOM 3128 O O . TRP A 1 391 ? 29.470 4.849 -29.484 1.00 90.25 391 TRP A O 1
ATOM 3138 N N . THR A 1 392 ? 30.569 3.033 -30.200 1.00 91.06 392 THR A N 1
ATOM 3139 C CA . THR A 1 392 ? 30.863 3.600 -31.518 1.00 91.06 392 THR A CA 1
ATOM 3140 C C . THR A 1 392 ? 29.615 3.537 -32.389 1.00 91.06 392 THR A C 1
ATOM 3142 O O . THR A 1 392 ? 28.838 2.592 -32.253 1.00 91.06 392 THR A O 1
ATOM 3145 N N . ALA A 1 393 ? 29.499 4.438 -33.366 1.00 88.12 393 ALA A N 1
ATOM 3146 C CA . ALA A 1 393 ? 28.562 4.234 -34.467 1.00 88.12 393 ALA A CA 1
ATOM 3147 C C . ALA A 1 393 ? 28.788 2.847 -35.121 1.00 88.12 393 ALA A C 1
ATOM 3149 O O . ALA A 1 393 ? 29.946 2.392 -35.176 1.00 88.12 393 ALA A O 1
ATOM 3150 N N . PRO A 1 394 ? 27.724 2.164 -35.588 1.00 90.75 394 PRO A N 1
ATOM 3151 C CA . PRO A 1 394 ? 27.835 0.893 -36.290 1.00 90.75 394 PRO A CA 1
ATOM 3152 C C . PRO A 1 394 ? 28.791 0.986 -37.477 1.00 90.75 394 PRO A C 1
ATOM 3154 O O . PRO A 1 394 ? 28.708 1.906 -38.289 1.00 90.75 394 PRO A O 1
ATOM 3157 N N . ARG A 1 395 ? 29.707 0.022 -37.576 1.00 91.50 395 ARG A N 1
ATOM 3158 C CA . ARG A 1 395 ? 30.639 -0.105 -38.701 1.00 91.50 395 ARG A CA 1
ATOM 3159 C C . ARG A 1 395 ? 30.222 -1.283 -39.570 1.00 91.50 395 ARG A C 1
ATOM 3161 O O . ARG A 1 395 ? 30.151 -2.395 -39.051 1.00 91.50 395 ARG A O 1
ATOM 3168 N N . SER A 1 396 ? 29.977 -1.043 -40.859 1.00 90.50 396 SER A N 1
ATOM 3169 C CA . SER A 1 396 ? 29.745 -2.106 -41.845 1.00 90.50 396 SER A CA 1
ATOM 3170 C C . SER A 1 396 ? 31.071 -2.734 -42.269 1.00 90.50 396 SER A C 1
ATOM 3172 O O . SER A 1 396 ? 31.961 -2.054 -42.782 1.00 90.50 396 SER A O 1
ATOM 3174 N N . ILE A 1 397 ? 31.188 -4.039 -42.058 1.00 91.00 397 ILE A N 1
ATOM 3175 C CA . ILE A 1 397 ? 32.329 -4.877 -42.420 1.00 91.00 397 ILE A CA 1
ATOM 3176 C C . ILE A 1 397 ? 31.885 -5.780 -43.566 1.00 91.00 397 ILE A C 1
ATOM 3178 O O . ILE A 1 397 ? 30.882 -6.472 -43.421 1.00 91.00 397 ILE A O 1
ATOM 3182 N N . HIS A 1 398 ? 32.624 -5.783 -44.673 1.00 89.62 398 HIS A N 1
ATOM 3183 C CA . HIS A 1 398 ? 32.357 -6.650 -45.821 1.00 89.62 398 HIS A CA 1
ATOM 3184 C C . HIS A 1 398 ? 33.486 -7.668 -45.944 1.00 89.62 398 HIS A C 1
ATOM 3186 O O . HIS A 1 398 ? 34.661 -7.292 -45.964 1.00 89.62 398 HIS A O 1
ATOM 3192 N N . PHE A 1 399 ? 33.146 -8.953 -45.960 1.00 89.56 399 PHE A N 1
ATOM 3193 C CA . PHE A 1 399 ? 34.136 -10.022 -46.013 1.00 89.56 399 PHE A CA 1
ATOM 3194 C C . PHE A 1 399 ? 33.576 -11.303 -46.626 1.00 89.56 399 PHE A C 1
ATOM 3196 O O . PHE A 1 399 ? 32.373 -11.543 -46.631 1.00 89.56 399 PHE A O 1
ATOM 3203 N N . THR A 1 400 ? 34.474 -12.169 -47.090 1.00 86.38 400 THR A N 1
ATOM 3204 C CA . THR A 1 400 ? 34.130 -13.503 -47.605 1.00 86.38 400 THR A CA 1
ATOM 3205 C C . THR A 1 400 ? 34.741 -14.579 -46.714 1.00 86.38 400 THR A C 1
ATOM 3207 O O . THR A 1 400 ? 35.786 -14.363 -46.099 1.00 86.38 400 THR A O 1
ATOM 3210 N N . ALA A 1 401 ? 34.079 -15.734 -46.612 1.00 83.31 401 ALA A N 1
ATOM 3211 C CA . ALA A 1 401 ? 34.634 -16.888 -45.910 1.00 83.31 401 ALA A CA 1
ATOM 3212 C C . ALA A 1 401 ? 35.549 -17.681 -46.858 1.00 83.31 401 ALA A C 1
ATOM 3214 O O . ALA A 1 401 ? 35.084 -18.251 -47.852 1.00 83.31 401 ALA A O 1
ATOM 3215 N N . GLU A 1 402 ? 36.844 -17.740 -46.552 1.00 77.44 402 GLU A N 1
ATOM 3216 C CA . GLU A 1 402 ? 37.821 -18.510 -47.326 1.00 77.44 402 GLU A CA 1
ATOM 3217 C C . GLU A 1 402 ? 37.783 -19.974 -46.869 1.00 77.44 402 GLU A C 1
ATOM 3219 O O . GLU A 1 402 ? 37.948 -20.275 -45.692 1.00 77.44 402 GLU A O 1
ATOM 3224 N N . GLU A 1 403 ? 37.486 -20.901 -47.786 1.00 74.06 403 GLU A N 1
ATOM 3225 C CA . GLU A 1 403 ? 37.379 -22.349 -47.500 1.00 74.06 403 GLU A CA 1
ATOM 3226 C C . GLU A 1 403 ? 36.413 -22.722 -46.347 1.00 74.06 403 GLU A C 1
ATOM 3228 O O . GLU A 1 403 ? 36.477 -23.814 -45.783 1.00 74.06 403 GLU A O 1
ATOM 3233 N N . GLY A 1 404 ? 35.459 -21.841 -46.025 1.00 69.88 404 GLY A N 1
ATOM 3234 C CA . GLY A 1 404 ? 34.501 -22.031 -44.930 1.00 69.88 404 GLY A CA 1
ATOM 3235 C C . GLY A 1 404 ? 35.014 -21.610 -43.548 1.00 69.88 404 GLY A C 1
ATOM 3236 O O . GLY A 1 404 ? 34.285 -21.785 -42.565 1.00 69.88 404 GLY A O 1
ATOM 3237 N N . ASP A 1 405 ? 36.218 -21.039 -43.471 1.00 83.62 405 ASP A N 1
ATOM 3238 C CA . ASP A 1 405 ? 36.738 -20.354 -42.292 1.00 83.62 405 ASP A CA 1
ATOM 3239 C C . ASP A 1 405 ? 36.442 -18.847 -42.374 1.00 83.62 405 ASP A C 1
ATOM 3241 O O . ASP A 1 405 ? 36.585 -18.205 -43.414 1.00 83.62 405 ASP A O 1
ATOM 3245 N N . LEU A 1 406 ? 35.986 -18.281 -41.257 1.00 85.31 406 LEU A N 1
ATOM 3246 C CA . LEU A 1 406 ? 35.694 -16.852 -41.126 1.00 85.31 406 LEU A CA 1
ATOM 3247 C C . LEU A 1 406 ? 36.930 -16.071 -40.651 1.00 85.31 406 LEU A C 1
ATOM 3249 O O . LEU A 1 406 ? 36.938 -14.844 -40.722 1.00 85.31 406 LEU A O 1
ATOM 3253 N N . GLY A 1 407 ? 37.952 -16.764 -40.130 1.00 86.88 407 GLY A N 1
ATOM 3254 C CA . GLY A 1 407 ? 39.146 -16.145 -39.554 1.00 86.88 407 GLY A CA 1
ATOM 3255 C C . GLY A 1 407 ? 38.909 -15.485 -38.191 1.00 86.88 407 GLY A C 1
ATOM 3256 O O . GLY A 1 407 ? 39.767 -14.764 -37.691 1.00 86.88 407 GLY A O 1
ATOM 3257 N N . PHE A 1 408 ? 37.756 -15.723 -37.560 1.00 91.56 408 PHE A N 1
ATOM 3258 C CA . PHE A 1 408 ? 37.475 -15.291 -36.194 1.00 91.56 408 PHE A CA 1
ATOM 3259 C C . PHE A 1 408 ? 36.570 -16.270 -35.449 1.00 91.56 408 PHE A C 1
ATOM 3261 O O . PHE A 1 408 ? 35.832 -17.062 -36.036 1.00 91.56 408 PHE A O 1
ATOM 3268 N N . THR A 1 409 ? 36.601 -16.189 -34.121 1.00 92.88 409 THR A N 1
ATOM 3269 C CA . THR A 1 409 ? 35.714 -16.955 -33.237 1.00 92.88 409 THR A CA 1
ATOM 3270 C C . THR A 1 409 ? 34.759 -16.035 -32.493 1.00 92.88 409 THR A C 1
ATOM 3272 O O . THR A 1 409 ? 35.048 -14.859 -32.271 1.00 92.88 409 THR A O 1
ATOM 3275 N N . LEU A 1 410 ? 33.613 -16.582 -32.092 1.00 94.75 410 LEU A N 1
ATOM 3276 C CA . LEU A 1 410 ? 32.550 -15.852 -31.412 1.00 94.75 410 LEU A CA 1
ATOM 3277 C C . LEU A 1 410 ? 32.373 -16.345 -29.977 1.00 94.75 410 LEU A C 1
ATOM 3279 O O . LEU A 1 410 ? 32.528 -17.534 -29.693 1.00 94.75 410 LEU A O 1
ATOM 3283 N N . ARG A 1 411 ? 32.013 -15.434 -29.072 1.00 93.50 411 ARG A N 1
ATOM 3284 C CA . ARG A 1 411 ? 31.686 -15.740 -27.674 1.00 93.50 411 ARG A CA 1
ATOM 3285 C C . ARG A 1 411 ? 30.505 -14.914 -27.169 1.00 93.50 411 ARG A C 1
ATOM 3287 O O . ARG A 1 411 ? 30.077 -13.956 -27.807 1.00 93.50 411 ARG A O 1
ATOM 3294 N N . GLY A 1 412 ? 30.058 -15.238 -25.959 1.00 86.56 412 GLY A N 1
ATOM 3295 C CA . GLY A 1 412 ? 28.942 -14.564 -25.297 1.00 86.56 412 GLY A CA 1
ATOM 3296 C C . GLY A 1 412 ? 27.597 -15.186 -25.663 1.00 86.56 412 GLY A C 1
ATOM 3297 O O . GLY A 1 412 ? 27.544 -16.212 -26.332 1.00 86.56 412 GLY A O 1
ATOM 3298 N N . ASN A 1 413 ? 26.519 -14.569 -25.183 1.00 82.31 413 ASN A N 1
ATOM 3299 C CA . ASN A 1 413 ? 25.156 -14.969 -25.527 1.00 82.31 413 ASN A CA 1
ATOM 3300 C C . ASN A 1 413 ? 24.582 -13.953 -26.511 1.00 82.31 413 ASN A C 1
ATOM 3302 O O . ASN A 1 413 ? 24.766 -14.115 -27.709 1.00 82.31 413 ASN A O 1
ATOM 3306 N N . SER A 1 414 ? 23.970 -12.887 -26.000 1.00 89.31 414 SER A N 1
ATOM 3307 C CA . SER A 1 414 ? 23.326 -11.858 -26.810 1.00 89.31 414 SER A CA 1
ATOM 3308 C C . SER A 1 414 ? 23.642 -10.471 -26.240 1.00 89.31 414 SER A C 1
ATOM 3310 O O . SER A 1 414 ? 23.418 -10.258 -25.040 1.00 89.31 414 SER A O 1
ATOM 3312 N N . PRO A 1 415 ? 24.139 -9.524 -27.056 1.00 91.50 415 PRO A N 1
ATOM 3313 C CA . PRO A 1 415 ? 24.686 -9.722 -28.404 1.00 91.50 415 PRO A CA 1
ATOM 3314 C C . PRO A 1 415 ? 25.958 -10.585 -28.413 1.00 91.50 415 PRO A C 1
ATOM 3316 O O . PRO A 1 415 ? 26.720 -10.619 -27.442 1.00 91.50 415 PRO A O 1
ATOM 3319 N N . VAL A 1 416 ? 26.191 -11.266 -29.536 1.00 94.88 416 VAL A N 1
ATOM 3320 C CA . VAL A 1 416 ? 27.395 -12.074 -29.771 1.00 94.88 416 VAL A CA 1
ATOM 3321 C C . VAL A 1 416 ? 28.612 -11.170 -29.976 1.00 94.88 416 VAL A C 1
ATOM 3323 O O . VAL A 1 416 ? 28.528 -10.144 -30.652 1.00 94.88 416 VAL A O 1
ATOM 3326 N N . GLN A 1 417 ? 29.750 -11.559 -29.398 1.00 94.88 417 GLN A N 1
ATOM 3327 C CA . GLN A 1 417 ? 31.001 -10.806 -29.446 1.00 94.88 417 GLN A CA 1
ATOM 3328 C C . GLN A 1 417 ? 32.078 -11.551 -30.244 1.00 94.88 417 GLN A C 1
ATOM 3330 O O . GLN A 1 417 ? 32.243 -12.763 -30.088 1.00 94.88 417 GLN A O 1
ATOM 3335 N N . VAL A 1 418 ? 32.865 -10.816 -31.028 1.00 93.94 418 VAL A N 1
ATOM 3336 C CA . VAL A 1 418 ? 34.093 -11.313 -31.662 1.00 93.94 418 VAL A CA 1
ATOM 3337 C C . VAL A 1 418 ? 35.145 -11.564 -30.581 1.00 93.94 418 VAL A C 1
ATOM 3339 O O . VAL A 1 418 ? 35.507 -10.656 -29.830 1.00 93.94 418 VAL A O 1
ATOM 3342 N N . HIS A 1 419 ? 35.610 -12.807 -30.456 1.00 93.00 419 HIS A N 1
ATOM 3343 C CA . HIS A 1 419 ? 36.532 -13.217 -29.399 1.00 93.00 419 HIS A CA 1
ATOM 3344 C C . HIS A 1 419 ? 37.993 -13.205 -29.836 1.00 93.00 419 HIS A C 1
ATOM 3346 O O . HIS A 1 419 ? 38.786 -12.510 -29.209 1.00 93.00 419 HIS A O 1
ATOM 3352 N N . PHE A 1 420 ? 38.323 -14.013 -30.840 1.00 90.75 420 PHE A N 1
ATOM 3353 C CA . PHE A 1 420 ? 39.652 -14.090 -31.436 1.00 90.75 420 PHE A CA 1
ATOM 3354 C C . PHE A 1 420 ? 39.534 -13.731 -32.899 1.00 90.75 420 PHE A C 1
ATOM 3356 O O . PHE A 1 420 ? 38.601 -14.208 -33.546 1.00 90.75 420 PHE A O 1
ATOM 3363 N N . LEU A 1 421 ? 40.468 -12.933 -33.395 1.00 91.19 421 LEU A N 1
ATOM 3364 C CA . LEU A 1 421 ? 40.490 -12.471 -34.774 1.00 91.19 421 LEU A CA 1
ATOM 3365 C C . LEU A 1 421 ? 41.873 -12.717 -35.377 1.00 91.19 421 LEU A C 1
ATOM 3367 O O . LEU A 1 421 ? 42.870 -12.204 -34.871 1.00 91.19 421 LEU A O 1
ATOM 3371 N N . ASP A 1 422 ? 41.930 -13.463 -36.478 1.00 88.94 422 ASP A N 1
ATOM 3372 C CA . ASP A 1 422 ? 43.125 -13.525 -37.311 1.00 88.94 422 ASP A CA 1
ATOM 3373 C C . ASP A 1 422 ? 43.334 -12.143 -37.960 1.00 88.94 422 ASP A C 1
ATOM 3375 O O . ASP A 1 422 ? 42.471 -11.688 -38.719 1.00 88.94 422 ASP A O 1
ATOM 3379 N N . PRO A 1 423 ? 44.453 -11.447 -37.682 1.00 84.00 423 PRO A N 1
ATOM 3380 C CA . PRO A 1 423 ? 44.701 -10.107 -38.209 1.00 84.00 423 PRO A CA 1
ATOM 3381 C C . PRO A 1 423 ? 44.799 -10.051 -39.739 1.00 84.00 423 PRO A C 1
ATOM 3383 O O . PRO A 1 423 ? 44.740 -8.957 -40.302 1.00 84.00 423 PRO A O 1
ATOM 3386 N N . TYR A 1 424 ? 44.958 -11.195 -40.408 1.00 83.56 424 TYR A N 1
ATOM 3387 C CA . TYR A 1 424 ? 45.065 -11.283 -41.860 1.00 83.56 424 TYR A CA 1
ATOM 3388 C C . TYR A 1 424 ? 43.768 -11.726 -42.544 1.00 83.56 424 TYR A C 1
ATOM 3390 O O . TYR A 1 424 ? 43.709 -11.696 -43.772 1.00 83.56 424 TYR A O 1
ATOM 3398 N N . CYS A 1 425 ? 42.725 -12.102 -41.793 1.00 86.62 425 CYS A N 1
ATOM 3399 C CA . CYS A 1 425 ? 41.469 -12.532 -42.403 1.00 86.62 425 CYS A CA 1
ATOM 3400 C C . CYS A 1 425 ? 40.719 -11.373 -43.073 1.00 86.62 425 CYS A C 1
ATOM 3402 O O . CYS A 1 425 ? 40.840 -10.209 -42.675 1.00 86.62 425 CYS A O 1
ATOM 3404 N N . SER A 1 426 ? 39.877 -11.707 -44.057 1.00 85.94 426 SER A N 1
ATOM 3405 C CA . SER A 1 426 ? 39.077 -10.746 -44.830 1.00 85.94 426 SER A CA 1
ATOM 3406 C C . SER A 1 426 ? 38.269 -9.785 -43.933 1.00 85.94 426 SER A C 1
ATOM 3408 O O . SER A 1 426 ? 38.245 -8.579 -44.183 1.00 85.94 426 SER A O 1
ATOM 3410 N N . ALA A 1 427 ? 37.713 -10.274 -42.816 1.00 86.12 427 ALA A N 1
ATOM 3411 C CA . ALA A 1 427 ? 36.958 -9.458 -41.860 1.00 86.12 427 ALA A CA 1
ATOM 3412 C C . ALA A 1 427 ? 37.818 -8.434 -41.088 1.00 86.12 427 ALA A C 1
ATOM 3414 O O . ALA A 1 427 ? 37.331 -7.352 -40.745 1.00 86.12 427 ALA A O 1
ATOM 3415 N N . ALA A 1 428 ? 39.092 -8.744 -40.821 1.00 84.38 428 ALA A N 1
ATOM 3416 C CA . ALA A 1 428 ? 40.023 -7.857 -40.117 1.00 84.38 428 ALA A CA 1
ATOM 3417 C C . ALA A 1 428 ? 40.553 -6.730 -41.019 1.00 84.38 428 ALA A C 1
ATOM 3419 O O . ALA A 1 428 ? 40.748 -5.600 -40.565 1.00 84.38 428 ALA A O 1
ATOM 3420 N N . VAL A 1 429 ? 40.769 -7.025 -42.306 1.00 81.56 429 VAL A N 1
ATOM 3421 C CA . VAL A 1 429 ? 41.354 -6.085 -43.281 1.00 81.56 429 VAL A CA 1
ATOM 3422 C C . VAL A 1 429 ? 40.324 -5.356 -44.151 1.00 81.56 429 VAL A C 1
ATOM 3424 O O . VAL A 1 429 ? 40.717 -4.529 -44.977 1.00 81.56 429 VAL A O 1
ATOM 3427 N N . SER A 1 430 ? 39.026 -5.625 -43.956 1.00 69.75 430 SER A N 1
ATOM 3428 C CA . SER A 1 430 ? 37.914 -4.978 -44.668 1.00 69.75 430 SER A CA 1
ATOM 3429 C C . SER A 1 430 ? 38.101 -3.457 -44.751 1.00 69.75 430 SER A C 1
ATOM 3431 O O . SER A 1 430 ? 38.280 -2.768 -43.739 1.00 69.75 430 SER A O 1
ATOM 3433 N N . MET A 1 431 ? 38.058 -2.925 -45.975 1.00 60.19 431 MET A N 1
ATOM 3434 C CA . MET A 1 431 ? 38.095 -1.486 -46.245 1.00 60.19 431 MET A CA 1
ATOM 3435 C C . MET A 1 431 ? 36.677 -0.918 -46.307 1.00 60.19 431 MET A C 1
ATOM 3437 O O . MET A 1 431 ? 35.747 -1.595 -46.728 1.00 60.19 431 MET A O 1
ATOM 3441 N N . ASP A 1 432 ? 36.528 0.343 -45.907 1.00 55.34 432 ASP A N 1
ATOM 3442 C CA . ASP A 1 432 ? 35.279 1.093 -46.058 1.00 55.34 432 ASP A CA 1
ATOM 3443 C C . ASP A 1 432 ? 34.873 1.164 -47.554 1.00 55.34 432 ASP A C 1
ATOM 3445 O O . ASP A 1 432 ? 35.720 1.546 -48.376 1.00 55.34 432 ASP A O 1
ATOM 3449 N N . PRO A 1 433 ? 33.627 0.812 -47.934 1.00 50.59 433 PRO A N 1
ATOM 3450 C CA . PRO A 1 433 ? 33.164 0.845 -49.322 1.00 50.59 433 PRO A CA 1
ATOM 3451 C C . PRO A 1 433 ? 33.356 2.208 -50.009 1.00 50.59 433 PRO A C 1
ATOM 3453 O O . PRO A 1 433 ? 33.736 2.247 -51.181 1.00 50.59 433 PRO A O 1
ATOM 3456 N N . PHE A 1 434 ? 33.223 3.327 -49.282 1.00 50.19 434 PHE A N 1
ATOM 3457 C CA . PHE A 1 434 ? 33.477 4.672 -49.832 1.00 50.19 434 PHE A CA 1
ATOM 3458 C C . PHE A 1 434 ? 34.947 4.889 -50.226 1.00 50.19 434 PHE A C 1
ATOM 3460 O O . PHE A 1 434 ? 35.269 5.704 -51.093 1.00 50.19 434 PHE A O 1
ATOM 3467 N N . ARG A 1 435 ? 35.869 4.136 -49.618 1.00 50.28 435 ARG A N 1
ATOM 3468 C CA . ARG A 1 435 ? 37.291 4.130 -49.983 1.00 50.28 435 ARG A CA 1
ATOM 3469 C C . ARG A 1 435 ? 37.600 3.194 -51.145 1.00 50.28 435 ARG A C 1
ATOM 3471 O O . ARG A 1 435 ? 38.604 3.419 -51.819 1.00 50.28 435 ARG A O 1
ATOM 3478 N N . LEU A 1 436 ? 36.768 2.182 -51.396 1.00 47.41 436 LEU A N 1
ATOM 3479 C CA . LEU A 1 436 ? 36.911 1.298 -52.552 1.00 47.41 436 LEU A CA 1
ATOM 3480 C C . LEU A 1 436 ? 36.678 2.081 -53.854 1.00 47.41 436 LEU A C 1
ATOM 3482 O O . LEU A 1 436 ? 37.500 1.991 -54.764 1.00 47.41 436 LEU A O 1
ATOM 3486 N N . GLU A 1 437 ? 35.644 2.933 -53.896 1.00 45.03 437 GLU A N 1
ATOM 3487 C CA . GLU A 1 437 ? 35.412 3.866 -55.009 1.00 45.03 437 GLU A CA 1
ATOM 3488 C C . GLU A 1 437 ? 36.588 4.832 -55.195 1.00 45.03 437 GLU A C 1
ATOM 3490 O O . GLU A 1 437 ? 37.121 4.925 -56.296 1.00 45.03 437 GLU A O 1
ATOM 3495 N N . ALA A 1 438 ? 37.081 5.468 -54.125 1.00 48.00 438 ALA A N 1
ATOM 3496 C CA . ALA A 1 438 ? 38.208 6.406 -54.207 1.00 48.00 438 ALA A CA 1
ATOM 3497 C C . ALA A 1 438 ? 39.523 5.759 -54.696 1.00 48.00 438 ALA A C 1
ATOM 3499 O O . ALA A 1 438 ? 40.343 6.405 -55.357 1.00 48.00 438 ALA A O 1
ATOM 3500 N N . LYS A 1 439 ? 39.730 4.472 -54.380 1.00 46.75 439 LYS A N 1
ATOM 3501 C CA . LYS A 1 439 ? 40.888 3.682 -54.826 1.00 46.75 439 LYS A CA 1
ATOM 3502 C C . LYS A 1 439 ? 40.743 3.232 -56.285 1.00 46.75 439 LYS A C 1
ATOM 3504 O O . LYS A 1 439 ? 41.740 3.189 -57.000 1.00 46.75 439 LYS A O 1
ATOM 3509 N N . LEU A 1 440 ? 39.517 2.953 -56.736 1.00 49.72 440 LEU A N 1
ATOM 3510 C CA . LEU A 1 440 ? 39.190 2.652 -58.135 1.00 49.72 440 LEU A CA 1
ATOM 3511 C C . LEU A 1 440 ? 39.252 3.903 -59.031 1.00 49.72 440 LEU A C 1
ATOM 3513 O O . LEU A 1 440 ? 39.632 3.793 -60.195 1.00 49.72 440 LEU A O 1
ATOM 3517 N N . THR A 1 441 ? 38.951 5.093 -58.498 1.00 47.59 441 THR A N 1
ATOM 3518 C CA . THR A 1 441 ? 39.015 6.374 -59.230 1.00 47.59 441 THR A CA 1
ATOM 3519 C C . THR A 1 441 ? 40.389 7.053 -59.193 1.00 47.59 441 THR A C 1
ATOM 3521 O O . THR A 1 441 ? 40.566 8.102 -59.811 1.00 47.59 441 THR A O 1
ATOM 3524 N N . GLY A 1 442 ? 41.383 6.475 -58.505 1.00 44.69 442 GLY A N 1
ATOM 3525 C CA . GLY A 1 442 ? 42.772 6.956 -58.512 1.00 44.69 442 GLY A CA 1
ATOM 3526 C C . GLY A 1 442 ? 42.999 8.308 -57.822 1.00 44.69 442 GLY A C 1
ATOM 3527 O O . GLY A 1 442 ? 44.030 8.947 -58.027 1.00 44.69 442 GLY A O 1
ATOM 3528 N N . THR A 1 443 ? 42.061 8.764 -56.997 1.00 48.16 443 THR A N 1
ATOM 3529 C CA . THR A 1 443 ? 42.136 10.054 -56.306 1.00 48.16 443 THR A CA 1
ATOM 3530 C C . THR A 1 443 ? 42.551 9.844 -54.853 1.00 48.16 443 THR A C 1
ATOM 3532 O O . THR A 1 443 ? 41.685 9.667 -54.010 1.00 48.16 443 THR A O 1
ATOM 3535 N N . PHE A 1 444 ? 43.864 9.798 -54.591 1.00 41.94 444 PHE A N 1
ATOM 3536 C CA . PHE A 1 444 ? 44.609 10.301 -53.412 1.00 41.94 444 PHE A CA 1
ATOM 3537 C C . PHE A 1 444 ? 45.944 9.546 -53.247 1.00 41.94 444 PHE A C 1
ATOM 3539 O O . PHE A 1 444 ? 45.994 8.320 -53.292 1.00 41.94 444 PHE A O 1
ATOM 3546 N N . ALA A 1 445 ? 47.028 10.303 -53.047 1.00 36.91 445 ALA A N 1
ATOM 3547 C CA . ALA A 1 445 ? 48.355 9.797 -52.708 1.00 36.91 445 ALA A CA 1
ATOM 3548 C C . ALA A 1 445 ? 48.479 9.574 -51.191 1.00 36.91 445 ALA A C 1
ATOM 3550 O O . ALA A 1 445 ? 48.022 10.399 -50.398 1.00 36.91 445 ALA A O 1
ATOM 3551 N N . ASP A 1 446 ? 49.114 8.466 -50.812 1.00 42.38 446 ASP A N 1
ATOM 3552 C CA . ASP A 1 446 ? 49.404 8.071 -49.434 1.00 42.38 446 ASP A CA 1
ATOM 3553 C C . ASP A 1 446 ? 50.102 9.173 -48.624 1.00 42.38 446 ASP A C 1
ATOM 3555 O O . ASP A 1 446 ? 51.173 9.650 -48.996 1.00 42.38 446 ASP A O 1
ATOM 3559 N N . SER A 1 447 ? 49.554 9.500 -47.451 1.00 34.41 447 SER A N 1
ATOM 3560 C CA . SER A 1 447 ? 50.353 9.692 -46.232 1.00 34.41 447 SER A CA 1
ATOM 3561 C C . SER A 1 447 ? 49.468 9.823 -44.980 1.00 34.41 447 SER A C 1
ATOM 3563 O O . SER A 1 447 ? 48.511 10.584 -44.944 1.00 34.41 447 SER A O 1
ATOM 3565 N N . GLN A 1 448 ? 49.858 9.078 -43.939 1.00 31.19 448 GLN A N 1
ATOM 3566 C CA . GLN A 1 448 ? 49.454 9.168 -42.526 1.00 31.19 448 GLN A CA 1
ATOM 3567 C C . GLN A 1 448 ? 48.041 8.696 -42.091 1.00 31.19 448 GLN A C 1
ATOM 3569 O O . GLN A 1 448 ? 47.031 9.381 -42.195 1.00 31.19 448 GLN A O 1
ATOM 3574 N N . SER A 1 449 ? 48.046 7.553 -41.382 1.00 37.53 449 SER A N 1
ATOM 3575 C CA . SER A 1 449 ? 47.072 7.110 -40.359 1.00 37.53 449 SER A CA 1
ATOM 3576 C C . SER A 1 449 ? 45.693 6.601 -40.812 1.00 37.53 449 SER A C 1
ATOM 3578 O O . SER A 1 449 ? 44.651 6.995 -40.298 1.00 37.53 449 SER A O 1
ATOM 3580 N N . GLY A 1 450 ? 45.663 5.615 -41.710 1.00 35.88 450 GLY A N 1
ATOM 3581 C CA . GLY A 1 450 ? 44.459 4.805 -41.925 1.00 35.88 450 GLY A CA 1
ATOM 3582 C C . GLY A 1 450 ? 44.259 3.777 -40.806 1.00 35.88 450 GLY A C 1
ATOM 3583 O O . GLY A 1 450 ? 44.764 2.665 -40.918 1.00 35.88 450 GLY A O 1
ATOM 3584 N N . LYS A 1 451 ? 43.534 4.107 -39.727 1.00 40.62 451 LYS A N 1
ATOM 3585 C CA . LYS A 1 451 ? 43.040 3.072 -38.795 1.00 40.62 451 LYS A CA 1
ATOM 3586 C C . LYS A 1 451 ? 42.126 2.116 -39.579 1.00 40.62 451 LYS A C 1
ATOM 3588 O O . LYS A 1 451 ? 41.184 2.578 -40.216 1.00 40.62 451 LYS A O 1
ATOM 3593 N N . ALA A 1 452 ? 42.434 0.818 -39.552 1.00 46.62 452 ALA A N 1
ATOM 3594 C CA . ALA A 1 452 ? 41.661 -0.233 -40.213 1.00 46.62 452 ALA A CA 1
ATOM 3595 C C . ALA A 1 452 ? 40.170 -0.161 -39.826 1.00 46.62 452 ALA A C 1
ATOM 3597 O O . ALA A 1 452 ? 39.844 0.016 -38.647 1.00 46.62 452 ALA A O 1
ATOM 3598 N N . ALA A 1 453 ? 39.295 -0.271 -40.829 1.00 65.88 453 ALA A N 1
ATOM 3599 C CA . ALA A 1 453 ? 37.839 -0.239 -40.681 1.00 65.88 453 ALA A CA 1
ATOM 3600 C C . ALA A 1 453 ? 37.233 -1.625 -40.395 1.00 65.88 453 ALA A C 1
ATOM 3602 O O . ALA A 1 453 ? 36.038 -1.699 -40.141 1.00 65.88 453 ALA A O 1
ATOM 3603 N N . GLY A 1 454 ? 38.048 -2.688 -40.408 1.00 81.75 454 GLY A N 1
ATOM 3604 C CA . GLY A 1 454 ? 37.640 -4.062 -40.128 1.00 81.75 454 GLY A CA 1
ATOM 3605 C C . GLY A 1 454 ? 37.155 -4.305 -38.697 1.00 81.75 454 GLY A C 1
ATOM 3606 O O . GLY A 1 454 ? 37.220 -3.433 -37.819 1.00 81.75 454 GLY A O 1
ATOM 3607 N N . THR A 1 455 ? 36.661 -5.520 -38.469 1.00 87.88 455 THR A N 1
ATOM 3608 C CA . THR A 1 455 ? 36.243 -5.960 -37.135 1.00 87.88 455 THR A CA 1
ATOM 3609 C C . THR A 1 455 ? 37.437 -6.050 -36.179 1.00 87.88 455 THR A C 1
ATOM 3611 O O . THR A 1 455 ? 38.590 -6.133 -36.604 1.00 87.88 455 THR A O 1
ATOM 3614 N N . LYS A 1 456 ? 37.173 -5.990 -34.875 1.00 90.81 456 LYS A N 1
ATOM 3615 C CA . LYS A 1 456 ? 38.174 -6.070 -33.807 1.00 90.81 456 LYS A CA 1
ATOM 3616 C C . LYS A 1 456 ? 37.734 -7.063 -32.747 1.00 90.81 456 LYS A C 1
ATOM 3618 O O . LYS A 1 456 ? 36.543 -7.244 -32.501 1.00 90.81 456 LYS A O 1
ATOM 3623 N N . GLU A 1 457 ? 38.703 -7.650 -32.056 1.00 92.00 457 GLU A N 1
ATOM 3624 C CA . GLU A 1 457 ? 38.408 -8.414 -30.847 1.00 92.00 457 GLU A CA 1
ATOM 3625 C C . GLU A 1 457 ? 37.654 -7.537 -29.841 1.00 92.00 457 GLU A C 1
ATOM 3627 O O . GLU A 1 457 ? 38.032 -6.397 -29.566 1.00 92.00 457 GLU A O 1
ATOM 3632 N N . GLY A 1 458 ? 36.561 -8.071 -29.305 1.00 91.25 458 GLY A N 1
ATOM 3633 C CA . GLY A 1 458 ? 35.671 -7.350 -28.407 1.00 91.25 458 GLY A CA 1
ATOM 3634 C C . GLY A 1 458 ? 34.503 -6.627 -29.087 1.00 91.25 458 GLY A C 1
ATOM 3635 O O . GLY A 1 458 ? 33.607 -6.171 -28.371 1.00 91.25 458 GLY A O 1
ATOM 3636 N N . ASP A 1 459 ? 34.463 -6.554 -30.419 1.00 94.12 459 ASP A N 1
ATOM 3637 C CA . ASP A 1 459 ? 33.321 -6.000 -31.151 1.00 94.12 459 ASP A CA 1
ATOM 3638 C C . ASP A 1 459 ? 32.062 -6.852 -30.955 1.00 94.12 459 ASP A C 1
ATOM 3640 O O . ASP A 1 459 ? 32.117 -8.083 -30.941 1.00 94.12 459 ASP A O 1
ATOM 3644 N N . TYR A 1 460 ? 30.916 -6.187 -30.831 1.00 94.94 460 TYR A N 1
ATOM 3645 C CA . TYR A 1 460 ? 29.606 -6.826 -30.772 1.00 94.94 460 TYR A CA 1
ATOM 3646 C C . TYR A 1 460 ? 28.948 -6.801 -32.144 1.00 94.94 460 TYR A C 1
ATOM 3648 O O . TYR A 1 460 ? 28.896 -5.753 -32.789 1.00 94.94 460 TYR A O 1
ATOM 3656 N N . ILE A 1 461 ? 28.416 -7.945 -32.565 1.00 94.94 461 ILE A N 1
ATOM 3657 C CA . ILE A 1 461 ? 27.695 -8.091 -33.830 1.00 94.94 461 ILE A CA 1
ATOM 3658 C C . ILE A 1 461 ? 26.256 -7.624 -33.623 1.00 94.94 461 ILE A C 1
ATOM 3660 O O . ILE A 1 461 ? 25.557 -8.141 -32.749 1.00 94.94 461 ILE A O 1
ATOM 3664 N N . VAL A 1 462 ? 25.819 -6.646 -34.421 1.00 94.50 462 VAL A N 1
ATOM 3665 C CA . VAL A 1 462 ? 24.466 -6.069 -34.326 1.00 94.50 462 VAL A CA 1
ATOM 3666 C C . VAL A 1 462 ? 23.576 -6.451 -35.499 1.00 94.50 462 VAL A C 1
ATOM 3668 O O . VAL A 1 462 ? 22.381 -6.649 -35.296 1.00 94.50 462 VAL A O 1
ATOM 3671 N N . SER A 1 463 ? 24.135 -6.643 -36.695 1.00 95.06 463 SER A N 1
ATOM 3672 C CA . SER A 1 463 ? 23.395 -7.214 -37.822 1.00 95.06 463 SER A CA 1
ATOM 3673 C C . SER A 1 463 ? 24.298 -7.945 -38.810 1.00 95.06 463 SER A C 1
ATOM 3675 O O . SER A 1 463 ? 25.504 -7.696 -38.872 1.00 95.06 463 SER A O 1
ATOM 3677 N N . ILE A 1 464 ? 23.699 -8.851 -39.581 1.00 94.44 464 ILE A N 1
ATOM 3678 C CA . ILE A 1 464 ? 24.321 -9.547 -40.713 1.00 94.44 464 ILE A CA 1
ATOM 3679 C C . ILE A 1 464 ? 23.335 -9.485 -41.877 1.00 94.44 464 ILE A C 1
ATOM 3681 O O . ILE A 1 464 ? 22.194 -9.912 -41.715 1.00 94.44 464 ILE A O 1
ATOM 3685 N N . GLN A 1 465 ? 23.761 -8.967 -43.032 1.00 92.56 465 GLN A N 1
ATOM 3686 C CA . GLN A 1 465 ? 22.903 -8.770 -44.212 1.00 92.56 465 GLN A CA 1
ATOM 3687 C C . GLN A 1 465 ? 21.586 -8.056 -43.849 1.00 92.56 465 GLN A C 1
ATOM 3689 O O . GLN A 1 465 ? 20.494 -8.525 -44.165 1.00 92.56 465 GLN A O 1
ATOM 3694 N N . ASP A 1 466 ? 21.705 -6.974 -43.071 1.00 88.88 466 ASP A N 1
ATOM 3695 C CA . ASP A 1 466 ? 20.602 -6.187 -42.496 1.00 88.88 466 ASP A CA 1
ATOM 3696 C C . ASP A 1 466 ? 19.607 -6.944 -41.590 1.00 88.88 466 ASP A C 1
ATOM 3698 O O . ASP A 1 466 ? 18.629 -6.365 -41.118 1.00 88.88 466 ASP A O 1
ATOM 3702 N N . VAL A 1 467 ? 19.880 -8.205 -41.242 1.00 93.06 467 VAL A N 1
ATOM 3703 C CA . VAL A 1 467 ? 19.118 -8.945 -40.228 1.00 93.06 467 VAL A CA 1
ATOM 3704 C C . VAL A 1 467 ? 19.654 -8.613 -38.838 1.00 93.06 467 VAL A C 1
ATOM 3706 O O . VAL A 1 467 ? 20.831 -8.849 -38.555 1.00 93.06 467 VAL A O 1
ATOM 3709 N N . ASP A 1 468 ? 18.800 -8.090 -37.953 1.00 93.25 468 ASP A N 1
ATOM 3710 C CA . ASP A 1 468 ? 19.154 -7.812 -36.555 1.00 93.25 468 ASP A CA 1
ATOM 3711 C C . ASP A 1 468 ? 19.592 -9.099 -35.837 1.00 93.25 468 ASP A C 1
ATOM 3713 O O . ASP A 1 468 ? 18.876 -10.103 -35.804 1.00 93.25 468 ASP A O 1
ATOM 3717 N N . CYS A 1 469 ? 20.796 -9.060 -35.267 1.00 94.12 469 CYS A N 1
ATOM 3718 C CA . CYS A 1 469 ? 21.427 -10.184 -34.587 1.00 94.12 469 CYS A CA 1
ATOM 3719 C C . CYS A 1 469 ? 21.618 -9.944 -33.081 1.00 94.12 469 CYS A C 1
ATOM 3721 O O . CYS A 1 469 ? 22.193 -10.795 -32.399 1.00 94.12 469 CYS A O 1
ATOM 3723 N N . LYS A 1 470 ? 21.146 -8.814 -32.530 1.00 94.81 470 LYS A N 1
ATOM 3724 C CA . LYS A 1 470 ? 21.438 -8.380 -31.148 1.00 94.81 470 LYS A CA 1
ATOM 3725 C C . LYS A 1 470 ? 20.929 -9.367 -30.093 1.00 94.81 470 LYS A C 1
ATOM 3727 O O . LYS A 1 470 ? 21.488 -9.431 -28.999 1.00 94.81 470 LYS A O 1
ATOM 3732 N N . TRP A 1 471 ? 19.898 -10.142 -30.427 1.00 94.94 471 TRP A N 1
ATOM 3733 C CA . TRP A 1 471 ? 19.276 -11.156 -29.565 1.00 94.94 471 TRP A CA 1
ATOM 3734 C C . TRP A 1 471 ? 19.621 -12.602 -29.934 1.00 94.94 471 TRP A C 1
ATOM 3736 O O . TRP A 1 471 ? 19.183 -13.522 -29.247 1.00 94.94 471 TRP A O 1
ATOM 3746 N N . LEU A 1 472 ? 20.401 -12.820 -30.994 1.00 95.12 472 LEU A N 1
ATOM 3747 C CA . LEU A 1 472 ? 20.778 -14.164 -31.416 1.00 95.12 472 LEU A CA 1
ATOM 3748 C C . LEU A 1 472 ? 21.882 -14.730 -30.521 1.00 95.12 472 LEU A C 1
ATOM 3750 O O . LEU A 1 472 ? 22.670 -13.995 -29.923 1.00 95.12 472 LEU A O 1
ATOM 3754 N N . THR A 1 473 ? 21.930 -16.053 -30.430 1.00 94.94 473 THR A N 1
ATOM 3755 C CA . THR A 1 473 ? 23.004 -16.810 -29.783 1.00 94.94 473 THR A CA 1
ATOM 3756 C C . THR A 1 473 ? 24.173 -17.036 -30.740 1.00 94.94 473 THR A C 1
ATOM 3758 O O . THR A 1 473 ? 24.028 -16.971 -31.963 1.00 94.94 473 THR A O 1
ATOM 3761 N N . VAL A 1 474 ? 25.338 -17.414 -30.203 1.00 94.88 474 VAL A N 1
ATOM 3762 C CA . VAL A 1 474 ? 26.514 -17.782 -31.017 1.00 94.88 474 VAL A CA 1
ATOM 3763 C C . VAL A 1 474 ? 26.174 -18.848 -32.059 1.00 94.88 474 VAL A C 1
ATOM 3765 O O . VAL A 1 474 ? 26.618 -18.749 -33.199 1.00 94.88 474 VAL A O 1
ATOM 3768 N N . SER A 1 475 ? 25.370 -19.855 -31.703 1.00 93.69 475 SER A N 1
ATOM 3769 C CA . SER A 1 475 ? 25.024 -20.920 -32.649 1.00 93.69 475 SER A CA 1
ATOM 3770 C C . SER A 1 475 ? 24.180 -20.408 -33.815 1.00 93.69 475 SER A C 1
ATOM 3772 O O . SER A 1 475 ? 24.354 -20.881 -34.938 1.00 93.69 475 SER A O 1
ATOM 3774 N N . GLU A 1 476 ? 23.262 -19.476 -33.564 1.00 94.75 476 GLU A N 1
ATOM 3775 C CA . GLU A 1 476 ? 22.397 -18.892 -34.592 1.00 94.75 476 GLU A CA 1
ATOM 3776 C C . GLU A 1 476 ? 23.184 -17.950 -35.501 1.00 94.75 476 GLU A C 1
ATOM 3778 O O . GLU A 1 476 ? 23.091 -18.073 -36.722 1.00 94.75 476 GLU A O 1
ATOM 3783 N N . VAL A 1 477 ? 24.033 -17.095 -34.922 1.00 94.25 477 VAL A N 1
ATOM 3784 C CA . VAL A 1 477 ? 24.923 -16.203 -35.679 1.00 94.25 477 VAL A CA 1
ATOM 3785 C C . VAL A 1 477 ? 25.894 -17.009 -36.546 1.00 94.25 477 VAL A C 1
ATOM 3787 O O . VAL A 1 477 ? 26.008 -16.755 -37.742 1.00 94.25 477 VAL A O 1
ATOM 3790 N N . MET A 1 478 ? 26.535 -18.048 -35.999 1.00 92.00 478 MET A N 1
ATOM 3791 C CA . MET A 1 478 ? 27.437 -18.912 -36.773 1.00 92.00 478 MET A CA 1
ATOM 3792 C C . MET A 1 478 ? 26.708 -19.661 -37.890 1.00 92.00 478 MET A C 1
ATOM 3794 O O . MET A 1 478 ? 27.261 -19.837 -38.976 1.00 92.00 478 MET A O 1
ATOM 3798 N N . LYS A 1 479 ? 25.472 -20.110 -37.645 1.00 92.06 479 LYS A N 1
ATOM 3799 C CA . LYS A 1 479 ? 24.640 -20.740 -38.676 1.00 92.06 479 LYS A CA 1
ATOM 3800 C C . LYS A 1 479 ? 24.322 -19.753 -39.801 1.00 92.06 479 LYS A C 1
ATOM 3802 O O . LYS A 1 479 ? 24.394 -20.137 -40.965 1.00 92.06 479 LYS A O 1
ATOM 3807 N N . MET A 1 480 ? 24.003 -18.506 -39.456 1.00 92.38 480 MET A N 1
ATOM 3808 C CA . MET A 1 480 ? 23.723 -17.439 -40.414 1.00 92.38 480 MET A CA 1
ATOM 3809 C C . MET A 1 480 ? 24.956 -17.125 -41.267 1.00 92.38 480 MET A C 1
ATOM 3811 O O . MET A 1 480 ? 24.880 -17.242 -42.486 1.00 92.38 480 MET A O 1
ATOM 3815 N N . LEU A 1 481 ? 26.110 -16.857 -40.648 1.00 91.06 481 LEU A N 1
ATOM 3816 C CA . LEU A 1 481 ? 27.366 -16.578 -41.356 1.00 91.06 481 LEU A CA 1
ATOM 3817 C C . LEU A 1 481 ? 27.756 -17.712 -42.317 1.00 91.06 481 LEU A C 1
ATOM 3819 O O . LEU A 1 481 ? 28.079 -17.466 -43.474 1.00 91.06 481 LEU A O 1
ATOM 3823 N N . LYS A 1 482 ? 27.647 -18.973 -41.877 1.00 88.75 482 LYS A N 1
ATOM 3824 C CA . LYS A 1 482 ? 27.970 -20.140 -42.716 1.00 88.75 482 LYS A CA 1
ATOM 3825 C C . LYS A 1 482 ? 26.992 -20.366 -43.866 1.00 88.75 482 LYS A C 1
ATOM 3827 O O . LYS A 1 482 ? 27.371 -20.981 -44.859 1.00 88.75 482 LYS A O 1
ATOM 3832 N N . SER A 1 483 ? 25.747 -19.901 -43.749 1.00 88.62 483 SER A N 1
ATOM 3833 C CA . SER A 1 483 ? 24.737 -20.088 -44.800 1.00 88.62 483 SER A CA 1
ATOM 3834 C C . SER A 1 483 ? 25.070 -19.343 -46.096 1.00 88.62 483 SER A C 1
ATOM 3836 O O . SER A 1 483 ? 24.606 -19.745 -47.160 1.00 88.62 483 SER A O 1
ATOM 3838 N N . PHE A 1 484 ? 25.924 -18.316 -46.021 1.00 86.31 484 PHE A N 1
ATOM 3839 C CA . PHE A 1 484 ? 26.352 -17.530 -47.176 1.00 86.31 484 PHE A CA 1
ATOM 3840 C C . PHE A 1 484 ? 27.501 -18.171 -47.971 1.00 86.31 484 PHE A C 1
ATOM 3842 O O . PHE A 1 484 ? 27.743 -17.769 -49.107 1.00 86.31 484 PHE A O 1
ATOM 3849 N N . GLY A 1 485 ? 28.170 -19.205 -47.446 1.00 82.00 485 GLY A N 1
ATOM 3850 C CA . GLY A 1 485 ? 29.249 -19.901 -48.154 1.00 82.00 485 GLY A CA 1
ATOM 3851 C C . GLY A 1 485 ? 30.387 -18.954 -48.553 1.00 82.00 485 GLY A C 1
ATOM 3852 O O . GLY A 1 485 ? 30.978 -18.318 -47.692 1.00 82.00 485 GLY A O 1
ATOM 3853 N N . GLN A 1 486 ? 30.684 -18.870 -49.855 1.00 78.19 486 GLN A N 1
ATOM 3854 C CA . GLN A 1 486 ? 31.710 -17.974 -50.418 1.00 78.19 486 GLN A CA 1
ATOM 3855 C C . GLN A 1 486 ? 31.166 -16.596 -50.840 1.00 78.19 486 GLN A C 1
ATOM 3857 O O . GLN A 1 486 ? 31.902 -15.804 -51.425 1.00 78.19 486 GLN A O 1
ATOM 3862 N N . ASN A 1 487 ? 29.883 -16.313 -50.601 1.00 84.25 487 ASN A N 1
ATOM 3863 C CA . ASN A 1 487 ? 29.309 -15.012 -50.932 1.00 84.25 487 ASN A CA 1
ATOM 3864 C C . ASN A 1 487 ? 29.846 -13.923 -49.995 1.00 84.25 487 ASN A C 1
ATOM 3866 O O . ASN A 1 487 ? 30.267 -14.207 -48.873 1.00 84.25 487 ASN A O 1
ATOM 3870 N N . ASP A 1 488 ? 29.794 -12.676 -50.461 1.00 87.00 488 ASP A N 1
ATOM 3871 C CA . ASP A 1 488 ? 30.134 -11.514 -49.644 1.00 87.00 488 ASP A CA 1
ATOM 3872 C C . ASP A 1 488 ? 29.145 -11.365 -48.477 1.00 87.00 488 ASP A C 1
ATOM 3874 O O . ASP A 1 488 ? 27.929 -11.514 -48.643 1.00 87.00 488 ASP A O 1
ATOM 3878 N N . ILE A 1 489 ? 29.676 -11.116 -47.284 1.00 90.75 489 ILE A N 1
ATOM 3879 C CA . ILE A 1 489 ? 28.924 -10.972 -46.040 1.00 90.75 489 ILE A CA 1
ATOM 3880 C C . ILE A 1 489 ? 29.083 -9.537 -45.558 1.00 90.75 489 ILE A C 1
ATOM 3882 O O . ILE A 1 489 ? 30.167 -9.145 -45.129 1.00 90.75 489 ILE A O 1
ATOM 3886 N N . GLU A 1 490 ? 27.983 -8.782 -45.547 1.00 91.69 490 GLU A N 1
ATOM 3887 C CA . GLU A 1 490 ? 27.916 -7.539 -44.782 1.00 91.69 490 GLU A CA 1
ATOM 3888 C C . GLU A 1 490 ? 27.571 -7.856 -43.321 1.00 91.69 490 GLU A C 1
ATOM 3890 O O . GLU A 1 490 ? 26.545 -8.469 -43.019 1.00 91.69 490 GLU A O 1
ATOM 3895 N N . MET A 1 491 ? 28.419 -7.409 -42.400 1.00 93.31 491 MET A N 1
ATOM 3896 C CA . MET A 1 491 ? 28.216 -7.507 -40.959 1.00 93.31 491 MET A CA 1
ATOM 3897 C C . MET A 1 491 ? 28.389 -6.132 -40.324 1.00 93.31 491 MET A C 1
ATOM 3899 O O . MET A 1 491 ? 29.434 -5.504 -40.482 1.00 93.31 491 MET A O 1
ATOM 3903 N N . LYS A 1 492 ? 27.406 -5.678 -39.543 1.00 93.75 492 LYS A N 1
ATOM 3904 C CA . LYS A 1 492 ? 27.530 -4.446 -38.757 1.00 93.75 492 LYS A CA 1
ATOM 3905 C C . LYS A 1 492 ? 27.976 -4.774 -37.342 1.00 93.75 492 LYS A C 1
ATOM 3907 O O . LYS A 1 492 ? 27.402 -5.644 -36.678 1.00 93.75 492 LYS A O 1
ATOM 3912 N N . VAL A 1 493 ? 28.989 -4.050 -36.874 1.00 94.19 493 VAL A N 1
ATOM 3913 C CA . VAL A 1 493 ? 29.555 -4.216 -35.530 1.00 94.19 493 VAL A CA 1
ATOM 3914 C C . VAL A 1 493 ? 29.648 -2.899 -34.768 1.00 94.19 493 VAL A C 1
ATOM 3916 O O . VAL A 1 493 ? 29.849 -1.835 -35.357 1.00 94.19 493 VAL A O 1
ATOM 3919 N N . VAL A 1 494 ? 29.553 -2.977 -33.441 1.00 93.88 494 VAL A N 1
ATOM 3920 C CA . VAL A 1 494 ? 29.766 -1.847 -32.523 1.00 93.88 494 VAL A CA 1
ATOM 3921 C C . VAL A 1 494 ? 30.830 -2.185 -31.483 1.00 93.88 494 VAL A C 1
ATOM 3923 O O . VAL A 1 494 ? 30.932 -3.322 -31.022 1.00 93.88 494 VAL A O 1
ATOM 3926 N N . SER A 1 495 ? 31.606 -1.183 -31.074 1.00 92.75 495 SER A N 1
ATOM 3927 C CA . SER A 1 495 ? 32.591 -1.314 -29.996 1.00 92.75 495 SER A CA 1
ATOM 3928 C C . SER A 1 495 ? 32.142 -0.528 -28.773 1.00 92.75 495 SER A C 1
ATOM 3930 O O . SER A 1 495 ? 31.650 0.596 -28.902 1.00 92.75 495 SER A O 1
ATOM 3932 N N . LEU A 1 496 ? 32.360 -1.090 -27.585 1.00 90.62 496 LEU A N 1
ATOM 3933 C CA . LEU A 1 496 ? 32.209 -0.348 -26.337 1.00 90.62 496 LEU A CA 1
ATOM 3934 C C . LEU A 1 496 ? 33.332 0.694 -26.235 1.00 90.62 496 LEU A C 1
ATOM 3936 O O . LEU A 1 496 ? 34.501 0.369 -26.438 1.00 90.62 496 LEU A O 1
ATOM 3940 N N . LEU A 1 497 ? 32.982 1.938 -25.924 1.00 86.50 497 LEU A N 1
ATOM 3941 C CA . LEU A 1 497 ? 33.946 3.009 -25.691 1.00 86.50 497 LEU A CA 1
ATOM 3942 C C . LEU A 1 497 ? 34.343 3.045 -24.212 1.00 86.50 497 LEU A C 1
ATOM 3944 O O . LEU A 1 497 ? 33.485 3.190 -23.339 1.00 86.50 497 LEU A O 1
ATOM 3948 N N . ASP A 1 498 ? 35.645 2.970 -23.931 1.00 72.62 498 ASP A N 1
ATOM 3949 C CA . ASP A 1 498 ? 36.164 3.156 -22.575 1.00 72.62 498 ASP A CA 1
ATOM 3950 C C . ASP A 1 498 ? 35.943 4.599 -22.102 1.00 72.62 498 ASP A C 1
ATOM 3952 O O . ASP A 1 498 ? 36.226 5.568 -22.818 1.00 72.62 498 ASP A O 1
ATOM 3956 N N . ALA A 1 499 ? 35.488 4.742 -20.853 1.00 56.44 499 ALA A N 1
ATOM 3957 C CA . ALA A 1 499 ? 35.145 6.020 -20.222 1.00 56.44 499 ALA A CA 1
ATOM 3958 C C . ALA A 1 499 ? 36.318 7.024 -20.116 1.00 56.44 499 ALA A C 1
ATOM 3960 O O . ALA A 1 499 ? 36.103 8.183 -19.773 1.00 56.44 499 ALA A O 1
ATOM 3961 N N . THR A 1 500 ? 37.551 6.608 -20.413 1.00 40.72 500 THR A N 1
ATOM 3962 C CA . THR A 1 500 ? 38.780 7.413 -20.310 1.00 40.72 500 THR A CA 1
ATOM 3963 C C . THR A 1 500 ? 39.205 8.088 -21.618 1.00 40.72 500 THR A C 1
ATOM 3965 O O . THR A 1 500 ? 40.153 8.869 -21.621 1.00 40.72 500 THR A O 1
ATOM 3968 N N . SER A 1 501 ? 38.520 7.836 -22.736 1.00 37.72 501 SER A N 1
ATOM 3969 C CA . SER A 1 501 ? 38.979 8.277 -24.065 1.00 37.72 501 SER A CA 1
ATOM 3970 C C . SER A 1 501 ? 38.567 9.704 -24.477 1.00 37.72 501 SER A C 1
ATOM 3972 O O . SER A 1 501 ? 38.979 10.171 -25.536 1.00 37.72 501 SER A O 1
ATOM 3974 N N . SER A 1 502 ? 37.824 10.449 -23.648 1.00 34.69 502 SER A N 1
ATOM 3975 C CA . SER A 1 502 ? 37.305 11.788 -23.992 1.00 34.69 502 SER A CA 1
ATOM 3976 C C . SER A 1 502 ? 38.092 12.980 -23.416 1.00 34.69 502 SER A C 1
ATOM 3978 O O . SER A 1 502 ? 37.512 14.043 -23.215 1.00 34.69 502 SER A O 1
ATOM 3980 N N . VAL A 1 503 ? 39.399 12.844 -23.152 1.00 33.62 503 VAL A N 1
ATOM 3981 C CA . VAL A 1 503 ? 40.264 13.970 -22.717 1.00 33.62 503 VAL A CA 1
ATOM 3982 C C . VAL A 1 503 ? 41.476 14.148 -23.636 1.00 33.62 503 VAL A C 1
ATOM 3984 O O . VAL A 1 503 ? 42.587 14.313 -23.164 1.00 33.62 503 VAL A O 1
ATOM 3987 N N . VAL A 1 504 ? 41.308 14.110 -24.960 1.00 34.75 504 VAL A N 1
ATOM 3988 C CA . VAL A 1 504 ? 42.333 14.645 -25.883 1.00 34.75 504 VAL A CA 1
ATOM 3989 C C . VAL A 1 504 ? 41.670 15.158 -27.160 1.00 34.75 504 VAL A C 1
ATOM 3991 O O . VAL A 1 504 ? 41.690 14.476 -28.179 1.00 34.75 504 VAL A O 1
ATOM 3994 N N . SER A 1 505 ? 41.031 16.331 -27.112 1.00 33.44 505 SER A N 1
ATOM 3995 C CA . SER A 1 505 ? 40.854 17.242 -28.270 1.00 33.44 505 SER A CA 1
ATOM 3996 C C . SER A 1 505 ? 40.103 18.521 -27.867 1.00 33.44 505 SER A C 1
ATOM 3998 O O . SER A 1 505 ? 39.049 18.851 -28.394 1.00 33.44 505 SER A O 1
ATOM 4000 N N . ALA A 1 506 ? 40.666 19.281 -26.928 1.00 33.47 506 ALA A N 1
ATOM 4001 C CA . ALA A 1 506 ? 40.476 20.728 -26.909 1.00 33.47 506 ALA A CA 1
ATOM 4002 C C . ALA A 1 506 ? 41.848 21.320 -27.230 1.00 33.47 506 ALA A C 1
ATOM 4004 O O . ALA A 1 506 ? 42.773 21.221 -26.427 1.00 33.47 506 ALA A O 1
ATOM 4005 N N . GLY A 1 507 ? 41.997 21.779 -28.472 1.00 30.42 507 GLY A N 1
ATOM 4006 C CA . GLY A 1 507 ? 43.241 22.321 -28.992 1.00 30.42 507 GLY A CA 1
ATOM 4007 C C . GLY A 1 507 ? 43.711 23.509 -28.163 1.00 30.42 507 GLY A C 1
ATOM 4008 O O . GLY A 1 507 ? 42.946 24.428 -27.889 1.00 30.42 507 GLY A O 1
ATOM 4009 N N . ASP A 1 508 ? 44.981 23.447 -27.794 1.00 32.53 508 ASP A N 1
ATOM 4010 C CA . ASP A 1 508 ? 45.797 24.558 -27.334 1.00 32.53 508 ASP A CA 1
ATOM 4011 C C . ASP A 1 508 ? 45.895 25.609 -28.460 1.00 32.53 508 ASP A C 1
ATOM 4013 O O . ASP A 1 508 ? 46.437 25.296 -29.528 1.00 32.53 508 ASP A O 1
ATOM 4017 N N . PRO A 1 509 ? 45.367 26.838 -28.308 1.00 36.62 509 PRO A N 1
ATOM 4018 C CA . PRO A 1 509 ? 45.753 27.946 -29.157 1.00 36.62 509 PRO A CA 1
ATOM 4019 C C . PRO A 1 509 ? 46.972 28.607 -28.510 1.00 36.62 509 PRO A C 1
ATOM 4021 O O . PRO A 1 509 ? 46.866 29.357 -27.541 1.00 36.62 509 PRO A O 1
ATOM 4024 N N . GLY A 1 510 ? 48.139 28.274 -29.055 1.00 35.41 510 GLY A N 1
ATOM 4025 C CA . GLY A 1 510 ? 49.429 28.692 -28.536 1.00 35.41 510 GLY A CA 1
ATOM 4026 C C . GLY A 1 510 ? 49.669 30.205 -28.477 1.00 35.41 510 GLY A C 1
ATOM 4027 O O . GLY A 1 510 ? 49.122 31.004 -29.232 1.00 35.41 510 GLY A O 1
ATOM 4028 N N . SER A 1 511 ? 50.590 30.538 -27.576 1.00 32.94 511 SER A N 1
ATOM 4029 C CA . SER A 1 511 ? 51.701 31.481 -27.738 1.00 32.94 511 SER A CA 1
ATOM 4030 C C . SER A 1 511 ? 51.542 32.633 -28.745 1.00 32.94 511 SER A C 1
ATOM 4032 O O . SER A 1 511 ? 51.901 32.500 -29.917 1.00 32.94 511 SER A O 1
ATOM 4034 N N . LYS A 1 512 ? 51.208 33.820 -28.231 1.00 34.56 512 LYS A N 1
ATOM 4035 C CA . LYS A 1 512 ? 52.070 35.014 -28.278 1.00 34.56 512 LYS A CA 1
ATOM 4036 C C . LYS A 1 512 ? 51.611 36.060 -27.274 1.00 34.56 512 LYS A C 1
ATOM 4038 O O . LYS A 1 512 ? 50.383 36.251 -27.162 1.00 34.56 512 LYS A O 1
#

Radius of gyration: 36.04 Å; chains: 1; bounding box: 82×63×107 Å

Sequence (512 aa):
TSYSISFFLQDFILEHYSEDSYLYEDEIADLMDLRQACRTPSRNGAGVELLMSYFIQLGFVESRFFPPTRQMGILFTWYDSLTGVPVSQQNLLLEKASILFNIGALYTQIGTRCNRQTEAGLESTVDAFQRAAGVLNYLKETFTHTPSYDMSPAMLTVLVKMMLAQAQESTFEKVCLPGLQNEFFLLVKVAQEAAKVGEVYRQLHTAMNQEPVKENIPYSWASLACVKAHHYEALAHYFTATLLIDHQLKPGEDEDHQEKCLSQLYSHMPEGLTPLATLKNVHQRQLLGKSHLCRAITHHEESMREASLCKKLRSMEVLQEVLSAAHQRSQLKYTQLREDDDLLNLTDAPDIISKTEREVEIILPQFSKVTVTDFFQKLGPLSVFSANKRWTAPRSIHFTAEEGDLGFTLRGNSPVQVHFLDPYCSAAVSMDPFRLEAKLTGTFADSQSGKAAGTKEGDYIVSIQDVDCKWLTVSEVMKMLKSFGQNDIEMKVVSLLDATSSVVSAGDPGSK

Foldseek 3Di:
DLVLVLVLVQVQCCPFLVDHSVVQNVLSVVLSVLVVCLVPADLDPRSLLSLLLNLVLLVLCCFFRPAPPDQSPDKDWDAAPQPRDIDIDSHCLQVNLVSLLVSLVSLCSQLVPFDLLDLVSLVSNLVSLLQSLQSLVVSCVPRQDHPHPCNHNLNSVLSSLVSQLSSLVSLLSSLCNVDDDLDQVSLLQSLQSLQQSLVSLVVSLVSCCDPPNVVGPDVVVSLVSLLSNLLSQLVSLLSLLSNLQVDADDPPPPLVVSQVSQCQFFPHDPPPDHSSVSNHDNVSSNLLSLLSLVSSLVSLVSSLVSLCVDPVSVPPPVNNVVSVVSNVVSVVVNVVSDDPCSVPRRDHHGGTHRDDPDRRHHDHDDSVVNDHDNSVCLSFDSVANTPNWGKDNKFKFKFFADVLHQQFAWDDFFQIFTADHDCPHSQNQGDDPVVVVCVVVVPDDDDDDDDGSGDDGQKTWQDKPPHGRRRGGRVVVSVVNSVQHGHMIIIIIMHTDDPPPPPPDPDDPDDD

InterPro domains:
  IPR004328 BRO1 domain [PF03097] (8-393)
  IPR004328 BRO1 domain [PS51180] (1-382)
  IPR004328 BRO1 domain [SM01041] (3-393)
  IPR036034 PDZ superfamily [G3DSA:2.30.42.10] (382-507)
  IPR036034 PDZ superfamily [SSF50156] (380-494)
  IPR038499 BRO1 domain superfamily [G3DSA:1.25.40.280] (1-359)
  IPR047138 Rhophilin-1/2 [PTHR23031] (6-502)
  IPR047902 Rhophilin-2, BRO1 domain [cd09249] (9-376)

Secondary structure (DSSP, 8-state):
-HHHHHHHHHHHIIIII---GGGGHHHHHHHHHHHHHTTS--SSHHHHHHHHHHHHHHHHHHHHH--TT------EEEE-TTT--EEEESSTHHHHHHHHHHHHHHHHHHHHHS-TTSHHHHHHHHHHHHHHHHHHHHHHHH-TT-SSSTTSHHHHHHHHHHHHHHHHHHHHHHHHTT---S-HHHHHHHHHHHHHHHHHHHHHHHHHTSTTHHHHS-HHHHHHHHHHHHHHHHHHHHHHHHHHHH----TTS-HHHHHHHHHHHBSSPPTT--HHHHHH-HHHHHHHHHHHHHHHHHHHHHHHHHHHHSHHHHT-HHHHHHHHHHHHHHHHHHHTT--TTHHHHPPPPPPBPP--SS--------GGGS----GGGGG--TTTSSTTS-BPPPEEEEE--BTTB-SEEEESSSS-EEEEE-TTSHHHH---HHHHHHHHTT-----S-----S--TTPEEEEETTEE-TT--HHHHHHHHHHTTTS-EEEEEE-BPPTT-SSS-S------